Protein AF-0000000072266291 (afdb_homodimer)

Organism: Cereibacter sphaeroides (strain ATCC 17023 / DSM 158 / JCM 6121 / CCUG 31486 / LMG 2827 / NBRC 12203 / NCIMB 8253 / ATH 2.4.1.) (NCBI:txid272943)

Secondary structure (DSSP, 8-state):
----EEEEEES-GGG-HHHHHHHHHHHHHTT-EEEEEEEEEE-HHHHHHHHT--HHHHHHHHHHHHHHHHHHHHHHHHHHHTS-TT-EEEEEEEEEEHHHHHHHHHHHHTT-SEEEEE-S-STT--HHHHHHHHIIIIIS---EEEE-SSGGGGTS-SSEEEEE--S-HHHHHHHHHTHHHHHH-SEEEEEEES--TTSTTTTSTTHHHHHHHHHTT--EEEEEE---SSSHHHHHHHHHHHTT-SEEEEE---GGGSSS-SS-THHHHHHHH-SS-EEEE-/----EEEEEES-GGG-HHHHHHHHHHHHHTT-EEEEEEEEEE-HHHHHHHHT--HHHHHHHHHHHHHHHHHHHHHHHHHHHTS-TT-EEEEEEEEEEHHHHHHHHHHHHTT-SEEEEE-S-STT--HHHHHHHHIIIIIS---EEEE-SSGGGGTS-SSEEEEE--S-HHHHHHHHHTHHHHHH-SEEEEEEES--TTSTTTTSTTHHHHHHHHHTT--EEEEEE---SSSHHHHHHHHHHHTT-SEEEEEPPPGGGGSS-TT-THHHHHHHH-SS-EEEE-

Sequence (564 aa):
MAYKSLLTVATSPERVEPAITVASRLALSSDAHLDVLALGIDGTQVAYYNMGGTAVVLQMALERAEQEAQAVEKAAAAALSAQPAMLRASVESAVAQMGGLAGLVALRSRFADLVVLSRPYGKGRGAETEAVVEAALFEGQAPVLVVPDDPALSERFGHRIVIAWDQSREALTAVRKAMPFLLRADNVDIVIVDPAAHGAERSDPGGALCQMLVRHGVRAEVSVLAKTMPRISDVIARHVRDQDADLLVMGAYGHSRFREAILGGATRDMLELAEVPVLMAHMAYKSLLTVATSPERVEPAITVASRLALSSDAHLDVLALGIDGTQVAYYNMGGTAVVLQMALERAEQEAQAVEKAAAAALSAQPAMLRASVESAVAQMGGLAGLVALRSRFADLVVLSRPYGKGRGAETEAVVEAALFEGQAPVLVVPDDPALSERFGHRIVIAWDQSREALTAVRKAMPFLLRADNVDIVIVDPAAHGAERSDPGGALCQMLVRHGVRAEVSVLAKTMPRISDVIARHVRDQDADLLVMGAYGHSRFREAILGGATRDMLELAEVPVLMAH

InterPro domains:
  IPR006015 Universal stress protein A family [PR01438] (158-176)
  IPR006015 Universal stress protein A family [PR01438] (242-254)
  IPR006015 Universal stress protein A family [PR01438] (260-282)
  IPR006016 UspA [PF00582] (159-281)

pLDDT: mean 88.94, std 13.2, range [39.28, 98.81]

Structure (mmCIF, N/CA/C/O backbone):
data_AF-0000000072266291-model_v1
#
loop_
_entity.id
_entity.type
_entity.pdbx_description
1 polymer 'Universal stress protein (Usp)'
#
loop_
_atom_site.group_PDB
_atom_site.id
_atom_site.type_symbol
_atom_site.label_atom_id
_atom_site.label_alt_id
_atom_site.label_comp_id
_atom_site.label_asym_id
_atom_site.label_entity_id
_atom_site.label_seq_id
_atom_site.pdbx_PDB_ins_code
_atom_site.Cartn_x
_atom_site.Cartn_y
_atom_site.Cartn_z
_atom_site.occupancy
_atom_site.B_iso_or_equiv
_atom_site.auth_seq_id
_atom_site.auth_comp_id
_atom_site.auth_asym_id
_atom_site.auth_atom_id
_atom_site.pdbx_PDB_model_num
ATOM 1 N N . MET A 1 1 ? 2.107 -6.363 9.812 1 76.19 1 MET A N 1
ATOM 2 C CA . MET A 1 1 ? 0.922 -7.207 9.93 1 76.19 1 MET A CA 1
ATOM 3 C C . MET A 1 1 ? 1.146 -8.555 9.25 1 76.19 1 MET A C 1
ATOM 5 O O . MET A 1 1 ? 1.86 -8.641 8.25 1 76.19 1 MET A O 1
ATOM 9 N N . ALA A 1 2 ? 0.722 -9.586 9.844 1 91.31 2 ALA A N 1
ATOM 10 C CA . ALA A 1 2 ? 0.869 -10.945 9.344 1 91.31 2 ALA A CA 1
ATOM 11 C C . ALA A 1 2 ? 0.014 -11.172 8.102 1 91.31 2 ALA A C 1
ATOM 13 O O . ALA A 1 2 ? -0.96 -10.445 7.871 1 91.31 2 ALA A O 1
ATOM 14 N N . TYR A 1 3 ? 0.458 -12.023 7.254 1 97.12 3 TYR A N 1
ATOM 15 C CA . TYR A 1 3 ? -0.383 -12.461 6.148 1 97.12 3 TYR A CA 1
ATOM 16 C C . TYR A 1 3 ? -1.521 -13.344 6.645 1 97.12 3 TYR A C 1
ATOM 18 O O . TYR A 1 3 ? -1.282 -14.391 7.246 1 97.12 3 TYR A O 1
ATOM 26 N N . LYS A 1 4 ? -2.723 -12.898 6.359 1 98.19 4 LYS A N 1
ATOM 27 C CA . LYS A 1 4 ? -3.848 -13.672 6.871 1 98.19 4 LYS A CA 1
ATOM 28 C C . LYS A 1 4 ? -4.668 -14.266 5.73 1 98.19 4 LYS A C 1
ATOM 30 O O . LYS A 1 4 ? -5.465 -15.18 5.941 1 98.19 4 LYS A O 1
ATOM 35 N N . SER A 1 5 ? -4.492 -13.758 4.535 1 98.06 5 SER A N 1
ATOM 36 C CA . SER A 1 5 ? -5.117 -14.266 3.318 1 98.06 5 SER A CA 1
ATOM 37 C C . SER A 1 5 ? -4.082 -14.516 2.227 1 98.06 5 SER A C 1
ATOM 39 O O . SER A 1 5 ? -3.521 -13.578 1.67 1 98.06 5 SER A O 1
ATOM 41 N N . LEU A 1 6 ? -3.867 -15.766 1.92 1 98.69 6 LEU A N 1
ATOM 42 C CA . LEU A 1 6 ? -2.908 -16.141 0.887 1 98.69 6 LEU A CA 1
ATOM 43 C C . LEU A 1 6 ? -3.621 -16.719 -0.329 1 98.69 6 LEU A C 1
ATOM 45 O O . LEU A 1 6 ? -4.672 -17.344 -0.195 1 98.69 6 LEU A O 1
ATOM 49 N N . LEU A 1 7 ? -3.082 -16.438 -1.467 1 98.75 7 LEU A N 1
ATOM 50 C CA . LEU A 1 7 ? -3.615 -16.969 -2.717 1 98.75 7 LEU A CA 1
ATOM 51 C C . LEU A 1 7 ? -2.52 -17.656 -3.529 1 98.75 7 LEU A C 1
ATOM 53 O O . LEU A 1 7 ? -1.396 -17.141 -3.607 1 98.75 7 LEU A O 1
ATOM 57 N N . THR A 1 8 ? -2.811 -18.766 -4.094 1 98.56 8 THR A N 1
ATOM 58 C CA . THR A 1 8 ? -2.025 -19.375 -5.16 1 98.56 8 THR A CA 1
ATOM 59 C C . THR A 1 8 ? -2.893 -19.641 -6.391 1 98.56 8 THR A C 1
ATOM 61 O O . THR A 1 8 ? -4.059 -20.016 -6.262 1 98.56 8 THR A O 1
ATOM 64 N N . VAL A 1 9 ? -2.34 -19.422 -7.527 1 98 9 VAL A N 1
ATOM 65 C CA . VAL A 1 9 ? -3.012 -19.688 -8.797 1 98 9 VAL A CA 1
ATOM 66 C C . VAL A 1 9 ? -2.238 -20.75 -9.57 1 98 9 VAL A C 1
ATOM 68 O O . VAL A 1 9 ? -1.038 -20.609 -9.805 1 98 9 VAL A O 1
ATOM 71 N N . ALA A 1 10 ? -2.92 -21.781 -9.914 1 95.88 10 ALA A N 1
ATOM 72 C CA . ALA A 1 10 ? -2.311 -22.891 -10.656 1 95.88 10 ALA A CA 1
ATOM 73 C C . ALA A 1 10 ? -2.949 -23.031 -12.039 1 95.88 10 ALA A C 1
ATOM 75 O O . ALA A 1 10 ? -4.168 -22.922 -12.18 1 95.88 10 ALA A O 1
ATOM 76 N N . THR A 1 11 ? -2.076 -23.25 -13.023 1 93.56 11 THR A N 1
ATOM 77 C CA . THR A 1 11 ? -2.572 -23.391 -14.391 1 93.56 11 THR A CA 1
ATOM 78 C C . THR A 1 11 ? -2.193 -24.734 -14.984 1 93.56 11 THR A C 1
ATOM 80 O O . THR A 1 11 ? -2.523 -25.047 -16.125 1 93.56 11 THR A O 1
ATOM 83 N N . SER A 1 12 ? -1.459 -25.562 -14.266 1 91.88 12 SER A N 1
ATOM 84 C CA . SER A 1 12 ? -1.043 -26.891 -14.695 1 91.88 12 SER A CA 1
ATOM 85 C C . SER A 1 12 ? -0.983 -27.859 -13.523 1 91.88 12 SER A C 1
ATOM 87 O O . SER A 1 12 ? -0.505 -27.516 -12.445 1 91.88 12 SER A O 1
ATOM 89 N N . PRO A 1 13 ? -1.459 -29.062 -13.773 1 93.62 13 PRO A N 1
ATOM 90 C CA . PRO A 1 13 ? -1.445 -30.047 -12.68 1 93.62 13 PRO A CA 1
ATOM 91 C C . PRO A 1 13 ? -0.033 -30.469 -12.289 1 93.62 13 PRO A C 1
ATOM 93 O O . PRO A 1 13 ? 0.182 -30.969 -11.18 1 93.62 13 PRO A O 1
ATOM 96 N N . GLU A 1 14 ? 0.931 -30.266 -13.164 1 90.31 14 GLU A N 1
ATOM 97 C CA . GLU A 1 14 ? 2.277 -30.797 -12.961 1 90.31 14 GLU A CA 1
ATOM 98 C C . GLU A 1 14 ? 3.111 -29.844 -12.102 1 90.31 14 GLU A C 1
ATOM 100 O O . GLU A 1 14 ? 4.16 -30.234 -11.578 1 90.31 14 GLU A O 1
ATOM 105 N N . ARG A 1 15 ? 2.643 -28.688 -11.859 1 88.75 15 ARG A N 1
ATOM 106 C CA . ARG A 1 15 ? 3.492 -27.703 -11.211 1 88.75 15 ARG A CA 1
ATOM 107 C C . ARG A 1 15 ? 2.75 -27 -10.078 1 88.75 15 ARG A C 1
ATOM 109 O O . ARG A 1 15 ? 2.959 -25.812 -9.828 1 88.75 15 ARG A O 1
ATOM 116 N N . VAL A 1 16 ? 1.898 -27.688 -9.367 1 92.69 16 VAL A N 1
ATOM 117 C CA . VAL A 1 16 ? 1.085 -27.047 -8.336 1 92.69 16 VAL A CA 1
ATOM 118 C C . VAL A 1 16 ? 1.81 -27.125 -6.988 1 92.69 16 VAL A C 1
ATOM 120 O O . VAL A 1 16 ? 1.626 -26.25 -6.133 1 92.69 16 VAL A O 1
ATOM 123 N N . GLU A 1 17 ? 2.701 -28.094 -6.801 1 93.06 17 GLU A N 1
ATOM 124 C CA . GLU A 1 17 ? 3.164 -28.484 -5.473 1 93.06 17 GLU A CA 1
ATOM 125 C C . GLU A 1 17 ? 4.062 -27.406 -4.859 1 93.06 17 GLU A C 1
ATOM 127 O O . GLU A 1 17 ? 3.883 -27.031 -3.701 1 93.06 17 GLU A O 1
ATOM 132 N N . PRO A 1 18 ? 5.062 -26.875 -5.598 1 92.5 18 PRO A N 1
ATOM 133 C CA . PRO A 1 18 ? 5.996 -25.969 -4.941 1 92.5 18 PRO A CA 1
ATOM 134 C C . PRO A 1 18 ? 5.309 -24.734 -4.34 1 92.5 18 PRO A C 1
ATOM 136 O O . PRO A 1 18 ? 5.523 -24.422 -3.168 1 92.5 18 PRO A O 1
ATOM 139 N N . ALA A 1 19 ? 4.434 -24.109 -5.059 1 96.12 19 ALA A N 1
ATOM 140 C CA . ALA A 1 19 ? 3.754 -22.906 -4.57 1 96.12 19 ALA A CA 1
ATOM 141 C C . ALA A 1 19 ? 2.801 -23.25 -3.428 1 96.12 19 ALA A C 1
ATOM 143 O O . ALA A 1 19 ? 2.738 -22.531 -2.432 1 96.12 19 ALA A O 1
ATOM 144 N N . ILE A 1 20 ? 2.098 -24.344 -3.547 1 97.38 20 ILE A N 1
ATOM 145 C CA . ILE A 1 20 ? 1.137 -24.75 -2.523 1 97.38 20 ILE A CA 1
ATOM 146 C C . ILE A 1 20 ? 1.873 -25.094 -1.233 1 97.38 20 ILE A C 1
ATOM 148 O O . ILE A 1 20 ? 1.432 -24.734 -0.139 1 97.38 20 ILE A O 1
ATOM 152 N N . THR A 1 21 ? 2.99 -25.75 -1.35 1 96.62 21 THR A N 1
ATOM 153 C CA . THR A 1 21 ? 3.768 -26.125 -0.175 1 96.62 21 THR A CA 1
ATOM 154 C C . THR A 1 21 ? 4.258 -24.891 0.571 1 96.62 21 THR A C 1
ATOM 156 O O . THR A 1 21 ? 4.094 -24.797 1.789 1 96.62 21 THR A O 1
ATOM 159 N N . VAL A 1 22 ? 4.812 -23.969 -0.155 1 97.44 22 VAL A N 1
ATOM 160 C CA . VAL A 1 22 ? 5.324 -22.75 0.452 1 97.44 22 VAL A CA 1
ATOM 161 C C . VAL A 1 22 ? 4.168 -21.938 1.045 1 97.44 22 VAL A C 1
ATOM 163 O O . VAL A 1 22 ? 4.242 -21.484 2.189 1 97.44 22 VAL A O 1
ATOM 166 N N . ALA A 1 23 ? 3.074 -21.812 0.307 1 98.12 23 ALA A N 1
ATOM 167 C CA . ALA A 1 23 ? 1.911 -21.047 0.772 1 98.12 23 ALA A CA 1
ATOM 168 C C . ALA A 1 23 ? 1.314 -21.688 2.025 1 98.12 23 ALA A C 1
ATOM 170 O O . ALA A 1 23 ? 0.884 -20.984 2.941 1 98.12 23 ALA A O 1
ATOM 171 N N . SER A 1 24 ? 1.294 -22.984 2.039 1 98.06 24 SER A N 1
ATOM 172 C CA . SER A 1 24 ? 0.751 -23.688 3.193 1 98.06 24 SER A CA 1
ATOM 173 C C . SER A 1 24 ? 1.59 -23.438 4.441 1 98.06 24 SER A C 1
ATOM 175 O O . SER A 1 24 ? 1.048 -23.203 5.523 1 98.06 24 SER A O 1
ATOM 177 N N . ARG A 1 25 ? 2.857 -23.5 4.285 1 96.94 25 ARG A N 1
ATOM 178 C CA . ARG A 1 25 ? 3.748 -23.25 5.41 1 96.94 25 ARG A CA 1
ATOM 179 C C . ARG A 1 25 ? 3.555 -21.844 5.953 1 96.94 25 ARG A C 1
ATOM 181 O O . ARG A 1 25 ? 3.486 -21.641 7.168 1 96.94 25 ARG A O 1
ATOM 188 N N . LEU A 1 26 ? 3.451 -20.906 5.055 1 97.25 26 LEU A N 1
ATOM 189 C CA . LEU A 1 26 ? 3.225 -19.531 5.465 1 97.25 26 LEU A CA 1
ATOM 190 C C . LEU A 1 26 ? 1.873 -19.375 6.156 1 97.25 26 LEU A C 1
ATOM 192 O O . LEU A 1 26 ? 1.765 -18.688 7.172 1 97.25 26 LEU A O 1
ATOM 196 N N . ALA A 1 27 ? 0.866 -20 5.578 1 98.12 27 ALA A N 1
ATOM 197 C CA . ALA A 1 27 ? -0.473 -19.938 6.156 1 98.12 27 ALA A CA 1
ATOM 198 C C . ALA A 1 27 ? -0.494 -20.531 7.562 1 98.12 27 ALA A C 1
ATOM 200 O O . ALA A 1 27 ? -1.079 -19.938 8.477 1 98.12 27 ALA A O 1
ATOM 201 N N . LEU A 1 28 ? 0.164 -21.625 7.734 1 97.12 28 LEU A N 1
ATOM 202 C CA . LEU A 1 28 ? 0.204 -22.281 9.031 1 97.12 28 LEU A CA 1
ATOM 203 C C . LEU A 1 28 ? 0.941 -21.422 10.055 1 97.12 28 LEU A C 1
ATOM 205 O O . LEU A 1 28 ? 0.513 -21.328 11.211 1 97.12 28 LEU A O 1
ATOM 209 N N . SER A 1 29 ? 2.004 -20.812 9.641 1 94.94 29 SER A N 1
ATOM 210 C CA . SER A 1 29 ? 2.826 -20.031 10.555 1 94.94 29 SER A CA 1
ATOM 211 C C . SER A 1 29 ? 2.082 -18.781 11.023 1 94.94 29 SER A C 1
ATOM 213 O O . SER A 1 29 ? 2.359 -18.266 12.109 1 94.94 29 SER A O 1
ATOM 215 N N . SER A 1 30 ? 1.099 -18.328 10.266 1 95.31 30 SER A N 1
ATOM 216 C CA . SER A 1 30 ? 0.438 -17.062 10.602 1 95.31 30 SER A CA 1
ATOM 217 C C . SER A 1 30 ? -1.047 -17.281 10.875 1 95.31 30 SER A C 1
ATOM 219 O O . SER A 1 30 ? -1.818 -16.312 10.914 1 95.31 30 SER A O 1
ATOM 221 N N . ASP A 1 31 ? -1.443 -18.594 11 1 96.25 31 ASP A N 1
ATOM 222 C CA . ASP A 1 31 ? -2.857 -18.906 11.18 1 96.25 31 ASP A CA 1
ATOM 223 C C . ASP A 1 31 ? -3.715 -18.203 10.125 1 96.25 31 ASP A C 1
ATOM 225 O O . ASP A 1 31 ? -4.68 -17.516 10.469 1 96.25 31 ASP A O 1
ATOM 229 N N . ALA A 1 32 ? -3.291 -18.375 8.906 1 98.25 32 ALA A N 1
ATOM 230 C CA . ALA A 1 32 ? -3.906 -17.719 7.75 1 98.25 32 ALA A CA 1
ATOM 231 C C . ALA A 1 32 ? -4.766 -18.703 6.961 1 98.25 32 ALA A C 1
ATOM 233 O O . ALA A 1 32 ? -4.824 -19.891 7.289 1 98.25 32 ALA A O 1
ATOM 234 N N . HIS A 1 33 ? -5.535 -18.156 6.016 1 98.38 33 HIS A N 1
ATOM 235 C CA . HIS A 1 33 ? -6.297 -18.938 5.059 1 98.38 33 HIS A CA 1
ATOM 236 C C . HIS A 1 33 ? -5.621 -18.953 3.689 1 98.38 33 HIS A C 1
ATOM 238 O O . HIS A 1 33 ? -5.172 -17.922 3.205 1 98.38 33 HIS A O 1
ATOM 244 N N . LEU A 1 34 ? -5.52 -20.156 3.127 1 98.62 34 LEU A N 1
ATOM 245 C CA . LEU A 1 34 ? -4.949 -20.312 1.792 1 98.62 34 LEU A CA 1
ATOM 246 C C . LEU A 1 34 ? -6.035 -20.625 0.769 1 98.62 34 LEU A C 1
ATOM 248 O O . LEU A 1 34 ? -6.727 -21.641 0.879 1 98.62 34 LEU A O 1
ATOM 252 N N . ASP A 1 35 ? -6.242 -19.734 -0.19 1 98.38 35 ASP A N 1
ATOM 253 C CA . ASP A 1 35 ? -7.094 -20 -1.347 1 98.38 35 ASP A CA 1
ATOM 254 C C . ASP A 1 35 ? -6.262 -20.438 -2.547 1 98.38 35 ASP A C 1
ATOM 256 O O . ASP A 1 35 ? -5.246 -19.828 -2.873 1 98.38 35 ASP A O 1
ATOM 260 N N . VAL A 1 36 ? -6.695 -21.516 -3.178 1 98.56 36 VAL A N 1
ATOM 261 C CA . VAL A 1 36 ? -6.055 -21.984 -4.402 1 98.56 36 VAL A CA 1
ATOM 262 C C . VAL A 1 36 ? -7.027 -21.859 -5.574 1 98.56 36 VAL A C 1
ATOM 264 O O . VAL A 1 36 ? -8.133 -22.406 -5.535 1 98.56 36 VAL A O 1
ATOM 267 N N . LEU A 1 37 ? -6.652 -21.094 -6.559 1 97.75 37 LEU A N 1
ATOM 268 C CA . LEU A 1 37 ? -7.422 -20.984 -7.793 1 97.75 37 LEU A CA 1
ATOM 269 C C . LEU A 1 37 ? -6.848 -21.875 -8.883 1 97.75 37 LEU A C 1
ATOM 271 O O . LEU A 1 37 ? -5.711 -21.688 -9.32 1 97.75 37 LEU A O 1
ATOM 275 N N . ALA A 1 38 ? -7.578 -22.891 -9.273 1 97.5 38 ALA A N 1
ATOM 276 C CA . ALA A 1 38 ? -7.227 -23.781 -10.375 1 97.5 38 ALA A CA 1
ATOM 277 C C . ALA A 1 38 ? -7.816 -23.281 -11.695 1 97.5 38 ALA A C 1
ATOM 279 O O . ALA A 1 38 ? -9.031 -23.328 -11.891 1 97.5 38 ALA A O 1
ATOM 280 N N . LEU A 1 39 ? -6.945 -22.922 -12.594 1 95.31 39 LEU A N 1
ATOM 281 C CA . LEU A 1 39 ? -7.406 -22.266 -13.812 1 95.31 39 LEU A CA 1
ATOM 282 C C . LEU A 1 39 ? -7.219 -23.172 -15.023 1 95.31 39 LEU A C 1
ATOM 284 O O . LEU A 1 39 ? -6.145 -23.75 -15.211 1 95.31 39 LEU A O 1
ATOM 288 N N . GLY A 1 40 ? -8.258 -23.375 -15.797 1 93.31 40 GLY A N 1
ATOM 289 C CA . GLY A 1 40 ? -8.18 -23.891 -17.156 1 93.31 40 GLY A CA 1
ATOM 290 C C . GLY A 1 40 ? -8.234 -22.797 -18.203 1 93.31 40 GLY A C 1
ATOM 291 O O . GLY A 1 40 ? -9.07 -21.891 -18.125 1 93.31 40 GLY A O 1
ATOM 292 N N . ILE A 1 41 ? -7.293 -22.828 -19.141 1 87.75 41 ILE A N 1
ATOM 293 C CA . ILE A 1 41 ? -7.188 -21.75 -20.125 1 87.75 41 ILE A CA 1
ATOM 294 C C . ILE A 1 41 ? -7.816 -22.188 -21.438 1 87.75 41 ILE A C 1
ATOM 296 O O . ILE A 1 41 ? -7.414 -23.203 -22.016 1 87.75 41 ILE A O 1
ATOM 300 N N . ASP A 1 42 ? -8.82 -21.469 -21.781 1 81 42 ASP A N 1
ATOM 301 C CA . ASP A 1 42 ? -9.469 -21.656 -23.078 1 81 42 ASP A CA 1
ATOM 302 C C . ASP A 1 42 ? -8.727 -20.922 -24.188 1 81 42 ASP A C 1
ATOM 304 O O . ASP A 1 42 ? -8.797 -19.688 -24.266 1 81 42 ASP A O 1
ATOM 308 N N . GLY A 1 43 ? -7.953 -21.641 -24.969 1 69.25 43 GLY A N 1
ATOM 309 C CA . GLY A 1 43 ? -7.156 -21.062 -26.031 1 69.25 43 GLY A CA 1
ATOM 310 C C . GLY A 1 43 ? -7.914 -20.938 -27.344 1 69.25 43 GLY A C 1
ATOM 311 O O . GLY A 1 43 ? -7.309 -20.859 -28.406 1 69.25 43 GLY A O 1
ATOM 312 N N . THR A 1 44 ? -9.344 -21.094 -27.234 1 62.56 44 THR A N 1
ATOM 313 C CA . THR A 1 44 ? -10.172 -21.203 -28.438 1 62.56 44 THR A CA 1
ATOM 314 C C . THR A 1 44 ? -9.977 -20 -29.344 1 62.56 44 THR A C 1
ATOM 316 O O . THR A 1 44 ? -10.055 -20.109 -30.562 1 62.56 44 THR A O 1
ATOM 319 N N . GLN A 1 45 ? -9.945 -18.797 -28.781 1 58.34 45 GLN A N 1
ATOM 320 C CA . GLN A 1 45 ? -9.891 -17.719 -29.766 1 58.34 45 GLN A CA 1
ATOM 321 C C . GLN A 1 45 ? -8.852 -18.016 -30.844 1 58.34 45 GLN A C 1
ATOM 323 O O . GLN A 1 45 ? -9.07 -17.734 -32.031 1 58.34 45 GLN A O 1
ATOM 328 N N . VAL A 1 46 ? -7.848 -18.562 -30.438 1 52.28 46 VAL A N 1
ATOM 329 C CA . VAL A 1 46 ? -6.805 -18.844 -31.406 1 52.28 46 VAL A CA 1
ATOM 330 C C . VAL A 1 46 ? -7.262 -19.953 -32.344 1 52.28 46 VAL A C 1
ATOM 332 O O . VAL A 1 46 ? -7.09 -19.859 -33.562 1 52.28 46 VAL A O 1
ATOM 335 N N . ALA A 1 47 ? -8.008 -20.938 -31.766 1 52.44 47 ALA A N 1
ATOM 336 C CA . ALA A 1 47 ? -8.391 -22.094 -32.594 1 52.44 47 ALA A CA 1
ATOM 337 C C . ALA A 1 47 ? -9.531 -21.734 -33.531 1 52.44 47 ALA A C 1
ATOM 339 O O . A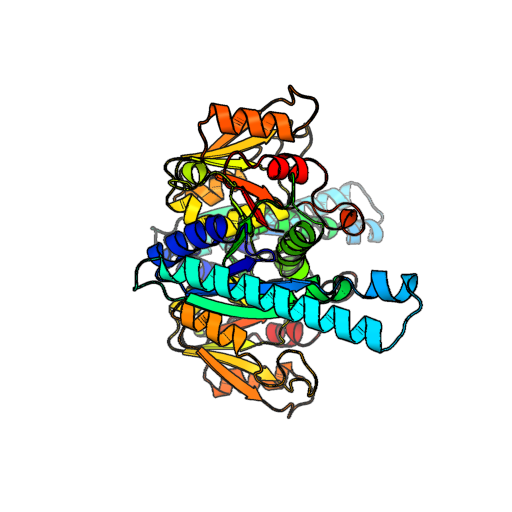LA A 1 47 ? -9.562 -22.188 -34.688 1 52.44 47 ALA A O 1
ATOM 340 N N . TYR A 1 48 ? -10.492 -20.953 -32.969 1 56.56 48 TYR A N 1
ATOM 341 C CA . TYR A 1 48 ? -11.641 -20.562 -33.781 1 56.56 48 TYR A CA 1
ATOM 342 C C . TYR A 1 48 ? -11.211 -19.828 -35.031 1 56.56 48 TYR A C 1
ATOM 344 O O . TYR A 1 48 ? -11.719 -20.094 -36.125 1 56.56 48 TYR A O 1
ATOM 352 N N . TYR A 1 49 ? -10.383 -18.953 -34.812 1 56.91 49 TYR A N 1
ATOM 353 C CA . TYR A 1 49 ? -9.992 -18.172 -36 1 56.91 49 TYR A CA 1
ATOM 354 C C . TYR A 1 49 ? -9.242 -19.047 -37 1 56.91 49 TYR A C 1
ATOM 356 O O . TYR A 1 49 ? -9.352 -18.844 -38.188 1 56.91 49 TYR A O 1
ATOM 364 N N . ASN A 1 50 ? -8.602 -20.062 -36.375 1 54.47 50 ASN A N 1
ATOM 365 C CA . ASN A 1 50 ? -7.777 -20.859 -37.312 1 54.47 50 ASN A CA 1
ATOM 366 C C . ASN A 1 50 ? -8.586 -21.953 -37.969 1 54.47 50 ASN A C 1
ATOM 368 O O . ASN A 1 50 ? -8.289 -22.328 -39.125 1 54.47 50 ASN A O 1
ATOM 372 N N . MET A 1 51 ? -9.523 -22.484 -37.281 1 54.66 51 MET A N 1
ATOM 373 C CA . MET A 1 51 ? -10.117 -23.703 -37.812 1 54.66 51 MET A CA 1
ATOM 374 C C . MET A 1 51 ? -11.523 -23.438 -38.375 1 54.66 51 MET A C 1
ATOM 376 O O . MET A 1 51 ? -12.25 -24.375 -38.719 1 54.66 51 MET A O 1
ATOM 380 N N . GLY A 1 52 ? -11.82 -22.25 -38.625 1 59.06 52 GLY A N 1
ATOM 381 C CA . GLY A 1 52 ? -13.031 -21.953 -39.375 1 59.06 52 GLY A CA 1
ATOM 382 C C . GLY A 1 52 ? -14.273 -21.922 -38.5 1 59.06 52 GLY A C 1
ATOM 383 O O . GLY A 1 52 ? -15.391 -22 -39 1 59.06 52 GLY A O 1
ATOM 384 N N . GLY A 1 53 ? -14.188 -21.453 -37.219 1 60.88 53 GLY A N 1
ATOM 385 C CA . GLY A 1 53 ? -15.109 -20.828 -36.281 1 60.88 53 GLY A CA 1
ATOM 386 C C . GLY A 1 53 ? -16.375 -21.625 -36.062 1 60.88 53 GLY A C 1
ATOM 387 O O . GLY A 1 53 ? -17.453 -21.062 -35.906 1 60.88 53 GLY A O 1
ATOM 388 N N . THR A 1 54 ? -16.328 -23.031 -36.219 1 71.62 54 THR A N 1
ATOM 389 C CA . THR A 1 54 ? -17.641 -23.609 -36 1 71.62 54 THR A CA 1
ATOM 390 C C . THR A 1 54 ? -17.922 -23.734 -34.5 1 71.62 54 THR A C 1
ATOM 392 O O . THR A 1 54 ? -17 -23.688 -33.688 1 71.62 54 THR A O 1
ATOM 395 N N . ALA A 1 55 ? -19.266 -23.594 -34.094 1 74.56 55 ALA A N 1
ATOM 396 C CA . ALA A 1 55 ? -19.781 -23.734 -32.75 1 74.56 55 ALA A CA 1
ATOM 397 C C . ALA A 1 55 ? -19.25 -25.016 -32.094 1 74.56 55 ALA A C 1
ATOM 399 O O . ALA A 1 55 ? -19.016 -25.031 -30.875 1 74.56 55 ALA A O 1
ATOM 400 N N . VAL A 1 56 ? -19.047 -26 -32.906 1 75.88 56 VAL A N 1
ATOM 401 C CA . VAL A 1 56 ? -18.562 -27.281 -32.375 1 75.88 56 VAL A CA 1
ATOM 402 C C . VAL A 1 56 ? -17.125 -27.141 -31.891 1 75.88 56 VAL A C 1
ATOM 404 O O . VAL A 1 56 ? -16.781 -27.641 -30.812 1 75.88 56 VAL A O 1
ATOM 407 N N . VAL A 1 57 ? -16.344 -26.391 -32.594 1 74.62 57 VAL A N 1
ATOM 408 C CA . VAL A 1 57 ? -14.938 -26.188 -32.25 1 74.62 57 VAL A CA 1
ATOM 409 C C . VAL A 1 57 ? -14.852 -25.359 -30.969 1 74.62 57 VAL A C 1
ATOM 411 O O . VAL A 1 57 ? -14.031 -25.656 -30.094 1 74.62 57 VAL A O 1
ATOM 414 N N . LEU A 1 58 ? -15.742 -24.484 -30.844 1 75.44 58 LEU A N 1
ATOM 415 C CA . LEU A 1 58 ? -15.781 -23.641 -29.656 1 75.44 58 LEU A CA 1
ATOM 416 C C . LEU A 1 58 ? -16.172 -24.453 -28.422 1 75.44 58 LEU A C 1
ATOM 418 O O . LEU A 1 58 ? -15.57 -24.312 -27.359 1 75.44 58 LEU A O 1
ATOM 422 N N . GLN A 1 59 ? -17.141 -25.297 -28.609 1 78.19 59 GLN A N 1
ATOM 423 C CA . GLN A 1 59 ? -17.594 -26.125 -27.5 1 78.19 59 GLN A CA 1
ATOM 424 C C . GLN A 1 59 ? -16.516 -27.109 -27.047 1 78.19 59 GLN A C 1
ATOM 426 O O . GLN A 1 59 ? -16.359 -27.359 -25.859 1 78.19 59 GLN A O 1
ATOM 431 N N . MET A 1 60 ? -15.875 -27.672 -27.969 1 79.31 60 MET A N 1
ATOM 432 C CA . MET A 1 60 ? -14.805 -28.609 -27.641 1 79.31 60 MET A CA 1
ATOM 433 C C . MET A 1 60 ? -13.68 -27.906 -26.891 1 79.31 60 MET A C 1
ATOM 435 O O . MET A 1 60 ? -13.102 -28.469 -25.969 1 79.31 60 MET A O 1
ATOM 439 N N . ALA A 1 61 ? -13.367 -26.734 -27.266 1 77.81 61 ALA A N 1
ATOM 440 C CA . ALA A 1 61 ? -12.328 -25.969 -26.594 1 77.81 61 ALA A CA 1
ATOM 441 C C . ALA A 1 61 ? -12.719 -25.656 -25.156 1 77.81 61 ALA A C 1
ATOM 443 O O . ALA A 1 61 ? -11.891 -25.734 -24.25 1 77.81 61 ALA A O 1
ATOM 444 N N . LEU A 1 62 ? -13.93 -25.328 -24.984 1 81.75 62 LEU A N 1
ATOM 445 C CA . LEU A 1 62 ? -14.43 -25.047 -23.656 1 81.75 62 LEU A CA 1
ATOM 446 C C . LEU A 1 62 ? -14.383 -26.281 -22.766 1 81.75 62 LEU A C 1
ATOM 448 O O . LEU A 1 62 ? -14.016 -26.203 -21.594 1 81.75 62 LEU A O 1
ATOM 452 N N . GLU A 1 63 ? -14.82 -27.359 -23.328 1 85.94 63 GLU A N 1
ATOM 453 C CA . GLU A 1 63 ? -14.805 -28.609 -22.578 1 85.94 63 GLU A CA 1
ATOM 454 C C . GLU A 1 63 ? -13.383 -29.016 -22.203 1 85.94 63 GLU A C 1
ATOM 456 O O . GLU A 1 63 ? -13.141 -29.5 -21.094 1 85.94 63 GLU A O 1
ATOM 461 N N . ARG A 1 64 ? -12.531 -28.828 -23.125 1 87.38 64 ARG A N 1
ATOM 462 C CA . ARG A 1 64 ? -11.133 -29.125 -22.844 1 87.38 64 ARG A CA 1
ATOM 463 C C . ARG A 1 64 ? -10.602 -28.25 -21.719 1 87.38 64 ARG A C 1
ATOM 465 O O . ARG A 1 64 ? -9.898 -28.734 -20.828 1 87.38 64 ARG A O 1
ATOM 472 N N . ALA A 1 65 ? -10.922 -27 -21.75 1 89.25 65 ALA A N 1
ATOM 473 C CA . ALA A 1 65 ? -10.492 -26.078 -20.703 1 89.25 65 ALA A CA 1
ATOM 474 C C . ALA A 1 65 ? -11.078 -26.469 -19.359 1 89.25 65 ALA A C 1
ATOM 476 O O . ALA A 1 65 ? -10.398 -26.359 -18.328 1 89.25 65 ALA A O 1
ATOM 477 N N . GLU A 1 66 ? -12.281 -26.891 -19.344 1 92.12 66 GLU A N 1
ATOM 478 C CA . GLU A 1 66 ? -12.922 -27.344 -18.109 1 92.12 66 GLU A CA 1
ATOM 479 C C . GLU A 1 66 ? -12.227 -28.594 -17.562 1 92.12 66 GLU A C 1
ATOM 481 O O . GLU A 1 66 ? -12.008 -28.703 -16.359 1 92.12 66 GLU A O 1
ATOM 486 N N . GLN A 1 67 ? -11.922 -29.469 -18.453 1 93.31 67 GLN A N 1
ATOM 487 C CA . GLN A 1 67 ? -11.211 -30.672 -18.031 1 93.31 67 GLN A CA 1
ATOM 488 C C . GLN A 1 67 ? -9.836 -30.328 -17.469 1 93.31 67 GLN A C 1
ATOM 490 O O . GLN A 1 67 ? -9.414 -30.906 -16.453 1 93.31 67 GLN A O 1
ATOM 495 N N . GLU A 1 68 ? -9.219 -29.438 -18.094 1 92.31 68 GLU A N 1
ATOM 496 C CA . GLU A 1 68 ? -7.922 -28.984 -17.594 1 92.31 68 GLU A CA 1
ATOM 497 C C . GLU A 1 68 ? -8.039 -28.359 -16.219 1 92.31 68 GLU A C 1
ATOM 499 O O . GLU A 1 68 ? -7.25 -28.656 -15.312 1 92.31 68 GLU A O 1
ATOM 504 N N . ALA A 1 69 ? -9.023 -27.516 -16.016 1 95.25 69 ALA A N 1
ATOM 505 C CA . ALA A 1 69 ? -9.258 -26.891 -14.719 1 95.25 69 ALA A CA 1
ATOM 506 C C . ALA A 1 69 ? -9.5 -27.938 -13.641 1 95.25 69 ALA A C 1
ATOM 508 O O . ALA A 1 69 ? -8.984 -27.812 -12.523 1 95.25 69 ALA A O 1
ATOM 509 N N . GLN A 1 70 ? -10.227 -28.922 -14.031 1 96.56 70 GLN A N 1
ATOM 510 C CA . GLN A 1 70 ? -10.523 -29.984 -13.078 1 96.56 70 GLN A CA 1
ATOM 511 C C . GLN A 1 70 ? -9.266 -30.766 -12.719 1 96.56 70 GLN A C 1
ATOM 513 O O . GLN A 1 70 ? -9.078 -31.141 -11.562 1 96.56 70 GLN A O 1
ATOM 518 N N . ALA A 1 71 ? -8.469 -31 -13.711 1 97.19 71 ALA A N 1
ATOM 519 C CA . ALA A 1 71 ? -7.211 -31.703 -13.461 1 97.19 71 ALA A CA 1
ATOM 520 C C . ALA A 1 71 ? -6.312 -30.906 -12.531 1 97.19 71 ALA A C 1
ATOM 522 O O . ALA A 1 71 ? -5.695 -31.469 -11.617 1 97.19 71 ALA A O 1
ATOM 523 N N . VAL A 1 72 ? -6.273 -29.641 -12.719 1 97.12 72 VAL A N 1
ATOM 524 C CA . VAL A 1 72 ? -5.48 -28.75 -11.867 1 97.12 72 VAL A CA 1
ATOM 525 C C . VAL A 1 72 ? -6.062 -28.734 -10.453 1 97.12 72 VAL A C 1
ATOM 527 O O . VAL A 1 72 ? -5.316 -28.797 -9.469 1 97.12 72 VAL A O 1
ATOM 530 N N . GLU A 1 73 ? -7.352 -28.656 -10.359 1 98.06 73 GLU A N 1
ATOM 531 C CA . GLU A 1 73 ? -8.031 -28.656 -9.062 1 98.06 73 GLU A CA 1
ATOM 532 C C . GLU A 1 73 ? -7.711 -29.938 -8.289 1 98.06 73 GLU A C 1
ATOM 534 O O . GLU A 1 73 ? -7.422 -29.875 -7.09 1 98.06 73 GLU A O 1
ATOM 539 N N . LYS A 1 74 ? -7.793 -31.047 -8.969 1 98.12 74 LYS A N 1
ATOM 540 C CA . LYS A 1 74 ? -7.504 -32.344 -8.328 1 98.12 74 LYS A CA 1
ATOM 541 C C . LYS A 1 74 ? -6.066 -32.375 -7.824 1 98.12 74 LYS A C 1
ATOM 543 O O . LYS A 1 74 ? -5.809 -32.844 -6.703 1 98.12 74 LYS A O 1
ATOM 548 N N . ALA A 1 75 ? -5.18 -31.922 -8.648 1 97.88 75 ALA A N 1
ATOM 549 C CA . ALA A 1 75 ? -3.771 -31.891 -8.258 1 97.88 75 ALA A CA 1
ATOM 550 C C . ALA A 1 75 ? -3.551 -30.969 -7.059 1 97.88 75 ALA A C 1
ATOM 552 O O . ALA A 1 75 ? -2.812 -31.312 -6.133 1 97.88 75 ALA A O 1
ATOM 553 N N . ALA A 1 76 ? -4.172 -29.812 -7.066 1 98.06 76 ALA A N 1
ATOM 554 C CA . ALA A 1 76 ? -4.062 -28.844 -5.969 1 98.06 76 ALA A CA 1
ATOM 555 C C . ALA A 1 76 ? -4.648 -29.422 -4.68 1 98.06 76 ALA A C 1
ATOM 557 O O . ALA A 1 76 ? -4.059 -29.281 -3.607 1 98.06 76 ALA A O 1
ATOM 558 N N . ALA A 1 77 ? -5.801 -30.078 -4.832 1 98 77 ALA A N 1
ATOM 559 C CA . ALA A 1 77 ? -6.441 -30.703 -3.678 1 98 77 ALA A CA 1
ATOM 560 C C . ALA A 1 77 ? -5.547 -31.781 -3.072 1 98 77 ALA A C 1
ATOM 562 O O . ALA A 1 77 ? -5.453 -31.906 -1.849 1 98 77 ALA A O 1
ATOM 563 N N . ALA A 1 78 ? -4.926 -32.5 -3.924 1 97.75 78 ALA A N 1
ATOM 564 C CA . ALA A 1 78 ? -4.008 -33.531 -3.463 1 97.75 78 ALA A CA 1
ATOM 565 C C . ALA A 1 78 ? -2.822 -32.938 -2.719 1 97.75 78 ALA A C 1
ATOM 567 O O . ALA A 1 78 ? -2.426 -33.406 -1.66 1 97.75 78 ALA A O 1
ATOM 568 N N . ALA A 1 79 ? -2.283 -31.906 -3.264 1 97.06 79 ALA A N 1
ATOM 569 C CA . ALA A 1 79 ? -1.165 -31.203 -2.625 1 97.06 79 ALA A CA 1
ATOM 570 C C . ALA A 1 79 ? -1.57 -30.656 -1.263 1 97.06 79 ALA A C 1
ATOM 572 O O . ALA A 1 79 ? -0.792 -30.703 -0.308 1 97.06 79 ALA A O 1
ATOM 573 N N . LEU A 1 80 ? -2.783 -30.109 -1.149 1 97.62 80 LEU A N 1
ATOM 574 C CA . LEU A 1 80 ? -3.287 -29.562 0.102 1 97.62 80 LEU A CA 1
ATOM 575 C C . LEU A 1 80 ? -3.521 -30.656 1.13 1 97.62 80 LEU A C 1
ATOM 577 O O . LEU A 1 80 ? -3.27 -30.469 2.322 1 97.62 80 LEU A O 1
ATOM 581 N N . SER A 1 81 ? -3.977 -31.812 0.662 1 96.81 81 SER A N 1
ATOM 582 C CA . SER A 1 81 ? -4.258 -32.938 1.561 1 96.81 81 SER A CA 1
ATOM 583 C C . SER A 1 81 ? -2.977 -33.469 2.193 1 96.81 81 SER A C 1
ATOM 585 O O . SER A 1 81 ? -3.018 -34.094 3.254 1 96.81 81 SER A O 1
ATOM 587 N N . ALA A 1 82 ? -1.873 -33.188 1.545 1 95.88 82 ALA A N 1
ATOM 588 C CA . ALA A 1 82 ? -0.575 -33.625 2.043 1 95.88 82 ALA A CA 1
ATOM 589 C C . ALA A 1 82 ? -0.055 -32.719 3.135 1 95.88 82 ALA A C 1
ATOM 591 O O . ALA A 1 82 ? 0.944 -33 3.793 1 95.88 82 ALA A O 1
ATOM 592 N N . GLN A 1 83 ? -0.73 -31.594 3.389 1 96.31 83 GLN A N 1
ATOM 593 C CA . GLN A 1 83 ? -0.334 -30.609 4.398 1 96.31 83 GLN A CA 1
ATOM 594 C C . GLN A 1 83 ? -0.972 -30.922 5.75 1 96.31 83 GLN A C 1
ATOM 596 O O . GLN A 1 83 ? -1.906 -31.719 5.828 1 96.31 83 GLN A O 1
ATOM 601 N N . PRO A 1 84 ? -0.455 -30.375 6.832 1 96.38 84 PRO A N 1
ATOM 602 C CA . PRO A 1 84 ? -1.048 -30.594 8.156 1 96.38 84 PRO A CA 1
ATOM 603 C C . PRO A 1 84 ? -2.537 -30.266 8.195 1 96.38 84 PRO A C 1
ATOM 605 O O . PRO A 1 84 ? -2.977 -29.312 7.539 1 96.38 84 PRO A O 1
ATOM 608 N N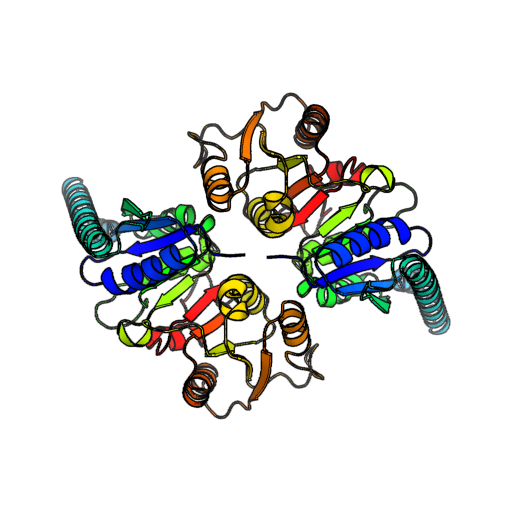 . ALA A 1 85 ? -3.293 -30.891 9.016 1 94.44 85 ALA A N 1
ATOM 609 C CA . ALA A 1 85 ? -4.75 -30.812 9.062 1 94.44 85 ALA A CA 1
ATOM 610 C C . ALA A 1 85 ? -5.219 -29.453 9.539 1 94.44 85 ALA A C 1
ATOM 612 O O . ALA A 1 85 ? -6.355 -29.047 9.289 1 94.44 85 ALA A O 1
ATOM 613 N N . MET A 1 86 ? -4.422 -28.766 10.195 1 96.94 86 MET A N 1
ATOM 614 C CA . MET A 1 86 ? -4.809 -27.484 10.766 1 96.94 86 MET A CA 1
ATOM 615 C C . MET A 1 86 ? -4.844 -26.391 9.695 1 96.94 86 MET A C 1
ATOM 617 O O . MET A 1 86 ? -5.375 -25.312 9.93 1 96.94 86 MET A O 1
ATOM 621 N N . LEU A 1 87 ? -4.309 -26.75 8.492 1 97.81 87 LEU A N 1
ATOM 622 C CA . LEU A 1 87 ? -4.293 -25.766 7.418 1 97.81 87 LEU A CA 1
ATOM 623 C C . LEU A 1 87 ? -5.715 -25.406 6.98 1 97.81 87 LEU A C 1
ATOM 625 O O . LEU A 1 87 ? -6.508 -26.312 6.676 1 97.81 87 LEU A O 1
ATOM 629 N N . ARG A 1 88 ? -6.062 -24.172 7.059 1 97.75 88 ARG A N 1
ATOM 630 C CA . ARG A 1 88 ? -7.301 -23.672 6.465 1 97.75 88 ARG A CA 1
ATOM 631 C C . ARG A 1 88 ? -7.094 -23.312 4.996 1 97.75 88 ARG A C 1
ATOM 633 O O . ARG A 1 88 ? -6.379 -22.359 4.676 1 97.75 88 ARG A O 1
ATOM 640 N N . ALA A 1 89 ? -7.699 -24.125 4.133 1 98.31 89 ALA A N 1
ATOM 641 C CA . ALA A 1 89 ? -7.477 -23.922 2.707 1 98.31 89 ALA A CA 1
ATOM 642 C C . ALA A 1 89 ? -8.727 -24.25 1.899 1 98.31 89 ALA A C 1
ATOM 644 O O . ALA A 1 89 ? -9.594 -25 2.357 1 98.31 89 ALA A O 1
ATOM 645 N N . SER A 1 90 ? -8.875 -23.594 0.823 1 97.31 90 SER A N 1
ATOM 646 C CA . SER A 1 90 ? -9.938 -23.859 -0.14 1 97.31 90 SER A CA 1
ATOM 647 C C . SER A 1 90 ? -9.398 -23.906 -1.565 1 97.31 90 SER A C 1
ATOM 649 O O . SER A 1 90 ? -8.391 -23.25 -1.866 1 97.31 90 SER A O 1
ATOM 651 N N . VAL A 1 91 ? -10.008 -24.703 -2.379 1 97.62 91 VAL A N 1
ATOM 652 C CA . VAL A 1 91 ? -9.68 -24.781 -3.799 1 97.62 91 VAL A CA 1
ATOM 653 C C . VAL A 1 91 ? -10.914 -24.438 -4.633 1 97.62 91 VAL A C 1
ATOM 655 O O . VAL A 1 91 ? -12 -24.953 -4.367 1 97.62 91 VAL A O 1
ATOM 658 N N . GLU A 1 92 ? -10.727 -23.547 -5.512 1 95.5 92 GLU A N 1
ATOM 659 C CA . GLU A 1 92 ? -11.75 -23.234 -6.496 1 95.5 92 GLU A CA 1
ATOM 660 C C . GLU A 1 92 ? -11.211 -23.359 -7.918 1 95.5 92 GLU A C 1
ATOM 662 O O . GLU A 1 92 ? -10.039 -23.094 -8.164 1 95.5 92 GLU A O 1
ATOM 667 N N . SER A 1 93 ? -12.023 -23.812 -8.812 1 95.81 93 SER A N 1
ATOM 668 C CA . SER A 1 93 ? -11.641 -23.906 -10.219 1 95.81 93 SER A CA 1
ATOM 669 C C . SER A 1 93 ? -12.414 -22.906 -11.07 1 95.81 93 SER A C 1
ATOM 671 O O . SER A 1 93 ? -13.516 -22.5 -10.703 1 95.81 93 SER A O 1
ATOM 673 N N . ALA A 1 94 ? -11.805 -22.469 -12.094 1 95 94 ALA A N 1
ATOM 674 C CA . ALA A 1 94 ? -12.43 -21.578 -13.062 1 95 94 ALA A CA 1
ATOM 675 C C . ALA A 1 94 ? -11.797 -21.75 -14.445 1 95 94 ALA A C 1
ATOM 677 O O . ALA A 1 94 ? -10.695 -22.281 -14.57 1 95 94 ALA A O 1
ATOM 678 N N . VAL A 1 95 ? -12.555 -21.469 -15.453 1 93.12 95 VAL A N 1
ATOM 679 C CA . VAL A 1 95 ? -12.055 -21.422 -16.828 1 93.12 95 VAL A CA 1
ATOM 680 C C . VAL A 1 95 ? -11.984 -19.969 -17.297 1 93.12 95 VAL A C 1
ATOM 682 O O . VAL A 1 95 ? -12.891 -19.188 -17.047 1 93.12 95 VAL A O 1
ATOM 685 N N . ALA A 1 96 ? -10.883 -19.656 -17.875 1 90.19 96 ALA A N 1
ATOM 686 C CA . ALA A 1 96 ? -10.727 -18.312 -18.438 1 90.19 96 ALA A CA 1
ATOM 687 C C . ALA A 1 96 ? -10.164 -18.375 -19.859 1 90.19 96 ALA A C 1
ATOM 689 O O . ALA A 1 96 ? -9.359 -19.25 -20.172 1 90.19 96 ALA A O 1
ATOM 690 N N . GLN A 1 97 ? -10.734 -17.453 -20.703 1 85.31 97 GLN A N 1
ATOM 691 C CA . GLN A 1 97 ? -10 -17.141 -21.922 1 85.31 97 GLN A CA 1
ATOM 692 C C . GLN A 1 97 ? -8.766 -16.297 -21.625 1 85.31 97 GLN A C 1
ATOM 694 O O . GLN A 1 97 ? -8.688 -15.641 -20.578 1 85.31 97 GLN A O 1
ATOM 699 N N . MET A 1 98 ? -7.742 -16.344 -22.516 1 81 98 MET A N 1
ATOM 700 C CA . MET A 1 98 ? -6.52 -15.57 -22.281 1 81 98 MET A CA 1
ATOM 701 C C . MET A 1 98 ? -6.832 -14.102 -22.062 1 81 98 MET A C 1
ATOM 703 O O . MET A 1 98 ? -6.262 -13.469 -21.172 1 81 98 MET A O 1
ATOM 707 N N . GLY A 1 99 ? -7.766 -13.562 -22.797 1 82 99 GLY A N 1
ATOM 708 C CA . GLY A 1 99 ? -8.156 -12.172 -22.672 1 82 99 GLY A CA 1
ATOM 709 C C . GLY A 1 99 ? -8.867 -11.875 -21.359 1 82 99 GLY A C 1
ATOM 710 O O . GLY A 1 99 ? -8.914 -10.719 -20.922 1 82 99 GLY A O 1
ATOM 711 N N . GLY A 1 100 ? -9.43 -12.875 -20.719 1 88.19 100 GLY A N 1
ATOM 712 C CA . GLY A 1 100 ? -10.172 -12.703 -19.469 1 88.19 100 GLY A CA 1
ATOM 713 C C . GLY A 1 100 ? -9.391 -13.117 -18.25 1 88.19 100 GLY A C 1
ATOM 714 O O . GLY A 1 100 ? -9.844 -12.914 -17.109 1 88.19 100 GLY A O 1
ATOM 715 N N . LEU A 1 101 ? -8.242 -13.656 -18.438 1 90.56 101 LEU A N 1
ATOM 716 C CA . LEU A 1 101 ? -7.426 -14.219 -17.359 1 90.56 101 LEU A CA 1
ATOM 717 C C . LEU A 1 101 ? -7.047 -13.141 -16.359 1 90.56 101 LEU A C 1
ATOM 719 O O . LEU A 1 101 ? -7.152 -13.352 -15.141 1 90.56 101 LEU A O 1
ATOM 723 N N . ALA A 1 102 ? -6.668 -12.023 -16.844 1 92.5 102 ALA A N 1
ATOM 724 C CA . ALA A 1 102 ? -6.18 -10.953 -15.977 1 92.5 102 ALA A CA 1
ATOM 725 C C . ALA A 1 102 ? -7.262 -10.5 -15.008 1 92.5 102 ALA A C 1
ATOM 727 O O . ALA A 1 102 ? -6.996 -10.312 -13.812 1 92.5 102 ALA A O 1
ATOM 728 N N . GLY A 1 103 ? -8.461 -10.367 -15.523 1 93.25 103 GLY A N 1
ATOM 729 C CA . GLY A 1 103 ? -9.562 -9.945 -14.672 1 93.25 103 GLY A CA 1
ATOM 730 C C . GLY A 1 103 ? -9.898 -10.961 -13.594 1 93.25 103 GLY A C 1
ATOM 731 O O . GLY A 1 103 ? -10.133 -10.594 -12.445 1 93.25 103 GLY A O 1
ATOM 732 N N . LEU A 1 104 ? -9.891 -12.156 -13.898 1 93.38 104 LEU A N 1
ATOM 733 C CA . LEU A 1 104 ? -10.219 -13.227 -12.969 1 93.38 104 LEU A CA 1
ATOM 734 C C . LEU A 1 104 ? -9.18 -13.32 -11.852 1 93.38 104 LEU A C 1
ATOM 736 O O . LEU A 1 104 ? -9.531 -13.383 -10.672 1 93.38 104 LEU A O 1
ATOM 740 N N . VAL A 1 105 ? -7.957 -13.266 -12.227 1 96 105 VAL A N 1
ATOM 741 C CA . VAL A 1 105 ? -6.871 -13.352 -11.25 1 96 105 VAL A CA 1
ATOM 742 C C . VAL A 1 105 ? -6.863 -12.102 -10.375 1 96 105 VAL A C 1
ATOM 744 O O . VAL A 1 105 ? -6.66 -12.195 -9.156 1 96 105 VAL A O 1
ATOM 747 N N . ALA A 1 106 ? -7.145 -11 -10.953 1 95.31 106 ALA A N 1
ATOM 748 C CA . ALA A 1 106 ? -7.141 -9.727 -10.227 1 95.31 106 ALA A CA 1
ATOM 749 C C . ALA A 1 106 ? -8.219 -9.711 -9.148 1 95.31 106 ALA A C 1
ATOM 751 O O . ALA A 1 106 ? -7.973 -9.25 -8.023 1 95.31 106 ALA A O 1
ATOM 752 N N . LEU A 1 107 ? -9.344 -10.219 -9.484 1 92.31 107 LEU A N 1
ATOM 753 C CA . LEU A 1 107 ? -10.469 -10.227 -8.555 1 92.31 107 LEU A CA 1
ATOM 754 C C . LEU A 1 107 ? -10.133 -11.023 -7.301 1 92.31 107 LEU A C 1
ATOM 756 O O . LEU A 1 107 ? -10.531 -10.641 -6.199 1 92.31 107 LEU A O 1
ATOM 760 N N . ARG A 1 108 ? -9.328 -11.961 -7.426 1 93.56 108 ARG A N 1
ATOM 761 C CA . ARG A 1 108 ? -8.953 -12.797 -6.289 1 93.56 108 ARG A CA 1
ATOM 762 C C . ARG A 1 108 ? -7.73 -12.242 -5.57 1 93.56 108 ARG A C 1
ATOM 764 O O . ARG A 1 108 ? -7.684 -12.211 -4.34 1 93.56 108 ARG A O 1
ATOM 771 N N . SER A 1 109 ? -6.867 -11.75 -6.328 1 97.56 109 SER A N 1
ATOM 772 C CA . SER A 1 109 ? -5.578 -11.367 -5.766 1 97.56 109 SER A CA 1
ATOM 773 C C . SER A 1 109 ? -5.68 -10.055 -4.996 1 97.56 109 SER A C 1
ATOM 775 O O . SER A 1 109 ? -4.949 -9.836 -4.031 1 97.56 109 SER A O 1
ATOM 777 N N . ARG A 1 110 ? -6.555 -9.188 -5.352 1 96.81 110 ARG A N 1
ATOM 778 C CA . ARG A 1 110 ? -6.574 -7.852 -4.758 1 96.81 110 ARG A CA 1
ATOM 779 C C . ARG A 1 110 ? -6.852 -7.926 -3.258 1 96.81 110 ARG A C 1
ATOM 781 O O . ARG A 1 110 ? -6.422 -7.051 -2.5 1 96.81 110 ARG A O 1
ATOM 788 N N . PHE A 1 111 ? -7.512 -8.977 -2.748 1 97 111 PHE A N 1
ATOM 789 C CA . PHE A 1 111 ? -7.832 -9.086 -1.329 1 97 111 PHE A CA 1
ATOM 790 C C . PHE A 1 111 ? -6.848 -10 -0.617 1 97 111 PHE A C 1
ATOM 792 O O . PHE A 1 111 ? -6.926 -10.188 0.6 1 97 111 PHE A O 1
ATOM 799 N N . ALA A 1 112 ? -5.922 -10.594 -1.367 1 98.19 112 ALA A N 1
ATOM 800 C CA . ALA A 1 112 ? -4.879 -11.406 -0.747 1 98.19 112 ALA A CA 1
ATOM 801 C C . ALA A 1 112 ? -3.779 -10.531 -0.153 1 98.19 112 ALA A C 1
ATOM 803 O O . ALA A 1 112 ? -3.434 -9.484 -0.718 1 98.19 112 ALA A O 1
ATOM 804 N N . ASP A 1 113 ? -3.305 -10.984 0.995 1 98 113 ASP A N 1
ATOM 805 C CA . ASP A 1 113 ? -2.139 -10.32 1.572 1 98 113 ASP A CA 1
ATOM 806 C C . ASP A 1 113 ? -0.866 -10.68 0.812 1 98 113 ASP A C 1
ATOM 808 O O . ASP A 1 113 ? 0.106 -9.922 0.82 1 98 113 ASP A O 1
ATOM 812 N N . LEU A 1 114 ? -0.903 -11.82 0.213 1 98.62 114 LEU A N 1
ATOM 813 C CA . LEU A 1 114 ? 0.233 -12.344 -0.534 1 98.62 114 LEU A CA 1
ATOM 814 C C . LEU A 1 114 ? -0.218 -13.406 -1.535 1 98.62 114 LEU A C 1
ATOM 816 O O . LEU A 1 114 ? -1.045 -14.258 -1.21 1 98.62 114 LEU A O 1
ATOM 820 N N . VAL A 1 115 ? 0.262 -13.258 -2.732 1 98.75 115 VAL A N 1
ATOM 821 C CA . VAL A 1 115 ? 0.049 -14.266 -3.762 1 98.75 115 VAL A CA 1
ATOM 822 C C . VAL A 1 115 ? 1.334 -15.07 -3.977 1 98.75 115 VAL A C 1
ATOM 824 O O . VAL A 1 115 ? 2.387 -14.492 -4.266 1 98.75 115 VAL A O 1
ATOM 827 N N . VAL A 1 116 ? 1.254 -16.375 -3.801 1 98.5 116 VAL A N 1
ATOM 828 C CA . VAL A 1 116 ? 2.414 -17.234 -3.965 1 98.5 116 VAL A CA 1
ATOM 829 C C . VAL A 1 116 ? 2.311 -18 -5.289 1 98.5 116 VAL A C 1
ATOM 831 O O . VAL A 1 116 ? 1.354 -18.734 -5.512 1 98.5 116 VAL A O 1
ATOM 834 N N . LEU A 1 117 ? 3.311 -17.797 -6.121 1 96.81 117 LEU A N 1
ATOM 835 C CA . LEU A 1 117 ? 3.262 -18.359 -7.465 1 96.81 117 LEU A CA 1
ATOM 836 C C . LEU A 1 117 ? 4.586 -19.031 -7.82 1 96.81 117 LEU A C 1
ATOM 838 O O . LEU A 1 117 ? 5.625 -18.703 -7.254 1 96.81 117 LEU A O 1
ATOM 842 N N . SER A 1 118 ? 4.496 -19.953 -8.75 1 92.88 118 SER A N 1
ATOM 843 C CA . SER A 1 118 ? 5.703 -20.531 -9.336 1 92.88 118 SER A CA 1
ATOM 844 C C . SER A 1 118 ? 6.348 -19.562 -10.328 1 92.88 118 SER A C 1
ATOM 846 O O . SER A 1 118 ? 5.73 -18.578 -10.742 1 92.88 118 SER A O 1
ATOM 848 N N . ARG A 1 119 ? 7.582 -19.844 -10.656 1 90.44 119 ARG A N 1
ATOM 849 C CA . ARG A 1 119 ? 8.273 -19 -11.617 1 90.44 119 ARG A CA 1
ATOM 850 C C . ARG A 1 119 ? 7.559 -18.984 -12.961 1 90.44 119 ARG A C 1
ATOM 852 O O . ARG A 1 119 ? 7.113 -20.031 -13.445 1 90.44 119 ARG A O 1
ATOM 859 N N . PRO A 1 120 ? 7.508 -17.844 -13.602 1 89 120 PRO A N 1
ATOM 860 C CA . PRO A 1 120 ? 6.711 -17.688 -14.82 1 89 120 PRO A CA 1
ATOM 861 C C . PRO A 1 120 ? 7.473 -18.109 -16.078 1 89 120 PRO A C 1
ATOM 863 O O . PRO A 1 120 ? 6.867 -18.297 -17.141 1 89 120 PRO A O 1
ATOM 866 N N . TYR A 1 121 ? 8.773 -18.234 -15.93 1 84.56 121 TYR A N 1
ATOM 867 C CA . TYR A 1 121 ? 9.586 -18.5 -17.109 1 84.56 121 TYR A CA 1
ATOM 868 C C . TYR A 1 121 ? 10.32 -19.828 -16.984 1 84.56 121 TYR A C 1
ATOM 870 O O . TYR A 1 121 ? 10.523 -20.328 -15.875 1 84.56 121 TYR A O 1
ATOM 878 N N . GLY A 1 122 ? 10.672 -20.328 -18.188 1 79.5 122 GLY A N 1
ATOM 879 C CA . GLY A 1 122 ? 11.422 -21.578 -18.219 1 79.5 122 GLY A CA 1
ATOM 880 C C . GLY A 1 122 ? 10.773 -22.641 -19.094 1 79.5 122 GLY A C 1
ATOM 881 O O . GLY A 1 122 ? 9.719 -22.406 -19.672 1 79.5 122 GLY A O 1
ATOM 882 N N . LYS A 1 123 ? 11.422 -23.734 -19.125 1 78.62 123 LYS A N 1
ATOM 883 C CA . LYS A 1 123 ? 10.977 -24.828 -19.969 1 78.62 123 LYS A CA 1
ATOM 884 C C . LYS A 1 123 ? 9.609 -25.359 -19.516 1 78.62 123 LYS A C 1
ATOM 886 O O . LYS A 1 123 ? 9.383 -25.562 -18.328 1 78.62 123 LYS A O 1
ATOM 891 N N . GLY A 1 124 ? 8.711 -25.484 -20.438 1 77.38 124 GLY A N 1
ATOM 892 C CA . GLY A 1 124 ? 7.41 -26.078 -20.156 1 77.38 124 GLY A CA 1
ATOM 893 C C . GLY A 1 124 ? 6.402 -25.078 -19.609 1 77.38 124 GLY A C 1
ATOM 894 O O . GLY A 1 124 ? 5.273 -25.438 -19.281 1 77.38 124 GLY A O 1
ATOM 895 N N . ARG A 1 125 ? 6.891 -23.938 -19.594 1 83.25 125 ARG A N 1
ATOM 896 C CA . ARG A 1 125 ? 5.965 -22.922 -19.094 1 83.25 125 ARG A CA 1
ATOM 897 C C . ARG A 1 125 ? 5.395 -22.094 -20.234 1 83.25 125 ARG A C 1
ATOM 899 O O . ARG A 1 125 ? 6.137 -21.641 -21.109 1 83.25 125 ARG A O 1
ATOM 906 N N . GLY A 1 126 ? 4.102 -22.016 -20.172 1 78.12 126 GLY A N 1
ATOM 907 C CA . GLY A 1 126 ? 3.416 -21.281 -21.219 1 78.12 126 GLY A CA 1
ATOM 908 C C . GLY A 1 126 ? 3.154 -19.828 -20.859 1 78.12 126 GLY A C 1
ATOM 909 O O . GLY A 1 126 ? 3.521 -19.375 -19.781 1 78.12 126 GLY A O 1
ATOM 910 N N . ALA A 1 127 ? 2.559 -19.141 -21.75 1 84.38 127 ALA A N 1
ATOM 911 C CA . ALA A 1 127 ? 2.254 -17.719 -21.656 1 84.38 127 ALA A CA 1
ATOM 912 C C . ALA A 1 127 ? 1.306 -17.438 -20.484 1 84.38 127 ALA A C 1
ATOM 914 O O . ALA A 1 127 ? 1.31 -16.344 -19.922 1 84.38 127 ALA A O 1
ATOM 915 N N . GLU A 1 128 ? 0.591 -18.469 -20.047 1 87.69 128 GLU A N 1
ATOM 916 C CA . GLU A 1 128 ? -0.415 -18.297 -19.016 1 87.69 128 GLU A CA 1
ATOM 917 C C . GLU A 1 128 ? 0.236 -18.047 -17.656 1 87.69 128 GLU A C 1
ATOM 919 O O . GLU A 1 128 ? -0.302 -17.312 -16.828 1 87.69 128 GLU A O 1
ATOM 924 N N . THR A 1 129 ? 1.374 -18.688 -17.453 1 88.94 129 THR A N 1
ATOM 925 C CA . THR A 1 129 ? 2.041 -18.5 -16.172 1 88.94 129 THR A CA 1
ATOM 926 C C . THR A 1 129 ? 2.527 -17.062 -16.016 1 88.94 129 THR A C 1
ATOM 928 O O . THR A 1 129 ? 2.406 -16.484 -14.93 1 88.94 129 THR A O 1
ATOM 931 N N . GLU A 1 130 ? 3.041 -16.594 -17.078 1 88.69 130 GLU A N 1
ATOM 932 C CA . GLU A 1 130 ? 3.453 -15.188 -17.078 1 88.69 130 GLU A CA 1
ATOM 933 C C . GLU A 1 130 ? 2.258 -14.266 -16.875 1 88.69 130 GLU A C 1
ATOM 935 O O . GLU A 1 130 ? 2.336 -13.312 -16.094 1 88.69 130 GLU A O 1
ATOM 940 N N . ALA A 1 131 ? 1.211 -14.562 -17.578 1 90.19 131 ALA A N 1
ATOM 941 C CA . ALA A 1 131 ? -0.001 -13.75 -17.5 1 90.19 131 ALA A CA 1
ATOM 942 C C . ALA A 1 131 ? -0.56 -13.719 -16.078 1 90.19 131 ALA A C 1
ATOM 944 O O . ALA A 1 131 ? -1.074 -12.688 -15.633 1 90.19 131 ALA A O 1
ATOM 945 N N . VAL A 1 132 ? -0.439 -14.805 -15.367 1 93.94 132 VAL A N 1
ATOM 946 C CA . VAL A 1 132 ? -0.939 -14.891 -14 1 93.94 132 VAL A CA 1
ATOM 947 C C . VAL A 1 132 ? -0.121 -13.984 -13.094 1 93.94 132 VAL A C 1
ATOM 949 O O . VAL A 1 132 ? -0.682 -13.219 -12.305 1 93.94 132 VAL A O 1
ATOM 952 N N . VAL A 1 133 ? 1.186 -14.062 -13.219 1 93.56 133 VAL A N 1
ATOM 953 C CA . VAL A 1 133 ? 2.064 -13.234 -12.398 1 93.56 133 VAL A CA 1
ATOM 954 C C . VAL A 1 133 ? 1.785 -11.758 -12.672 1 93.56 133 VAL A C 1
ATOM 956 O O . VAL A 1 133 ? 1.632 -10.961 -11.734 1 93.56 133 VAL A O 1
ATOM 959 N N . GLU A 1 134 ? 1.636 -11.461 -13.898 1 91.38 134 GLU A N 1
ATOM 960 C CA . GLU A 1 134 ? 1.369 -10.078 -14.289 1 91.38 134 GLU A CA 1
ATOM 961 C C . GLU A 1 134 ? 0.017 -9.609 -13.766 1 91.38 134 GLU A C 1
ATOM 963 O O . GLU A 1 134 ? -0.094 -8.5 -13.227 1 91.38 134 GLU A O 1
ATOM 968 N N . ALA A 1 135 ? -0.954 -10.43 -13.922 1 92.94 135 ALA A N 1
ATOM 969 C CA . ALA A 1 135 ? -2.305 -10.07 -13.492 1 92.94 135 ALA A CA 1
ATOM 970 C C . ALA A 1 135 ? -2.354 -9.82 -11.992 1 92.94 135 ALA A C 1
ATOM 972 O O . ALA A 1 135 ? -2.984 -8.867 -11.531 1 92.94 135 ALA A O 1
ATOM 973 N N . ALA A 1 136 ? -1.696 -10.617 -11.242 1 95.81 136 ALA A N 1
ATOM 974 C CA . ALA A 1 136 ? -1.666 -10.453 -9.789 1 95.81 136 ALA A CA 1
ATOM 975 C C . ALA A 1 136 ? -0.959 -9.164 -9.398 1 95.81 136 ALA A C 1
ATOM 977 O O . ALA A 1 136 ? -1.442 -8.422 -8.539 1 95.81 136 ALA A O 1
ATOM 978 N N . LEU A 1 137 ? 0.118 -8.844 -10.086 1 93.81 137 LEU A N 1
ATOM 979 C CA . LEU A 1 137 ? 0.954 -7.695 -9.734 1 93.81 137 LEU A CA 1
ATOM 980 C C . LEU A 1 137 ? 0.296 -6.391 -10.164 1 93.81 137 LEU A C 1
ATOM 982 O O . LEU A 1 137 ? 0.313 -5.406 -9.422 1 93.81 137 LEU A O 1
ATOM 986 N N . PHE A 1 138 ? -0.303 -6.418 -11.305 1 90.56 138 PHE A N 1
ATOM 987 C CA . PHE A 1 138 ? -0.669 -5.145 -11.906 1 90.56 138 PHE A CA 1
ATOM 988 C C . PHE A 1 138 ? -2.172 -4.906 -11.805 1 90.56 138 PHE A C 1
ATOM 990 O O . PHE A 1 138 ? -2.607 -3.838 -11.367 1 90.56 138 PHE A O 1
ATOM 997 N N . GLU A 1 139 ? -2.926 -5.875 -12.211 1 91.75 139 GLU A N 1
ATOM 998 C CA . GLU A 1 139 ? -4.371 -5.711 -12.094 1 91.75 139 GLU A CA 1
ATOM 999 C C . GLU A 1 139 ? -4.844 -5.93 -10.664 1 91.75 139 GLU A C 1
ATOM 1001 O O . GLU A 1 139 ? -5.691 -5.188 -10.164 1 91.75 139 GLU A O 1
ATOM 1006 N N . GLY A 1 140 ? -4.273 -6.867 -10.047 1 94.44 140 GLY A N 1
ATOM 1007 C CA . GLY A 1 140 ? -4.637 -7.16 -8.672 1 94.44 140 GLY A CA 1
ATOM 1008 C C . GLY A 1 140 ? -3.936 -6.27 -7.664 1 94.44 140 GLY A C 1
ATOM 1009 O O . GLY A 1 140 ? -4.414 -6.094 -6.543 1 94.44 140 GLY A O 1
ATOM 1010 N N . GLN A 1 141 ? -2.756 -5.797 -8.062 1 94.12 141 GLN A N 1
ATOM 1011 C CA . GLN A 1 141 ? -1.895 -4.973 -7.227 1 94.12 141 GLN A CA 1
ATOM 1012 C C . GLN A 1 141 ? -1.57 -5.676 -5.91 1 94.12 141 GLN A C 1
ATOM 1014 O O . GLN A 1 141 ? -1.526 -5.043 -4.855 1 94.12 141 GLN A O 1
ATOM 1019 N N . ALA A 1 142 ? -1.447 -6.945 -5.957 1 96.81 142 ALA A N 1
ATOM 1020 C CA . ALA A 1 142 ? -1.054 -7.746 -4.797 1 96.81 142 ALA A CA 1
ATOM 1021 C C . ALA A 1 142 ? 0.444 -8.039 -4.816 1 96.81 142 ALA A C 1
ATOM 1023 O O . ALA A 1 142 ? 1.054 -8.117 -5.887 1 96.81 142 ALA A O 1
ATOM 1024 N N . PRO A 1 143 ? 1.021 -8.102 -3.604 1 97.62 143 PRO A N 1
ATOM 1025 C CA . PRO A 1 143 ? 2.385 -8.641 -3.602 1 97.62 143 PRO A CA 1
ATOM 1026 C C . PRO A 1 143 ? 2.445 -10.102 -4.051 1 97.62 143 PRO A C 1
ATOM 1028 O O . PRO A 1 143 ? 1.549 -10.883 -3.73 1 97.62 143 PRO A O 1
ATOM 1031 N N . VAL A 1 144 ? 3.482 -10.391 -4.812 1 97.5 144 VAL A N 1
ATOM 1032 C CA . VAL A 1 144 ? 3.648 -11.742 -5.348 1 97.5 144 VAL A CA 1
ATOM 1033 C C . VAL A 1 144 ? 4.984 -12.32 -4.891 1 97.5 144 VAL A C 1
ATOM 1035 O O . VAL A 1 144 ? 6.027 -11.672 -5.023 1 97.5 144 VAL A O 1
ATOM 1038 N N . LEU A 1 145 ? 4.93 -13.422 -4.297 1 97.69 145 LEU A N 1
ATOM 1039 C CA . LEU A 1 145 ? 6.105 -14.227 -3.988 1 97.69 145 LEU A CA 1
ATOM 1040 C C . LEU A 1 145 ? 6.297 -15.328 -5.027 1 97.69 145 LEU A C 1
ATOM 1042 O O . LEU A 1 145 ? 5.508 -16.281 -5.086 1 97.69 145 LEU A O 1
ATOM 1046 N N . VAL A 1 146 ? 7.293 -15.18 -5.773 1 96 146 VAL A N 1
ATOM 1047 C CA . VAL A 1 146 ? 7.629 -16.203 -6.762 1 96 146 VAL A CA 1
ATOM 1048 C C . VAL A 1 146 ? 8.625 -17.188 -6.16 1 96 146 VAL A C 1
ATOM 1050 O O . VAL A 1 146 ? 9.695 -16.797 -5.695 1 96 146 VAL A O 1
ATOM 1053 N N . VAL A 1 147 ? 8.273 -18.469 -6.23 1 95.44 147 VAL A N 1
ATOM 1054 C CA . VAL A 1 147 ? 9.094 -19.484 -5.582 1 95.44 147 VAL A CA 1
ATOM 1055 C C . VAL A 1 147 ? 9.828 -20.297 -6.637 1 95.44 147 VAL A C 1
ATOM 1057 O O . VAL A 1 147 ? 9.273 -20.594 -7.699 1 95.44 147 VAL A O 1
ATOM 1060 N N . PRO A 1 148 ? 11.039 -20.703 -6.305 1 92.12 148 PRO A N 1
ATOM 1061 C CA . PRO A 1 148 ? 11.789 -21.578 -7.203 1 92.12 148 PRO A CA 1
ATOM 1062 C C . PRO A 1 148 ? 11.164 -22.969 -7.324 1 92.12 148 PRO A C 1
ATOM 1064 O O . PRO A 1 148 ? 10.391 -23.375 -6.453 1 92.12 148 PRO A O 1
ATOM 1067 N N . ASP A 1 149 ? 11.547 -23.672 -8.375 1 87.38 149 ASP A N 1
ATOM 1068 C CA . ASP A 1 149 ? 11.062 -25.031 -8.586 1 87.38 149 ASP A CA 1
ATOM 1069 C C . ASP A 1 149 ? 11.648 -26 -7.559 1 87.38 149 ASP A C 1
ATOM 1071 O O . ASP A 1 149 ? 10.969 -26.922 -7.117 1 87.38 149 ASP A O 1
ATOM 1075 N N . ASP A 1 150 ? 12.852 -25.719 -7.203 1 88 150 ASP A N 1
ATOM 1076 C CA . ASP A 1 150 ? 13.531 -26.578 -6.238 1 88 150 ASP A CA 1
ATOM 1077 C C . ASP A 1 150 ? 13.016 -26.328 -4.824 1 88 150 ASP A C 1
ATOM 1079 O O . ASP A 1 150 ? 13.25 -25.266 -4.25 1 88 150 ASP A O 1
ATOM 1083 N N . PRO A 1 151 ? 12.359 -27.328 -4.289 1 88.38 151 PRO A N 1
ATOM 1084 C CA . PRO A 1 151 ? 11.781 -27.141 -2.953 1 88.38 151 PRO A CA 1
ATOM 1085 C C . PRO A 1 151 ? 12.836 -26.828 -1.896 1 88.38 151 PRO A C 1
ATOM 1087 O O . PRO A 1 151 ? 12.531 -26.188 -0.886 1 88.38 151 PRO A O 1
ATOM 1090 N N . ALA A 1 152 ? 14.055 -27.234 -2.143 1 89.31 152 ALA A N 1
ATOM 1091 C CA . ALA A 1 152 ? 15.117 -27 -1.167 1 89.31 152 ALA A CA 1
ATOM 1092 C C . ALA A 1 152 ? 15.391 -25.516 -0.998 1 89.31 152 ALA A C 1
ATOM 1094 O O . ALA A 1 152 ? 15.773 -25.062 0.087 1 89.31 152 ALA A O 1
ATOM 1095 N N . LEU A 1 153 ? 15.117 -24.844 -2.008 1 87.38 153 LEU A N 1
ATOM 1096 C CA . LEU A 1 153 ? 15.43 -23.406 -2.016 1 87.38 153 LEU A CA 1
ATOM 1097 C C . LEU A 1 153 ? 14.352 -22.625 -1.276 1 87.38 153 LEU A C 1
ATOM 1099 O O . LEU A 1 153 ? 14.555 -21.453 -0.939 1 87.38 153 LEU A O 1
ATOM 1103 N N . SER A 1 154 ? 13.227 -23.344 -0.931 1 89.38 154 SER A N 1
ATOM 1104 C CA . SER A 1 154 ? 12.133 -22.656 -0.262 1 89.38 154 SER A CA 1
ATOM 1105 C C . SER A 1 154 ? 11.805 -23.312 1.079 1 89.38 154 SER A C 1
ATOM 1107 O O . SER A 1 154 ? 10.773 -23.016 1.683 1 89.38 154 SER A O 1
ATOM 1109 N N . GLU A 1 155 ? 12.602 -24.203 1.466 1 88.38 155 GLU A N 1
ATOM 1110 C CA . GLU A 1 155 ? 12.367 -24.875 2.74 1 88.38 155 GLU A CA 1
ATOM 1111 C C . GLU A 1 155 ? 12.492 -23.906 3.91 1 88.38 155 GLU A C 1
ATOM 1113 O O . GLU A 1 155 ? 11.648 -23.891 4.809 1 88.38 155 GLU A O 1
ATOM 1118 N N . ARG A 1 156 ? 13.609 -23.219 3.787 1 89.12 156 ARG A N 1
ATOM 1119 C CA . ARG A 1 156 ? 13.852 -22.156 4.762 1 89.12 156 ARG A CA 1
ATOM 1120 C C . ARG A 1 156 ? 14.266 -20.859 4.07 1 89.12 156 ARG A C 1
ATOM 1122 O O . ARG A 1 156 ? 15.289 -20.812 3.393 1 89.12 156 ARG A O 1
ATOM 1129 N N . PHE A 1 157 ? 13.305 -19.953 4.215 1 94.31 157 PHE A N 1
ATOM 1130 C CA . PHE A 1 157 ? 13.664 -18.688 3.594 1 94.31 157 PHE A CA 1
ATOM 1131 C C . PHE A 1 157 ? 13.148 -17.516 4.422 1 94.31 157 PHE A C 1
ATOM 1133 O O . PHE A 1 157 ? 12.359 -17.703 5.352 1 94.31 157 PHE A O 1
ATOM 1140 N N . GLY A 1 158 ? 13.703 -16.359 4.156 1 96.31 158 GLY A N 1
ATOM 1141 C CA . GLY A 1 158 ? 13.258 -15.141 4.812 1 96.31 158 GLY A CA 1
ATOM 1142 C C . GLY A 1 158 ? 14.109 -14.758 6.008 1 96.31 158 GLY A C 1
ATOM 1143 O O . GLY A 1 158 ? 13.703 -13.938 6.832 1 96.31 158 GLY A O 1
ATOM 1144 N N . HIS A 1 159 ? 15.289 -15.375 6.18 1 97.38 159 HIS A N 1
ATOM 1145 C CA . HIS A 1 159 ? 16.188 -15.078 7.293 1 97.38 159 HIS A CA 1
ATOM 1146 C C . HIS A 1 159 ? 17.25 -14.062 6.891 1 97.38 159 HIS A C 1
ATOM 1148 O O . HIS A 1 159 ? 17.656 -13.234 7.703 1 97.38 159 HIS A O 1
ATOM 1154 N N . ARG A 1 160 ? 17.781 -14.219 5.758 1 98.25 160 ARG A N 1
ATOM 1155 C CA . ARG A 1 160 ? 18.703 -13.266 5.145 1 98.25 160 ARG A CA 1
ATOM 1156 C C . ARG A 1 160 ? 18.109 -12.656 3.887 1 98.25 160 ARG A C 1
ATOM 1158 O O . ARG A 1 160 ? 18.078 -13.289 2.832 1 98.25 160 ARG A O 1
ATOM 1165 N N . ILE A 1 161 ? 17.734 -11.43 3.992 1 98.75 161 ILE A N 1
ATOM 1166 C CA . ILE A 1 161 ? 16.922 -10.828 2.939 1 98.75 161 ILE A CA 1
ATOM 1167 C C . ILE A 1 161 ? 17.703 -9.719 2.25 1 98.75 161 ILE A C 1
ATOM 1169 O O . ILE A 1 161 ? 18.375 -8.922 2.912 1 98.75 161 ILE A O 1
ATOM 1173 N N . VAL A 1 162 ? 17.703 -9.703 0.967 1 98.5 162 VAL A N 1
ATOM 1174 C CA . VAL A 1 162 ? 18.219 -8.594 0.177 1 98.5 162 VAL A CA 1
ATOM 1175 C C . VAL A 1 162 ? 17.062 -7.797 -0.422 1 98.5 162 VAL A C 1
ATOM 1177 O O . VAL A 1 162 ? 16.125 -8.375 -0.986 1 98.5 162 VAL A O 1
ATOM 1180 N N . ILE A 1 163 ? 17.094 -6.477 -0.223 1 98.5 163 ILE A N 1
ATOM 1181 C CA . ILE A 1 163 ? 16.172 -5.539 -0.871 1 98.5 163 ILE A CA 1
ATOM 1182 C C . ILE A 1 163 ? 16.891 -4.84 -2.025 1 98.5 163 ILE A C 1
ATOM 1184 O O . ILE A 1 163 ? 17.891 -4.141 -1.815 1 98.5 163 ILE A O 1
ATOM 1188 N N . ALA A 1 164 ? 16.391 -5.07 -3.203 1 96.5 164 ALA A N 1
ATOM 1189 C CA . ALA A 1 164 ? 16.859 -4.258 -4.328 1 96.5 164 ALA A CA 1
ATOM 1190 C C . ALA A 1 164 ? 16.156 -2.898 -4.34 1 96.5 164 ALA A C 1
ATOM 1192 O O . ALA A 1 164 ? 14.961 -2.811 -4.629 1 96.5 164 ALA A O 1
ATOM 1193 N N . TRP A 1 165 ? 16.953 -1.852 -4.062 1 96.38 165 TRP A N 1
ATOM 1194 C CA . TRP A 1 165 ? 16.375 -0.528 -3.84 1 96.38 165 TRP A CA 1
ATOM 1195 C C . TRP A 1 165 ? 16.828 0.451 -4.914 1 96.38 165 TRP A C 1
ATOM 1197 O O . TRP A 1 165 ? 18.031 0.613 -5.148 1 96.38 165 TRP A O 1
ATOM 1207 N N . ASP A 1 166 ? 15.867 1.052 -5.598 1 91.56 166 ASP A N 1
ATOM 1208 C CA . ASP A 1 166 ? 16.188 2.068 -6.59 1 91.56 166 ASP A CA 1
ATOM 1209 C C . ASP A 1 166 ? 15.414 3.357 -6.336 1 91.56 166 ASP A C 1
ATOM 1211 O O . ASP A 1 166 ? 15.266 4.188 -7.234 1 91.56 166 ASP A O 1
ATOM 1215 N N . GLN A 1 167 ? 14.789 3.484 -5.156 1 91.81 167 GLN A N 1
ATOM 1216 C CA . GLN A 1 167 ? 14.07 4.66 -4.68 1 91.81 167 GLN A CA 1
ATOM 1217 C C . GLN A 1 167 ? 12.703 4.777 -5.355 1 91.81 167 GLN A C 1
ATOM 1219 O O . GLN A 1 167 ? 11.969 5.734 -5.105 1 91.81 167 GLN A O 1
ATOM 1224 N N . SER A 1 168 ? 12.352 3.748 -6.121 1 91.38 168 SER A N 1
ATOM 1225 C CA . SER A 1 168 ? 11.078 3.822 -6.832 1 91.38 168 SER A CA 1
ATOM 1226 C C . SER A 1 168 ? 9.898 3.586 -5.887 1 91.38 168 SER A C 1
ATOM 1228 O O . SER A 1 168 ? 10.078 3.045 -4.793 1 91.38 168 SER A O 1
ATOM 1230 N N . ARG A 1 169 ? 8.727 3.992 -6.289 1 92.69 169 ARG A N 1
ATOM 1231 C CA . ARG A 1 169 ? 7.492 3.73 -5.559 1 92.69 169 ARG A CA 1
ATOM 1232 C C . ARG A 1 169 ? 7.211 2.234 -5.477 1 92.69 169 ARG A C 1
ATOM 1234 O O . ARG A 1 169 ? 6.734 1.742 -4.453 1 92.69 169 ARG A O 1
ATOM 1241 N N . GLU A 1 170 ? 7.52 1.521 -6.527 1 93.25 170 GLU A N 1
ATOM 1242 C CA . GLU A 1 170 ? 7.293 0.08 -6.582 1 93.25 170 GLU A CA 1
ATOM 1243 C C . GLU A 1 170 ? 8.172 -0.654 -5.574 1 93.25 170 GLU A C 1
ATOM 1245 O O . GLU A 1 170 ? 7.715 -1.573 -4.891 1 93.25 170 GLU A O 1
ATOM 1250 N N . ALA A 1 171 ? 9.406 -0.23 -5.484 1 95.25 171 ALA A N 1
ATOM 1251 C CA . ALA A 1 171 ? 10.312 -0.847 -4.516 1 95.25 171 ALA A CA 1
ATOM 1252 C C . ALA A 1 171 ? 9.836 -0.602 -3.088 1 95.25 171 ALA A C 1
ATOM 1254 O O . ALA A 1 171 ? 9.852 -1.512 -2.256 1 95.25 171 ALA A O 1
ATOM 1255 N N . LEU A 1 172 ? 9.398 0.604 -2.836 1 96.69 172 LEU A N 1
ATOM 1256 C CA . LEU A 1 172 ? 8.914 0.919 -1.498 1 96.69 172 LEU A CA 1
ATOM 1257 C C . LEU A 1 172 ? 7.66 0.115 -1.173 1 96.69 172 LEU A C 1
ATOM 1259 O O . LEU A 1 172 ? 7.508 -0.383 -0.055 1 96.69 172 LEU A O 1
ATOM 1263 N N . THR A 1 173 ? 6.789 -0 -2.131 1 95.94 173 THR A N 1
ATOM 1264 C CA . THR A 1 173 ? 5.594 -0.817 -1.947 1 95.94 173 THR A CA 1
ATOM 1265 C C . THR A 1 173 ? 5.973 -2.262 -1.634 1 95.94 173 THR A C 1
ATOM 1267 O O . THR A 1 173 ? 5.414 -2.871 -0.719 1 95.94 173 THR A O 1
ATOM 1270 N N . ALA A 1 174 ? 6.941 -2.785 -2.357 1 97.12 174 ALA A N 1
ATOM 1271 C CA . ALA A 1 174 ? 7.402 -4.152 -2.119 1 97.12 174 ALA A CA 1
ATOM 1272 C C . ALA A 1 174 ? 7.969 -4.301 -0.71 1 97.12 174 ALA A C 1
ATOM 1274 O O . ALA A 1 174 ? 7.699 -5.293 -0.028 1 97.12 174 ALA A O 1
ATOM 1275 N N . VAL A 1 175 ? 8.719 -3.34 -0.31 1 98.25 175 VAL A N 1
ATOM 1276 C CA . VAL A 1 175 ? 9.32 -3.365 1.021 1 98.25 175 VAL A CA 1
ATOM 1277 C C . VAL A 1 175 ? 8.219 -3.385 2.082 1 98.25 175 VAL A C 1
ATOM 1279 O O . VAL A 1 175 ? 8.258 -4.207 3.002 1 98.25 175 VAL A O 1
ATOM 1282 N N . ARG A 1 176 ? 7.215 -2.527 1.945 1 97.31 176 ARG A N 1
ATOM 1283 C CA . ARG A 1 176 ? 6.129 -2.475 2.92 1 97.31 176 ARG A CA 1
ATOM 1284 C C . ARG A 1 176 ? 5.352 -3.785 2.943 1 97.31 176 ARG A C 1
ATOM 1286 O O . ARG A 1 176 ? 5 -4.289 4.012 1 97.31 176 ARG A O 1
ATOM 1293 N N . LYS A 1 177 ? 5.141 -4.348 1.778 1 97.44 177 LYS A N 1
ATOM 1294 C CA . LYS A 1 177 ? 4.406 -5.609 1.688 1 97.44 177 LYS A CA 1
ATOM 1295 C C . LYS A 1 177 ? 5.23 -6.766 2.238 1 97.44 177 LYS A C 1
ATOM 1297 O O . LYS A 1 177 ? 4.68 -7.805 2.613 1 97.44 177 LYS A O 1
ATOM 1302 N N . ALA A 1 178 ? 6.559 -6.617 2.342 1 98.25 178 ALA A N 1
ATOM 1303 C CA . ALA A 1 178 ? 7.457 -7.68 2.793 1 98.25 178 ALA A CA 1
ATOM 1304 C C . ALA A 1 178 ? 7.727 -7.57 4.289 1 98.25 178 ALA A C 1
ATOM 1306 O O . ALA A 1 178 ? 8.477 -8.375 4.852 1 98.25 178 ALA A O 1
ATOM 1307 N N . MET A 1 179 ? 7.102 -6.637 4.977 1 97.75 179 MET A N 1
ATOM 1308 C CA . MET A 1 179 ? 7.434 -6.301 6.359 1 97.75 179 MET A CA 1
ATOM 1309 C C . MET A 1 179 ? 7.324 -7.527 7.258 1 97.75 179 MET A C 1
ATOM 1311 O O . MET A 1 179 ? 8.172 -7.742 8.125 1 97.75 179 MET A O 1
ATOM 1315 N N . PRO A 1 180 ? 6.309 -8.438 7.105 1 97 180 PRO A N 1
ATOM 1316 C CA . PRO A 1 180 ? 6.258 -9.617 7.973 1 97 180 PRO A CA 1
ATOM 1317 C C . PRO A 1 180 ? 7.516 -10.477 7.875 1 97 180 PRO A C 1
ATOM 1319 O O . PRO A 1 180 ? 7.926 -11.086 8.867 1 97 180 PRO A O 1
ATOM 1322 N N . PHE A 1 181 ? 8.117 -10.539 6.688 1 97.88 181 PHE A N 1
ATOM 1323 C CA . PHE A 1 181 ? 9.383 -11.25 6.531 1 97.88 181 PHE A CA 1
ATOM 1324 C C . PHE A 1 181 ? 10.523 -10.445 7.141 1 97.88 181 PHE A C 1
ATOM 1326 O O . PHE A 1 181 ? 11.367 -11 7.852 1 97.88 181 PHE A O 1
ATOM 1333 N N . LEU A 1 182 ? 10.547 -9.172 6.875 1 98.38 182 LEU A N 1
ATOM 1334 C CA . LEU A 1 182 ? 11.664 -8.32 7.27 1 98.38 182 LEU A CA 1
ATOM 1335 C C . LEU A 1 182 ? 11.805 -8.273 8.789 1 98.38 182 LEU A C 1
ATOM 1337 O O . LEU A 1 182 ? 12.922 -8.266 9.312 1 98.38 182 LEU A O 1
ATOM 1341 N N . LEU A 1 183 ? 10.719 -8.266 9.469 1 97 183 LEU A N 1
ATOM 1342 C CA . LEU A 1 183 ? 10.703 -8.148 10.922 1 97 183 LEU A CA 1
ATOM 1343 C C . LEU A 1 183 ? 11.297 -9.391 11.578 1 97 183 LEU A C 1
ATOM 1345 O O . LEU A 1 183 ? 11.859 -9.312 12.672 1 97 183 LEU A O 1
ATOM 1349 N N . ARG A 1 184 ? 11.242 -10.484 10.922 1 96.38 184 ARG A N 1
ATOM 1350 C CA . ARG A 1 184 ? 11.703 -11.742 11.5 1 96.38 184 ARG A CA 1
ATOM 1351 C C . ARG A 1 184 ? 13.078 -12.125 10.969 1 96.38 184 ARG A C 1
ATOM 1353 O O . ARG A 1 184 ? 13.68 -13.094 11.43 1 96.38 184 ARG A O 1
ATOM 1360 N N . ALA A 1 185 ? 13.547 -11.383 10.031 1 98.12 185 ALA A N 1
ATOM 1361 C CA . ALA A 1 185 ? 14.82 -11.703 9.391 1 98.12 185 ALA A CA 1
ATOM 1362 C C . ALA A 1 185 ? 15.984 -11.484 10.352 1 98.12 185 ALA A C 1
ATOM 1364 O O . ALA A 1 185 ? 15.938 -10.586 11.195 1 98.12 185 ALA A O 1
ATOM 1365 N N . ASP A 1 186 ? 17 -12.289 10.219 1 98.12 186 ASP A N 1
ATOM 1366 C CA . ASP A 1 186 ? 18.25 -12.078 10.953 1 98.12 186 ASP A CA 1
ATOM 1367 C C . ASP A 1 186 ? 18.969 -10.836 10.453 1 98.12 186 ASP A C 1
ATOM 1369 O O . ASP A 1 186 ? 19.609 -10.125 11.234 1 98.12 186 ASP A O 1
ATOM 1373 N N . ASN A 1 187 ? 18.875 -10.68 9.18 1 97.25 187 ASN A N 1
ATOM 1374 C CA . ASN A 1 187 ? 19.516 -9.531 8.555 1 97.25 187 ASN A CA 1
ATOM 1375 C C . ASN A 1 187 ? 18.797 -9.133 7.258 1 97.25 187 ASN A C 1
ATOM 1377 O O . ASN A 1 187 ? 18.359 -10 6.5 1 97.25 187 ASN A O 1
ATOM 1381 N N . VAL A 1 188 ? 18.75 -7.82 7.082 1 98.81 188 VAL A N 1
ATOM 1382 C CA . VAL A 1 188 ? 18.203 -7.246 5.855 1 98.81 188 VAL A CA 1
ATOM 1383 C C . VAL A 1 188 ? 19.25 -6.34 5.203 1 98.81 188 VAL A C 1
ATOM 1385 O O . VAL A 1 188 ? 19.75 -5.402 5.836 1 98.81 188 VAL A O 1
ATOM 1388 N N . ASP A 1 189 ? 19.578 -6.645 4.004 1 98.75 189 ASP A N 1
ATOM 1389 C CA . ASP A 1 189 ? 20.562 -5.863 3.25 1 98.75 189 ASP A CA 1
ATOM 1390 C C . ASP A 1 189 ? 19.891 -5.062 2.141 1 98.75 189 ASP A C 1
ATOM 1392 O O . ASP A 1 189 ? 19.312 -5.637 1.212 1 98.75 189 ASP A O 1
ATOM 1396 N N . ILE A 1 190 ? 19.938 -3.713 2.297 1 98.69 190 ILE A N 1
ATOM 1397 C CA . ILE A 1 190 ? 19.453 -2.812 1.26 1 98.69 190 ILE A CA 1
ATOM 1398 C C . ILE A 1 190 ? 20.547 -2.559 0.232 1 98.69 190 ILE A C 1
ATOM 1400 O O . ILE A 1 190 ? 21.531 -1.88 0.526 1 98.69 190 ILE A O 1
ATOM 1404 N N . VAL A 1 191 ? 20.312 -3.049 -0.994 1 97.62 191 VAL A N 1
ATOM 1405 C CA . VAL A 1 191 ? 21.375 -2.916 -1.986 1 97.62 191 VAL A CA 1
ATOM 1406 C C . VAL A 1 191 ? 20.969 -1.881 -3.035 1 97.62 191 VAL A C 1
ATOM 1408 O O . VAL A 1 191 ? 19.844 -1.902 -3.541 1 97.62 191 VAL A O 1
ATOM 1411 N N . ILE A 1 192 ? 21.828 -1.001 -3.307 1 96.5 192 ILE A N 1
ATOM 1412 C CA . ILE A 1 192 ? 21.703 0.014 -4.348 1 96.5 192 ILE A CA 1
ATOM 1413 C C . ILE A 1 192 ? 22.844 -0.125 -5.34 1 96.5 192 ILE A C 1
ATOM 1415 O O . ILE A 1 192 ? 24.016 -0.177 -4.945 1 96.5 192 ILE A O 1
ATOM 1419 N N . VAL A 1 193 ? 22.422 -0.228 -6.633 1 94.31 193 VAL A N 1
ATOM 1420 C CA . VAL A 1 193 ? 23.438 -0.407 -7.664 1 94.31 193 VAL A CA 1
ATOM 1421 C C . VAL A 1 193 ? 23.594 0.88 -8.469 1 94.31 193 VAL A C 1
ATOM 1423 O O . VAL A 1 193 ? 22.625 1.359 -9.078 1 94.31 193 VAL A O 1
ATOM 1426 N N . ASP A 1 194 ? 24.719 1.459 -8.453 1 89.81 194 ASP A N 1
ATOM 1427 C CA . ASP A 1 194 ? 25.141 2.6 -9.258 1 89.81 194 ASP A CA 1
ATOM 1428 C C . ASP A 1 194 ? 24.188 3.777 -9.094 1 89.81 194 ASP A C 1
ATOM 1430 O O . ASP A 1 194 ? 23.625 4.262 -10.078 1 89.81 194 ASP A O 1
ATOM 1434 N N . PRO A 1 195 ? 24.031 4.23 -7.887 1 84 195 PRO A N 1
ATOM 1435 C CA . PRO A 1 195 ? 23.141 5.371 -7.695 1 84 195 PRO A CA 1
ATOM 1436 C C . PRO A 1 195 ? 23.609 6.625 -8.422 1 84 195 PRO A C 1
ATOM 1438 O O . PRO A 1 195 ? 24.812 6.848 -8.562 1 84 195 PRO A O 1
ATOM 1441 N N . ALA A 1 196 ? 22.641 7.34 -8.93 1 75.62 196 ALA A N 1
ATOM 1442 C CA . ALA A 1 196 ? 22.984 8.562 -9.648 1 75.62 196 ALA A CA 1
ATOM 1443 C C . ALA A 1 196 ? 23.75 9.539 -8.75 1 75.62 196 ALA A C 1
ATOM 1445 O O . ALA A 1 196 ? 23.484 9.617 -7.551 1 75.62 196 ALA A O 1
ATOM 1446 N N . ALA A 1 197 ? 24.641 10.242 -9.406 1 68 197 ALA A N 1
ATOM 1447 C CA . ALA A 1 197 ? 25.469 11.234 -8.719 1 68 197 ALA A CA 1
ATOM 1448 C C . ALA A 1 197 ? 24.625 12.422 -8.25 1 68 197 ALA A C 1
ATOM 1450 O O . ALA A 1 197 ? 24.984 13.102 -7.285 1 68 197 ALA A O 1
ATOM 1451 N N . HIS A 1 198 ? 23.5 12.734 -8.883 1 67.56 198 HIS A N 1
ATOM 1452 C CA . HIS A 1 198 ? 22.75 13.953 -8.578 1 67.56 198 HIS A CA 1
ATOM 1453 C C . HIS A 1 198 ? 21.344 13.617 -8.102 1 67.56 198 HIS A C 1
ATOM 1455 O O . HIS A 1 198 ? 20.469 14.5 -8.039 1 67.56 198 HIS A O 1
ATOM 1461 N N . GLY A 1 199 ? 21.125 12.531 -7.395 1 62.66 199 GLY A N 1
ATOM 1462 C CA . GLY A 1 199 ? 19.766 12.195 -6.992 1 62.66 199 GLY A CA 1
ATOM 1463 C C . GLY A 1 199 ? 19.422 12.688 -5.598 1 62.66 199 GLY A C 1
ATOM 1464 O O . GLY A 1 199 ? 20.281 13.188 -4.879 1 62.66 199 GLY A O 1
ATOM 1465 N N . ALA A 1 200 ? 18.125 12.891 -5.219 1 59.62 200 ALA A N 1
ATOM 1466 C CA . ALA A 1 200 ? 17.578 13.391 -3.959 1 59.62 200 ALA A CA 1
ATOM 1467 C C . ALA A 1 200 ? 18.297 12.758 -2.766 1 59.62 200 ALA A C 1
ATOM 1469 O O . ALA A 1 200 ? 18.469 13.406 -1.728 1 59.62 200 ALA A O 1
ATOM 1470 N N . GLU A 1 201 ? 18.688 11.562 -2.967 1 64 201 GLU A N 1
ATOM 1471 C CA . GLU A 1 201 ? 19.344 10.836 -1.877 1 64 201 GLU A CA 1
ATOM 1472 C C . GLU A 1 201 ? 20.844 10.719 -2.111 1 64 201 GLU A C 1
ATOM 1474 O O . GLU A 1 201 ? 21.484 9.797 -1.613 1 64 201 GLU A O 1
ATOM 1479 N N . ARG A 1 202 ? 21.375 11.586 -2.846 1 65.31 202 ARG A N 1
ATOM 1480 C CA . ARG A 1 202 ? 22.781 11.453 -3.232 1 65.31 202 ARG A CA 1
ATOM 1481 C C . ARG A 1 202 ? 23.672 11.305 -2.008 1 65.31 202 ARG A C 1
ATOM 1483 O O . ARG A 1 202 ? 24.562 10.453 -1.985 1 65.31 202 ARG A O 1
ATOM 1490 N N . SER A 1 203 ? 23.297 12.055 -1.023 1 72 203 SER A N 1
ATOM 1491 C CA . SER A 1 203 ? 24.234 12.062 0.096 1 72 203 SER A CA 1
ATOM 1492 C C . SER A 1 203 ? 24 10.867 1.019 1 72 203 SER A C 1
ATOM 1494 O O . SER A 1 203 ? 24.891 10.492 1.79 1 72 203 SER A O 1
ATOM 1496 N N . ASP A 1 204 ? 22.906 10.164 0.8 1 85.25 204 ASP A N 1
ATOM 1497 C CA . ASP A 1 204 ? 22.594 9.047 1.685 1 85.25 204 ASP A CA 1
ATOM 1498 C C . ASP A 1 204 ? 21.625 8.07 1.02 1 85.25 204 ASP A C 1
ATOM 1500 O O . ASP A 1 204 ? 20.5 7.895 1.486 1 85.25 204 ASP A O 1
ATOM 1504 N N . PRO A 1 205 ? 22.234 7.426 -0.038 1 88.62 205 PRO A N 1
ATOM 1505 C CA . PRO A 1 205 ? 21.344 6.484 -0.727 1 88.62 205 PRO A CA 1
ATOM 1506 C C . PRO A 1 205 ? 20.797 5.398 0.199 1 88.62 205 PRO A C 1
ATOM 1508 O O . PRO A 1 205 ? 21.578 4.719 0.881 1 88.62 205 PRO A O 1
ATOM 1511 N N . GLY A 1 206 ? 19.547 5.219 0.267 1 93.81 206 GLY A N 1
ATOM 1512 C CA . GLY A 1 206 ? 18.891 4.188 1.062 1 93.81 206 GLY A CA 1
ATOM 1513 C C . GLY A 1 206 ? 18.734 4.578 2.518 1 93.81 206 GLY A C 1
ATOM 1514 O O . GLY A 1 206 ? 18.141 3.828 3.301 1 93.81 206 GLY A O 1
ATOM 1515 N N . GLY A 1 207 ? 19.266 5.699 2.941 1 94.88 207 GLY A N 1
ATOM 1516 C CA . GLY A 1 207 ? 19.234 6.117 4.336 1 94.88 207 GLY A CA 1
ATOM 1517 C C . GLY A 1 207 ? 17.828 6.246 4.883 1 94.88 207 GLY A C 1
ATOM 1518 O O . GLY A 1 207 ? 17.531 5.754 5.977 1 94.88 207 GLY A O 1
ATOM 1519 N N . ALA A 1 208 ? 16.969 6.863 4.152 1 95.06 208 ALA A N 1
ATOM 1520 C CA . ALA A 1 208 ? 15.602 7.07 4.598 1 95.06 208 ALA A CA 1
ATOM 1521 C C . ALA A 1 208 ? 14.867 5.742 4.738 1 95.06 208 ALA A C 1
ATOM 1523 O O . ALA A 1 208 ? 14.125 5.535 5.703 1 95.06 208 ALA A O 1
ATOM 1524 N N . LEU A 1 209 ? 15.117 4.855 3.785 1 97.12 209 LEU A N 1
ATOM 1525 C CA . LEU A 1 209 ? 14.516 3.529 3.887 1 97.12 209 LEU A CA 1
ATOM 1526 C C . LEU A 1 209 ? 15.055 2.779 5.102 1 97.12 209 LEU A C 1
ATOM 1528 O O . LEU A 1 209 ? 14.289 2.156 5.84 1 97.12 209 LEU A O 1
ATOM 1532 N N . CYS A 1 210 ? 16.344 2.852 5.266 1 98 210 CYS A N 1
ATOM 1533 C CA . CYS A 1 210 ? 16.969 2.188 6.406 1 98 210 CYS A CA 1
ATOM 1534 C C . CYS A 1 210 ? 16.375 2.697 7.719 1 98 210 CYS A C 1
ATOM 1536 O O . CYS A 1 210 ? 16.047 1.906 8.602 1 98 210 CYS A O 1
ATOM 1538 N N . GLN A 1 211 ? 16.219 3.98 7.82 1 96.94 211 GLN A N 1
ATOM 1539 C CA . GLN A 1 211 ? 15.641 4.57 9.023 1 96.94 211 GLN A CA 1
ATOM 1540 C C . GLN A 1 211 ? 14.219 4.066 9.258 1 96.94 211 GLN A C 1
ATOM 1542 O O . GLN A 1 211 ? 13.859 3.701 10.383 1 96.94 211 GLN A O 1
ATOM 1547 N N . MET A 1 212 ? 13.422 4.059 8.25 1 97 212 MET A N 1
ATOM 1548 C CA . MET A 1 212 ? 12.055 3.545 8.352 1 97 212 MET A CA 1
ATOM 1549 C C . MET A 1 212 ? 12.047 2.111 8.867 1 97 212 MET A C 1
ATOM 1551 O O . MET A 1 212 ? 11.305 1.783 9.797 1 97 212 MET A O 1
ATOM 1555 N N . LEU A 1 213 ? 12.938 1.282 8.297 1 98.25 213 LEU A N 1
ATOM 1556 C CA . LEU A 1 213 ? 12.977 -0.132 8.648 1 98.25 213 LEU A CA 1
ATOM 1557 C C . LEU A 1 213 ? 13.461 -0.317 10.086 1 98.25 213 LEU A C 1
ATOM 1559 O O . LEU A 1 213 ? 12.898 -1.112 10.836 1 98.25 213 LEU A O 1
ATOM 1563 N N . VAL A 1 214 ? 14.453 0.468 10.469 1 97.88 214 VAL A N 1
ATOM 1564 C CA . VAL A 1 214 ? 15.008 0.366 11.812 1 97.88 214 VAL A CA 1
ATOM 1565 C C . VAL A 1 214 ? 13.961 0.799 12.836 1 97.88 214 VAL A C 1
ATOM 1567 O O . VAL A 1 214 ? 13.836 0.188 13.898 1 97.88 214 VAL A O 1
ATOM 1570 N N . ARG A 1 215 ? 13.219 1.8 12.5 1 97.5 215 ARG A N 1
ATOM 1571 C CA . ARG A 1 215 ? 12.156 2.254 13.391 1 97.5 215 ARG A CA 1
ATOM 1572 C C . ARG A 1 215 ? 11.102 1.169 13.578 1 97.5 215 ARG A C 1
ATOM 1574 O O . ARG A 1 215 ? 10.453 1.104 14.625 1 97.5 215 ARG A O 1
ATOM 1581 N N . HIS A 1 216 ? 10.953 0.29 12.656 1 97.62 216 HIS A N 1
ATOM 1582 C CA . HIS A 1 216 ? 10.016 -0.82 12.758 1 97.62 216 HIS A CA 1
ATOM 1583 C C . HIS A 1 216 ? 10.641 -2.004 13.492 1 97.62 216 HIS A C 1
ATOM 1585 O O . HIS A 1 216 ? 9.969 -3.004 13.75 1 97.62 216 HIS A O 1
ATOM 1591 N N . GLY A 1 217 ? 11.984 -1.901 13.711 1 97 217 GLY A N 1
ATOM 1592 C CA . GLY A 1 217 ? 12.664 -2.969 14.422 1 97 217 GLY A CA 1
ATOM 1593 C C . GLY A 1 217 ? 13.398 -3.928 13.508 1 97 217 GLY A C 1
ATOM 1594 O O . GLY A 1 217 ? 13.797 -5.02 13.93 1 97 217 GLY A O 1
ATOM 1595 N N . VAL A 1 218 ? 13.562 -3.549 12.273 1 98.25 218 VAL A N 1
ATOM 1596 C CA . VAL A 1 218 ? 14.266 -4.383 11.305 1 98.25 218 VAL A CA 1
ATOM 1597 C C . VAL A 1 218 ? 15.773 -4.148 11.414 1 98.25 218 VAL A C 1
ATOM 1599 O O . VAL A 1 218 ? 16.219 -3.01 11.547 1 98.25 218 VAL A O 1
ATOM 1602 N N . ARG A 1 219 ? 16.516 -5.219 11.422 1 98.25 219 ARG A N 1
ATOM 1603 C CA . ARG A 1 219 ? 17.969 -5.121 11.336 1 98.25 219 ARG A CA 1
ATOM 1604 C C . ARG A 1 219 ? 18.422 -4.922 9.891 1 98.25 219 ARG A C 1
ATOM 1606 O O . ARG A 1 219 ? 18.594 -5.895 9.148 1 98.25 219 ARG A O 1
ATOM 1613 N N . ALA A 1 220 ? 18.641 -3.65 9.562 1 98.62 220 ALA A N 1
ATOM 1614 C CA . ALA A 1 220 ? 18.891 -3.318 8.156 1 98.62 220 ALA A CA 1
ATOM 1615 C C . ALA A 1 220 ? 20.234 -2.646 7.977 1 98.62 220 ALA A C 1
ATOM 1617 O O . ALA A 1 220 ? 20.688 -1.877 8.836 1 98.62 220 ALA A O 1
ATOM 1618 N N . GLU A 1 221 ? 20.859 -2.9 6.938 1 97.88 221 GLU A N 1
ATOM 1619 C CA . GLU A 1 221 ? 22.094 -2.248 6.508 1 97.88 221 GLU A CA 1
ATOM 1620 C C . GLU A 1 221 ? 22.031 -1.876 5.027 1 97.88 221 GLU A C 1
ATOM 1622 O O . GLU A 1 221 ? 21.25 -2.447 4.27 1 97.88 221 GLU A O 1
ATOM 1627 N N . VAL A 1 222 ? 22.875 -0.899 4.645 1 97.81 222 VAL A N 1
ATOM 1628 C CA . VAL A 1 222 ? 22.875 -0.406 3.271 1 97.81 222 VAL A CA 1
ATOM 1629 C C . VAL A 1 222 ? 24.172 -0.819 2.57 1 97.81 222 VAL A C 1
ATOM 1631 O O . VAL A 1 222 ? 25.25 -0.674 3.127 1 97.81 222 VAL A O 1
ATOM 1634 N N . SER A 1 223 ? 23.984 -1.355 1.381 1 97.44 223 SER A N 1
ATOM 1635 C CA . SER A 1 223 ? 25.094 -1.679 0.492 1 97.44 223 SER A CA 1
ATOM 1636 C C . SER A 1 223 ? 24.969 -0.928 -0.83 1 97.44 223 SER A C 1
ATOM 1638 O O . SER A 1 223 ? 24.016 -1.128 -1.584 1 97.44 223 SER A O 1
ATOM 1640 N N . VAL A 1 224 ? 25.953 -0.066 -1.066 1 96.19 224 VAL A N 1
ATOM 1641 C CA . VAL A 1 224 ? 26.016 0.633 -2.346 1 96.19 224 VAL A CA 1
ATOM 1642 C C . VAL A 1 224 ? 27.062 -0.019 -3.236 1 96.19 224 VAL A C 1
ATOM 1644 O O . VAL A 1 224 ? 28.25 -0.074 -2.877 1 96.19 224 VAL A O 1
ATOM 1647 N N . LEU A 1 225 ? 26.578 -0.504 -4.336 1 96.12 225 LEU A N 1
ATOM 1648 C CA . LEU A 1 225 ? 27.469 -1.262 -5.215 1 96.12 225 LEU A CA 1
ATOM 1649 C C . LEU A 1 225 ? 27.688 -0.528 -6.535 1 96.12 225 LEU A C 1
ATOM 1651 O O . LEU A 1 225 ? 26.766 0.132 -7.039 1 96.12 225 LEU A O 1
ATOM 1655 N N . ALA A 1 226 ? 28.859 -0.677 -7.129 1 94.56 226 ALA A N 1
ATOM 1656 C CA . ALA A 1 226 ? 29.125 -0.23 -8.492 1 94.56 226 ALA A CA 1
ATOM 1657 C C . ALA A 1 226 ? 28.516 -1.194 -9.508 1 94.56 226 ALA A C 1
ATOM 1659 O O . ALA A 1 226 ? 28.312 -2.373 -9.211 1 94.56 226 ALA A O 1
ATOM 1660 N N . LYS A 1 227 ? 28.156 -0.633 -10.625 1 93.75 227 LYS A N 1
ATOM 1661 C CA . LYS A 1 227 ? 27.719 -1.497 -11.711 1 93.75 227 LYS A CA 1
ATOM 1662 C C . LYS A 1 227 ? 28.906 -2.203 -12.367 1 93.75 227 LYS A C 1
ATOM 1664 O O . LYS A 1 227 ? 29.422 -1.738 -13.391 1 93.75 227 LYS A O 1
ATOM 1669 N N . THR A 1 228 ? 29.234 -3.258 -11.945 1 93.31 228 THR A N 1
ATOM 1670 C CA . THR A 1 228 ? 30.422 -3.986 -12.391 1 93.31 228 THR A CA 1
ATOM 1671 C C . THR A 1 228 ? 30.062 -4.973 -13.5 1 93.31 228 THR A C 1
ATOM 1673 O O . THR A 1 228 ? 30.938 -5.645 -14.047 1 93.31 228 THR A O 1
ATOM 1676 N N . MET A 1 229 ? 28.844 -5.156 -13.789 1 91.31 229 MET A N 1
ATOM 1677 C CA . MET A 1 229 ? 28.328 -6.043 -14.836 1 91.31 229 MET A CA 1
ATOM 1678 C C . MET A 1 229 ? 27.375 -5.305 -15.758 1 91.31 229 MET A C 1
ATOM 1680 O O . MET A 1 229 ? 26.844 -4.25 -15.398 1 91.31 229 MET A O 1
ATOM 1684 N N . PRO A 1 230 ? 27.156 -5.84 -16.922 1 88.06 230 PRO A N 1
ATOM 1685 C CA . PRO A 1 230 ? 26.312 -5.145 -17.906 1 88.06 230 PRO A CA 1
ATOM 1686 C C . PRO A 1 230 ? 24.875 -4.961 -17.422 1 88.06 230 PRO A C 1
ATOM 1688 O O . PRO A 1 230 ? 24.266 -3.912 -17.656 1 88.06 230 PRO A O 1
ATOM 1691 N N . ARG A 1 231 ? 24.391 -5.973 -16.734 1 89 231 ARG A N 1
ATOM 1692 C CA . ARG A 1 231 ? 23 -5.891 -16.266 1 89 231 ARG A CA 1
ATOM 1693 C C . ARG A 1 231 ? 22.953 -5.695 -14.75 1 89 231 ARG A C 1
ATOM 1695 O O . ARG A 1 231 ? 23.656 -6.371 -14.008 1 89 231 ARG A O 1
ATOM 1702 N N . ILE A 1 232 ? 22.141 -4.781 -14.32 1 89.56 232 ILE A N 1
ATOM 1703 C CA . ILE A 1 232 ? 21.938 -4.539 -12.891 1 89.56 232 ILE A CA 1
ATOM 1704 C C . ILE A 1 232 ? 21.469 -5.82 -12.211 1 89.56 232 ILE A C 1
ATOM 1706 O O . ILE A 1 232 ? 21.859 -6.102 -11.07 1 89.56 232 ILE A O 1
ATOM 1710 N N . SER A 1 233 ? 20.672 -6.648 -12.945 1 89.88 233 SER A N 1
ATOM 1711 C CA . SER A 1 233 ? 20.172 -7.902 -12.406 1 89.88 233 SER A CA 1
ATOM 1712 C C . SER A 1 233 ? 21.297 -8.859 -12.062 1 89.88 233 SER A C 1
ATOM 1714 O O . SER A 1 233 ? 21.219 -9.602 -11.078 1 89.88 233 SER A O 1
ATOM 1716 N N . ASP A 1 234 ? 22.344 -8.828 -12.867 1 92.44 234 ASP A N 1
ATOM 1717 C CA . ASP A 1 234 ? 23.484 -9.703 -12.609 1 92.44 234 ASP A CA 1
ATOM 1718 C C . ASP A 1 234 ? 24.234 -9.273 -11.352 1 92.44 234 ASP A C 1
ATOM 1720 O O . ASP A 1 234 ? 24.703 -10.117 -10.586 1 92.44 234 ASP A O 1
ATOM 1724 N N . VAL A 1 235 ? 24.312 -7.973 -11.141 1 94.75 235 VAL A N 1
ATOM 1725 C CA . VAL A 1 235 ? 24.969 -7.441 -9.945 1 94.75 235 VAL A CA 1
ATOM 1726 C C . VAL A 1 235 ? 24.156 -7.824 -8.711 1 94.75 235 VAL A C 1
ATOM 1728 O O . VAL A 1 235 ? 24.719 -8.273 -7.711 1 94.75 235 VAL A O 1
ATOM 1731 N N . ILE A 1 236 ? 22.875 -7.723 -8.797 1 94.69 236 ILE A N 1
ATOM 1732 C CA . ILE A 1 236 ? 22 -8.055 -7.676 1 94.69 236 ILE A CA 1
ATOM 1733 C C . ILE A 1 236 ? 22.062 -9.547 -7.391 1 94.69 236 ILE A C 1
ATOM 1735 O O . ILE A 1 236 ? 22.188 -9.961 -6.234 1 94.69 236 ILE A O 1
ATOM 1739 N N . ALA A 1 237 ? 22.031 -10.359 -8.43 1 94.44 237 ALA A N 1
ATOM 1740 C CA . ALA A 1 237 ? 22.094 -11.812 -8.266 1 94.44 237 ALA A CA 1
ATOM 1741 C C . ALA A 1 237 ? 23.391 -12.234 -7.586 1 94.44 237 ALA A C 1
ATOM 1743 O O . ALA A 1 237 ? 23.391 -13.086 -6.699 1 94.44 237 ALA A O 1
ATOM 1744 N N . ARG A 1 238 ? 24.438 -11.672 -8.039 1 95.62 238 ARG A N 1
ATOM 1745 C CA . ARG A 1 238 ? 25.734 -11.961 -7.422 1 95.62 238 ARG A CA 1
ATOM 1746 C C . ARG A 1 238 ? 25.734 -11.555 -5.949 1 95.62 238 ARG A C 1
ATOM 1748 O O . ARG A 1 238 ? 26.234 -12.297 -5.098 1 95.62 238 ARG A O 1
ATOM 1755 N N . HIS A 1 239 ? 25.188 -10.375 -5.68 1 96.44 239 HIS A N 1
ATOM 1756 C CA . HIS A 1 239 ? 25.109 -9.906 -4.301 1 96.44 239 HIS A CA 1
ATOM 1757 C C . HIS A 1 239 ? 24.266 -10.844 -3.443 1 96.44 239 HIS A C 1
ATOM 1759 O O . HIS A 1 239 ? 24.641 -11.156 -2.309 1 96.44 239 HIS A O 1
ATOM 1765 N N . VAL A 1 240 ? 23.188 -11.328 -3.936 1 96.31 240 VAL A N 1
ATOM 1766 C CA . VAL A 1 240 ? 22.312 -12.281 -3.248 1 96.31 240 VAL A CA 1
ATOM 1767 C C . VAL A 1 240 ? 23.109 -13.539 -2.887 1 96.31 240 VAL A C 1
ATOM 1769 O O . VAL A 1 240 ? 23.031 -14.023 -1.755 1 96.31 240 VAL A O 1
ATOM 1772 N N . ARG A 1 241 ? 23.875 -14.039 -3.824 1 95.75 241 ARG A N 1
ATOM 1773 C CA . ARG A 1 241 ? 24.703 -15.219 -3.586 1 95.75 241 ARG A CA 1
ATOM 1774 C C . ARG A 1 241 ? 25.781 -14.93 -2.545 1 95.75 241 ARG A C 1
ATOM 1776 O O . ARG A 1 241 ? 25.969 -15.719 -1.611 1 95.75 241 ARG A O 1
ATOM 1783 N N . ASP A 1 242 ? 26.391 -13.797 -2.725 1 96.62 242 ASP A N 1
ATOM 1784 C CA . ASP A 1 242 ? 27.5 -13.414 -1.84 1 96.62 242 ASP A CA 1
ATOM 1785 C C . ASP A 1 242 ? 27.016 -13.281 -0.396 1 96.62 242 ASP A C 1
ATOM 1787 O O . ASP A 1 242 ? 27.766 -13.57 0.542 1 96.62 242 ASP A O 1
ATOM 1791 N N . GLN A 1 243 ? 25.828 -12.852 -0.225 1 96.06 243 GLN A N 1
ATOM 1792 C CA . GLN A 1 243 ? 25.266 -12.633 1.104 1 96.06 243 GLN A CA 1
ATOM 1793 C C . GLN A 1 243 ? 24.562 -13.883 1.616 1 96.06 243 GLN A C 1
ATOM 1795 O O . GLN A 1 243 ? 23.984 -13.875 2.705 1 96.06 243 GLN A O 1
ATOM 1800 N N . ASP A 1 244 ? 24.531 -14.953 0.759 1 96.44 244 ASP A N 1
ATOM 1801 C CA . ASP A 1 244 ? 23.781 -16.156 1.075 1 96.44 244 ASP A CA 1
ATOM 1802 C C . ASP A 1 244 ? 22.328 -15.82 1.418 1 96.44 244 ASP A C 1
ATOM 1804 O O . ASP A 1 244 ? 21.781 -16.312 2.41 1 96.44 244 ASP A O 1
ATOM 1808 N N . ALA A 1 245 ? 21.812 -14.867 0.698 1 97.19 245 ALA A N 1
ATOM 1809 C CA . ALA A 1 245 ? 20.422 -14.453 0.925 1 97.19 245 ALA A CA 1
ATOM 1810 C C . ALA A 1 245 ? 19.453 -15.562 0.536 1 97.19 245 ALA A C 1
ATOM 1812 O O . ALA A 1 245 ? 19.719 -16.344 -0.375 1 97.19 245 ALA A O 1
ATOM 1813 N N . ASP A 1 246 ? 18.328 -15.594 1.199 1 97.81 246 ASP A N 1
ATOM 1814 C CA . ASP A 1 246 ? 17.328 -16.625 0.93 1 97.81 246 ASP A CA 1
ATOM 1815 C C . ASP A 1 246 ? 15.984 -16.016 0.567 1 97.81 246 ASP A C 1
ATOM 1817 O O . ASP A 1 246 ? 14.984 -16.719 0.448 1 97.81 246 ASP A O 1
ATOM 1821 N N . LEU A 1 247 ? 15.945 -14.742 0.374 1 98.06 247 LEU A N 1
ATOM 1822 C CA . LEU A 1 247 ? 14.789 -14.008 -0.131 1 98.06 247 LEU A CA 1
ATOM 1823 C C . LEU A 1 247 ? 15.211 -12.688 -0.76 1 98.06 247 LEU A C 1
ATOM 1825 O O . LEU A 1 247 ? 16.016 -11.953 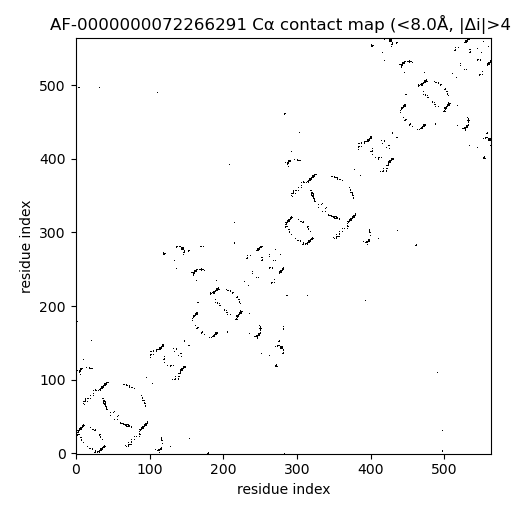-0.187 1 98.06 247 LEU A O 1
ATOM 1829 N N . LEU A 1 248 ? 14.75 -12.414 -1.939 1 97.31 248 LEU A N 1
ATOM 1830 C CA . LEU A 1 248 ? 14.93 -11.141 -2.615 1 97.31 248 LEU A CA 1
ATOM 1831 C C . LEU A 1 248 ? 13.625 -10.352 -2.654 1 97.31 248 LEU A C 1
ATOM 1833 O O . LEU A 1 248 ? 12.578 -10.898 -3.025 1 97.31 248 LEU A O 1
ATOM 1837 N N . VAL A 1 249 ? 13.664 -9.078 -2.236 1 97.94 249 VAL A N 1
ATOM 1838 C CA . VAL A 1 249 ? 12.531 -8.156 -2.32 1 97.94 249 VAL A CA 1
ATOM 1839 C C . VAL A 1 249 ? 12.836 -7.055 -3.338 1 97.94 249 VAL A C 1
ATOM 1841 O O . VAL A 1 249 ? 13.875 -6.391 -3.252 1 97.94 249 VAL A O 1
ATOM 1844 N N . MET A 1 250 ? 11.945 -6.855 -4.262 1 95.25 250 MET A N 1
ATOM 1845 C CA . MET A 1 250 ? 12.188 -5.836 -5.273 1 95.25 250 MET A CA 1
ATOM 1846 C C . MET A 1 250 ? 10.875 -5.312 -5.848 1 95.25 250 MET A C 1
ATOM 1848 O O . MET A 1 250 ? 9.844 -5.977 -5.75 1 95.25 250 MET A O 1
ATOM 1852 N N . GLY A 1 251 ? 10.883 -4.07 -6.34 1 93.75 251 GLY A N 1
ATOM 1853 C CA . GLY A 1 251 ? 9.727 -3.547 -7.051 1 93.75 251 GLY A CA 1
ATOM 1854 C C . GLY A 1 251 ? 9.484 -4.234 -8.383 1 93.75 251 GLY A C 1
ATOM 1855 O O . GLY A 1 251 ? 10.43 -4.617 -9.07 1 93.75 251 GLY A O 1
ATOM 1856 N N . ALA A 1 252 ? 8.125 -4.309 -8.586 1 87.75 252 ALA A N 1
ATOM 1857 C CA . ALA A 1 252 ? 7.777 -4.781 -9.922 1 87.75 252 ALA A CA 1
ATOM 1858 C C . ALA A 1 252 ? 7.848 -3.648 -10.938 1 87.75 252 ALA A C 1
ATOM 1860 O O . ALA A 1 252 ? 7.637 -2.482 -10.594 1 87.75 252 ALA A O 1
ATOM 1861 N N . TYR A 1 253 ? 8.375 -3.562 -12 1 68.19 253 TYR A N 1
ATOM 1862 C CA . TYR A 1 253 ? 8.609 -2.492 -12.961 1 68.19 253 TYR A CA 1
ATOM 1863 C C . TYR A 1 253 ? 7.348 -1.655 -13.164 1 68.19 253 TYR A C 1
ATOM 1865 O O . TYR A 1 253 ? 6.234 -2.145 -12.969 1 68.19 253 TYR A O 1
ATOM 1873 N N . GLY A 1 254 ? 7.34 -0.146 -13.258 1 55.91 254 GLY A N 1
ATOM 1874 C CA . GLY A 1 254 ? 6.305 0.858 -13.445 1 55.91 254 GLY A CA 1
ATOM 1875 C C . GLY A 1 254 ? 5.559 0.709 -14.75 1 55.91 254 GLY A C 1
ATOM 1876 O O . GLY A 1 254 ? 5.867 -0.177 -15.555 1 55.91 254 GLY A O 1
ATOM 1877 N N . HIS A 1 255 ? 4.387 1.62 -14.984 1 49.47 255 HIS A N 1
ATOM 1878 C CA . HIS A 1 255 ? 3.322 1.701 -15.977 1 49.47 255 HIS A CA 1
ATOM 1879 C C . HIS A 1 255 ? 3.865 1.483 -17.391 1 49.47 255 HIS A C 1
ATOM 1881 O O . HIS A 1 255 ? 3.18 0.919 -18.234 1 49.47 255 HIS A O 1
ATOM 1887 N N . SER A 1 256 ? 4.59 2.625 -17.812 1 42.88 256 SER A N 1
ATOM 1888 C CA . SER A 1 256 ? 4.609 2.732 -19.266 1 42.88 256 SER A CA 1
ATOM 1889 C C . SER A 1 256 ? 4.816 1.369 -19.922 1 42.88 256 SER A C 1
ATOM 1891 O O . SER A 1 256 ? 4.57 1.204 -21.109 1 42.88 256 SER A O 1
ATOM 1893 N N . ARG A 1 257 ? 5.484 0.679 -19.344 1 43.56 257 ARG A N 1
ATOM 1894 C CA . ARG A 1 257 ? 5.758 -0.537 -20.109 1 43.56 257 ARG A CA 1
ATOM 1895 C C . ARG A 1 257 ? 4.602 -1.523 -20 1 43.56 257 ARG A C 1
ATOM 1897 O O . ARG A 1 257 ? 4.777 -2.723 -20.219 1 43.56 257 ARG A O 1
ATOM 1904 N N . PHE A 1 258 ? 3.467 -1.276 -19.438 1 42.81 258 PHE A N 1
ATOM 1905 C CA . PHE A 1 258 ? 2.316 -2.158 -19.578 1 42.81 258 PHE A CA 1
ATOM 1906 C C . PHE A 1 258 ? 2.244 -2.727 -21 1 42.81 258 PHE A C 1
ATOM 1908 O O . PHE A 1 258 ? 1.897 -3.895 -21.188 1 42.81 258 PHE A O 1
ATOM 1915 N N . ARG A 1 259 ? 1.472 -1.72 -21.875 1 41.72 259 ARG A N 1
ATOM 1916 C CA . ARG A 1 259 ? 1.052 -2.479 -23.047 1 41.72 259 ARG A CA 1
ATOM 1917 C C . ARG A 1 259 ? 2.148 -3.436 -23.5 1 41.72 259 ARG A C 1
ATOM 1919 O O . ARG A 1 259 ? 1.896 -4.348 -24.297 1 41.72 259 ARG A O 1
ATOM 1926 N N . GLU A 1 260 ? 3.207 -2.916 -23.812 1 39.28 260 GLU A N 1
ATOM 1927 C CA . GLU A 1 260 ? 4.145 -3.918 -24.312 1 39.28 260 GLU A CA 1
ATOM 1928 C C . GLU A 1 260 ? 4.727 -4.75 -23.172 1 39.28 260 GLU A C 1
ATOM 1930 O O . GLU A 1 260 ? 4.629 -4.363 -22.016 1 39.28 260 GLU A O 1
ATOM 1935 N N . ALA A 1 261 ? 5.949 -5.242 -23.375 1 42.59 261 ALA A N 1
ATOM 1936 C CA . ALA A 1 261 ? 6.562 -6.414 -22.75 1 42.59 261 ALA A CA 1
ATOM 1937 C C . ALA A 1 261 ? 6.562 -6.285 -21.234 1 42.59 261 ALA A C 1
ATOM 1939 O O . ALA A 1 261 ? 6.48 -5.18 -20.703 1 42.59 261 ALA A O 1
ATOM 1940 N N . ILE A 1 262 ? 6.516 -7.477 -20.547 1 45.44 262 ILE A N 1
ATOM 1941 C CA . ILE A 1 262 ? 6.746 -8.453 -19.484 1 45.44 262 ILE A CA 1
ATOM 1942 C C . ILE A 1 262 ? 7.695 -7.863 -18.453 1 45.44 262 ILE A C 1
ATOM 1944 O O . ILE A 1 262 ? 8.453 -6.938 -18.75 1 45.44 262 ILE A O 1
ATOM 1948 N N . LEU A 1 263 ? 7.719 -8.633 -17.266 1 57.19 263 LEU A N 1
ATOM 1949 C CA . LEU A 1 263 ? 8.875 -8.781 -16.406 1 57.19 263 LEU A CA 1
ATOM 1950 C C . LEU A 1 263 ? 10.172 -8.492 -17.156 1 57.19 263 LEU A C 1
ATOM 1952 O O . LEU A 1 263 ? 10.891 -9.422 -17.531 1 57.19 263 LEU A O 1
ATOM 1956 N N . GLY A 1 264 ? 9.984 -7.441 -18.156 1 61.62 264 GLY A N 1
ATOM 1957 C CA . GLY A 1 264 ? 11.258 -7.219 -18.812 1 61.62 264 GLY A CA 1
ATOM 1958 C C . GLY A 1 264 ? 12.297 -6.57 -17.906 1 61.62 264 GLY A C 1
ATOM 1959 O O . GLY A 1 264 ? 12.023 -6.301 -16.75 1 61.62 264 GLY A O 1
ATOM 1960 N N . GLY A 1 265 ? 13.438 -6.609 -18.328 1 69.94 265 GLY A N 1
ATOM 1961 C CA . GLY A 1 265 ? 14.594 -6.012 -17.688 1 69.94 265 GLY A CA 1
ATOM 1962 C C . GLY A 1 265 ? 15.133 -6.84 -16.531 1 69.94 265 GLY A C 1
ATOM 1963 O O . GLY A 1 265 ? 15.258 -8.062 -16.641 1 69.94 265 GLY A O 1
ATOM 1964 N N . ALA A 1 266 ? 15.367 -6.184 -15.531 1 70.81 266 ALA A N 1
ATOM 1965 C CA . ALA A 1 266 ? 15.969 -6.789 -14.344 1 70.81 266 ALA A CA 1
ATOM 1966 C C . ALA A 1 266 ? 15.008 -7.766 -13.68 1 70.81 266 ALA A C 1
ATOM 1968 O O . ALA A 1 266 ? 15.43 -8.812 -13.18 1 70.81 266 ALA A O 1
ATOM 1969 N N . THR A 1 267 ? 13.688 -7.492 -13.859 1 78.06 267 THR A N 1
ATOM 1970 C CA . THR A 1 267 ? 12.688 -8.344 -13.227 1 78.06 267 THR A CA 1
ATOM 1971 C C . THR A 1 267 ? 12.617 -9.703 -13.914 1 78.06 267 THR A C 1
ATOM 1973 O O . THR A 1 267 ? 12.641 -10.742 -13.25 1 78.06 267 THR A O 1
ATOM 1976 N N . ARG A 1 268 ? 12.578 -9.703 -15.203 1 79.06 268 ARG A N 1
ATOM 1977 C CA . ARG A 1 268 ? 12.516 -10.961 -15.945 1 79.06 268 ARG A CA 1
ATOM 1978 C C . ARG A 1 268 ? 13.758 -11.812 -15.672 1 79.06 268 ARG A C 1
ATOM 1980 O O . ARG A 1 268 ? 13.648 -13.016 -15.453 1 79.06 268 ARG A O 1
ATOM 1987 N N . ASP A 1 269 ? 14.836 -11.203 -15.641 1 78.25 269 ASP A N 1
ATOM 1988 C CA . ASP A 1 269 ? 16.094 -11.914 -15.422 1 78.25 269 ASP A CA 1
ATOM 1989 C C . ASP A 1 269 ? 16.125 -12.562 -14.039 1 78.25 269 ASP A C 1
ATOM 1991 O O . ASP A 1 269 ? 16.578 -13.695 -13.883 1 78.25 269 ASP A O 1
ATOM 1995 N N . MET A 1 270 ? 15.578 -11.836 -13.117 1 81.25 270 MET A N 1
ATOM 1996 C CA . MET A 1 270 ? 15.578 -12.336 -11.75 1 81.25 270 MET A CA 1
ATOM 1997 C C . MET A 1 270 ? 14.617 -13.508 -11.594 1 81.25 270 MET A C 1
ATOM 1999 O O . MET A 1 270 ? 14.883 -14.438 -10.828 1 81.25 270 MET A O 1
ATOM 2003 N N . LEU A 1 271 ? 13.562 -13.438 -12.445 1 84.19 271 LEU A N 1
ATOM 2004 C CA . LEU A 1 271 ? 12.516 -14.438 -12.289 1 84.19 271 LEU A CA 1
ATOM 2005 C C . LEU A 1 271 ? 12.82 -15.672 -13.125 1 84.19 271 LEU A C 1
ATOM 2007 O O . LEU A 1 271 ? 12.273 -16.75 -12.875 1 84.19 271 LEU A O 1
ATOM 2011 N N . GLU A 1 272 ? 13.688 -15.461 -14.102 1 78.62 272 GLU A N 1
ATOM 2012 C CA . GLU A 1 272 ? 13.992 -16.594 -14.977 1 78.62 272 GLU A CA 1
ATOM 2013 C C . GLU A 1 272 ? 14.648 -17.734 -14.211 1 78.62 272 GLU A C 1
ATOM 2015 O O . GLU A 1 272 ? 14.289 -18.891 -14.391 1 78.62 272 GLU A O 1
ATOM 2020 N N . LEU A 1 273 ? 15.539 -17.375 -13.32 1 69.81 273 LEU A N 1
ATOM 2021 C CA . LEU A 1 273 ? 16.203 -18.438 -12.57 1 69.81 273 LEU A CA 1
ATOM 2022 C C . LEU A 1 273 ? 15.68 -18.5 -11.141 1 69.81 273 LEU A C 1
ATOM 2024 O O . LEU A 1 273 ? 15.633 -19.578 -10.539 1 69.81 273 LEU A O 1
ATOM 2028 N N . ALA A 1 274 ? 15.164 -17.516 -10.641 1 73.06 274 ALA A N 1
ATOM 2029 C CA . ALA A 1 274 ? 14.711 -17.359 -9.258 1 73.06 274 ALA A CA 1
ATOM 2030 C C . ALA A 1 274 ? 15.492 -18.266 -8.312 1 73.06 274 ALA A C 1
ATOM 2032 O O . ALA A 1 274 ? 14.93 -19.172 -7.707 1 73.06 274 ALA A O 1
ATOM 2033 N N . GLU A 1 275 ? 16.75 -18.016 -8.094 1 87.12 275 GLU A N 1
ATOM 2034 C CA . GLU A 1 275 ? 17.609 -18.859 -7.262 1 87.12 275 GLU A CA 1
ATOM 2035 C C . GLU A 1 275 ? 17.203 -18.797 -5.797 1 87.12 275 GLU A C 1
ATOM 2037 O O . GLU A 1 275 ? 17.641 -19.609 -4.988 1 87.12 275 GLU A O 1
ATOM 2042 N N . VAL A 1 276 ? 16.438 -17.891 -5.516 1 94.19 276 VAL A N 1
ATOM 2043 C CA . VAL A 1 276 ? 15.766 -17.734 -4.223 1 94.19 276 VAL A CA 1
ATOM 2044 C C . VAL A 1 276 ? 14.352 -17.219 -4.434 1 94.19 276 VAL A C 1
ATOM 2046 O O . VAL A 1 276 ? 14.031 -16.672 -5.492 1 94.19 276 VAL A O 1
ATOM 2049 N N . PRO A 1 277 ? 13.461 -17.406 -3.488 1 97 277 PRO A N 1
ATOM 2050 C CA . PRO A 1 277 ? 12.164 -16.734 -3.596 1 97 277 PRO A CA 1
ATOM 2051 C C . PRO A 1 277 ? 12.289 -15.227 -3.801 1 97 277 PRO A C 1
ATOM 2053 O O . PRO A 1 277 ? 13.18 -14.594 -3.225 1 97 277 PRO A O 1
ATOM 2056 N N . VAL A 1 278 ? 11.43 -14.672 -4.633 1 96.44 278 VAL A N 1
ATOM 2057 C CA . VAL A 1 278 ? 11.43 -13.25 -4.949 1 96.44 278 VAL A CA 1
ATOM 2058 C C . VAL A 1 278 ? 10.062 -12.648 -4.637 1 96.44 278 VAL A C 1
ATOM 2060 O O . VAL A 1 278 ? 9.047 -13.07 -5.195 1 96.44 278 VAL A O 1
ATOM 2063 N N . LEU A 1 279 ? 10.031 -11.719 -3.727 1 97.38 279 LEU A N 1
ATOM 2064 C CA . LEU A 1 279 ? 8.805 -10.984 -3.441 1 97.38 279 LEU A CA 1
ATOM 2065 C C . LEU A 1 279 ? 8.781 -9.656 -4.199 1 97.38 279 LEU A C 1
ATOM 2067 O O . LEU A 1 279 ? 9.719 -8.867 -4.098 1 97.38 279 LEU A O 1
ATOM 2071 N N . MET A 1 280 ? 7.695 -9.477 -4.941 1 95.62 280 MET A N 1
ATOM 2072 C CA . MET A 1 280 ? 7.531 -8.273 -5.754 1 95.62 280 MET A CA 1
ATOM 2073 C C . MET A 1 280 ? 6.18 -7.617 -5.492 1 95.62 280 MET A C 1
ATOM 2075 O O . MET A 1 280 ? 5.223 -8.289 -5.109 1 95.62 280 MET A O 1
ATOM 2079 N N . ALA A 1 281 ? 6.191 -6.363 -5.727 1 95.75 281 ALA A N 1
ATOM 2080 C CA . ALA A 1 281 ? 4.945 -5.602 -5.691 1 95.75 281 ALA A CA 1
ATOM 2081 C C . ALA A 1 281 ? 5.02 -4.391 -6.613 1 95.75 281 ALA A C 1
ATOM 2083 O O . ALA A 1 281 ? 6.105 -3.984 -7.035 1 95.75 281 ALA A O 1
ATOM 2084 N N . HIS A 1 282 ? 3.867 -3.994 -6.906 1 90 282 HIS A N 1
ATOM 2085 C CA . HIS A 1 282 ? 3.76 -2.826 -7.773 1 90 282 HIS A CA 1
ATOM 2086 C C . HIS A 1 282 ? 3 -1.697 -7.082 1 90 282 HIS A C 1
ATOM 2088 O O . HIS A 1 282 ? 1.983 -1.936 -6.43 1 90 282 HIS A O 1
ATOM 2094 N N . MET B 1 1 ? 0.394 -3.977 11.008 1 76.69 1 MET B N 1
ATOM 2095 C CA . MET B 1 1 ? 1.642 -3.439 11.547 1 76.69 1 MET B CA 1
ATOM 2096 C C . MET B 1 1 ? 1.42 -2.068 12.172 1 76.69 1 MET B C 1
ATOM 2098 O O . MET B 1 1 ? 0.569 -1.302 11.711 1 76.69 1 MET B O 1
ATOM 2102 N N . ALA B 1 2 ? 2.016 -1.812 13.266 1 91.44 2 ALA B N 1
ATOM 2103 C CA . ALA B 1 2 ? 1.896 -0.557 14 1 91.44 2 ALA B CA 1
ATOM 2104 C C . ALA B 1 2 ? 2.533 0.596 13.234 1 91.44 2 ALA B C 1
ATOM 2106 O O . ALA B 1 2 ? 3.389 0.377 12.375 1 91.44 2 ALA B O 1
ATOM 2107 N N . TYR B 1 3 ? 2.016 1.761 13.422 1 97.19 3 TYR B N 1
ATOM 2108 C CA . TYR B 1 3 ? 2.682 2.951 12.906 1 97.19 3 TYR B CA 1
ATOM 2109 C C . TYR B 1 3 ? 3.955 3.248 13.688 1 97.19 3 TYR B C 1
ATOM 2111 O O . TYR B 1 3 ? 3.908 3.467 14.898 1 97.19 3 TYR B O 1
ATOM 2119 N N . LYS B 1 4 ? 5.047 3.258 12.969 1 98.19 4 LYS B N 1
ATOM 2120 C CA . LYS B 1 4 ? 6.301 3.467 13.68 1 98.19 4 LYS B CA 1
ATOM 2121 C C . LYS B 1 4 ? 6.961 4.781 13.266 1 98.19 4 LYS B C 1
ATOM 2123 O O . LYS B 1 4 ? 7.855 5.277 13.953 1 98.19 4 LYS B O 1
ATOM 2128 N N . SER B 1 5 ? 6.543 5.332 12.148 1 98.06 5 SER B N 1
ATOM 2129 C CA . SER B 1 5 ? 6.984 6.633 11.648 1 98.06 5 SER B CA 1
ATOM 2130 C C . SER B 1 5 ? 5.801 7.535 11.328 1 98.06 5 SER B C 1
ATOM 2132 O O . SER B 1 5 ? 5.074 7.293 10.359 1 98.06 5 SER B O 1
ATOM 2134 N N . LEU B 1 6 ? 5.637 8.562 12.109 1 98.69 6 LEU B N 1
ATOM 2135 C CA . LEU B 1 6 ? 4.547 9.516 11.906 1 98.69 6 LEU B CA 1
ATOM 2136 C C . LEU B 1 6 ? 5.082 10.867 11.445 1 98.69 6 LEU B C 1
ATOM 2138 O O . LEU B 1 6 ? 6.188 11.258 11.82 1 98.69 6 LEU B O 1
ATOM 2142 N N . LEU B 1 7 ? 4.34 11.492 10.602 1 98.69 7 LEU B N 1
ATOM 2143 C CA . LEU B 1 7 ? 4.691 12.828 10.117 1 98.69 7 LEU B CA 1
ATOM 2144 C C . LEU B 1 7 ? 3.525 13.797 10.305 1 98.69 7 LEU B C 1
ATOM 2146 O O . LEU B 1 7 ? 2.371 13.438 10.062 1 98.69 7 LEU B O 1
ATOM 2150 N N . THR B 1 8 ? 3.803 14.969 10.734 1 98.56 8 THR B N 1
ATOM 2151 C CA . THR B 1 8 ? 2.895 16.109 10.648 1 98.56 8 THR B CA 1
ATOM 2152 C C . THR B 1 8 ? 3.555 17.281 9.922 1 98.56 8 THR B C 1
ATOM 2154 O O . THR B 1 8 ? 4.75 17.516 10.094 1 98.56 8 THR B O 1
ATOM 2157 N N . VAL B 1 9 ? 2.795 17.938 9.125 1 97.94 9 VAL B N 1
ATOM 2158 C CA . VAL B 1 9 ? 3.258 19.125 8.414 1 97.94 9 VAL B CA 1
ATOM 2159 C C . VAL B 1 9 ? 2.449 20.344 8.859 1 97.94 9 VAL B C 1
ATOM 2161 O O . VAL B 1 9 ? 1.218 20.328 8.812 1 97.94 9 VAL B O 1
ATOM 2164 N N . ALA B 1 10 ? 3.146 21.328 9.297 1 95.88 10 ALA B N 1
ATOM 2165 C CA . ALA B 1 10 ? 2.504 22.562 9.758 1 95.88 10 ALA B CA 1
ATOM 2166 C C . ALA B 1 10 ? 2.908 23.75 8.891 1 95.88 10 ALA B C 1
ATOM 2168 O O . ALA B 1 10 ? 4.07 23.875 8.5 1 95.88 10 ALA B O 1
ATOM 2169 N N . THR B 1 11 ? 1.895 24.578 8.578 1 93.56 11 THR B N 1
ATOM 2170 C CA . THR B 1 11 ? 2.156 25.734 7.719 1 93.56 11 THR B CA 1
ATOM 2171 C C . THR B 1 11 ? 1.785 27.031 8.438 1 93.56 11 THR B C 1
ATOM 2173 O O . THR B 1 11 ? 1.919 28.109 7.867 1 93.56 11 THR B O 1
ATOM 2176 N N . SER B 1 12 ? 1.262 26.953 9.625 1 91.88 12 SER B N 1
ATOM 2177 C CA . SER B 1 12 ? 0.879 28.125 10.422 1 91.88 12 SER B CA 1
ATOM 2178 C C . SER B 1 12 ? 1.104 27.875 11.914 1 91.88 12 SER B C 1
ATOM 2180 O O . SER B 1 12 ? 0.791 26.797 12.422 1 91.88 12 SER B O 1
ATOM 2182 N N . PRO B 1 13 ? 1.629 28.891 12.578 1 93.62 13 PRO B N 1
ATOM 2183 C CA . PRO B 1 13 ? 1.886 28.703 14.008 1 93.62 13 PRO B CA 1
ATOM 2184 C C . PRO B 1 13 ? 0.603 28.578 14.828 1 93.62 13 PRO B C 1
ATOM 2186 O O . PRO B 1 13 ? 0.624 28.031 15.938 1 93.62 13 PRO B O 1
ATOM 2189 N N . GLU B 1 14 ? -0.513 29.016 14.289 1 90.25 14 GLU B N 1
ATOM 2190 C CA . GLU B 1 14 ? -1.756 29.094 15.055 1 90.25 14 GLU B CA 1
ATOM 2191 C C . GLU B 1 14 ? -2.502 27.766 15.031 1 90.25 14 GLU B C 1
ATOM 2193 O O . GLU B 1 14 ? -3.41 27.547 15.828 1 90.25 14 GLU B O 1
ATOM 2198 N N . ARG B 1 15 ? -2.1 26.875 14.227 1 88.75 15 ARG B N 1
ATOM 2199 C CA . ARG B 1 15 ? -2.9 25.672 14.039 1 88.75 15 ARG B CA 1
ATOM 2200 C C . ARG B 1 15 ? -2.031 24.422 14.102 1 88.75 15 ARG B C 1
ATOM 2202 O O . ARG B 1 15 ? -2.283 23.453 13.383 1 88.75 15 ARG B O 1
ATOM 2209 N N . VAL B 1 16 ? -1.013 24.391 14.922 1 92.69 16 VAL B N 1
ATOM 2210 C CA . VAL B 1 16 ? -0.087 23.266 14.961 1 92.69 16 VAL B CA 1
ATOM 2211 C C . VAL B 1 16 ? -0.562 22.25 15.992 1 92.69 16 VAL B C 1
ATOM 2213 O O . VAL B 1 16 ? -0.307 21.047 15.852 1 92.69 16 VAL B O 1
ATOM 2216 N N . GLU B 1 17 ? -1.333 22.656 17 1 93.06 17 GLU B N 1
ATOM 2217 C CA . GLU B 1 17 ? -1.528 21.875 18.219 1 93.06 17 GLU B CA 1
ATOM 2218 C C . GLU B 1 17 ? -2.393 20.656 17.953 1 93.06 17 GLU B C 1
ATOM 2220 O O . GLU B 1 17 ? -2.049 19.547 18.359 1 93.06 17 GLU B O 1
ATOM 2225 N N . PRO B 1 18 ? -3.539 20.781 17.25 1 92.44 18 PRO B N 1
ATOM 2226 C CA . PRO B 1 18 ? -4.422 19.609 17.141 1 92.44 18 PRO B CA 1
ATOM 2227 C C . PRO B 1 18 ? -3.738 18.422 16.484 1 92.44 18 PRO B C 1
ATOM 2229 O O . PRO B 1 18 ? -3.783 17.312 17.016 1 92.44 18 PRO B O 1
ATOM 2232 N N . ALA B 1 19 ? -3.057 18.625 15.406 1 96.12 19 ALA B N 1
ATOM 2233 C CA . ALA B 1 19 ? -2.4 17.531 14.695 1 96.12 19 ALA B CA 1
ATOM 2234 C C . ALA B 1 19 ? -1.244 16.953 15.508 1 96.12 19 ALA B C 1
ATOM 2236 O O . ALA B 1 19 ? -1.072 15.742 15.594 1 96.12 19 ALA B O 1
ATOM 2237 N N . ILE B 1 20 ? -0.476 17.828 16.141 1 97.38 20 ILE B N 1
ATOM 2238 C CA . ILE B 1 20 ? 0.675 17.391 16.922 1 97.38 20 ILE B CA 1
ATOM 2239 C C . ILE B 1 20 ? 0.201 16.594 18.141 1 97.38 20 ILE B C 1
ATOM 2241 O O . ILE B 1 20 ? 0.795 15.562 18.484 1 97.38 20 ILE B O 1
ATOM 2245 N N . THR B 1 21 ? -0.864 17 18.734 1 96.62 21 THR B N 1
ATOM 2246 C CA . THR B 1 21 ? -1.396 16.312 19.906 1 96.62 21 THR B CA 1
ATOM 2247 C C . THR B 1 21 ? -1.848 14.898 19.531 1 96.62 21 THR B C 1
ATOM 2249 O O . THR B 1 21 ? -1.484 13.93 20.188 1 96.62 21 THR B O 1
ATOM 2252 N N . VAL B 1 22 ? -2.594 14.805 18.469 1 97.38 22 VAL B N 1
ATOM 2253 C CA . VAL B 1 22 ? -3.088 13.508 18.016 1 97.38 22 VAL B CA 1
ATOM 2254 C C . VAL B 1 22 ? -1.917 12.625 17.594 1 97.38 22 VAL B C 1
ATOM 2256 O O . VAL B 1 22 ? -1.83 11.461 17.984 1 97.38 22 VAL B O 1
ATOM 2259 N N . ALA B 1 23 ? -0.979 13.18 16.828 1 98.12 23 ALA B N 1
ATOM 2260 C CA . ALA B 1 23 ? 0.182 12.43 16.359 1 98.12 23 ALA B CA 1
ATOM 2261 C C . ALA B 1 23 ? 1.034 11.945 17.531 1 98.12 23 ALA B C 1
ATOM 2263 O O . ALA B 1 23 ? 1.56 10.836 17.516 1 98.12 23 ALA B O 1
ATOM 2264 N N . SER B 1 24 ? 1.162 12.781 18.516 1 98.06 24 SER B N 1
ATOM 2265 C CA . SER B 1 24 ? 1.95 12.422 19.688 1 98.06 24 SER B CA 1
ATOM 2266 C C . SER B 1 24 ? 1.321 11.25 20.438 1 98.06 24 SER B C 1
ATOM 2268 O O . SER B 1 24 ? 2.021 10.328 20.859 1 98.06 24 SER B O 1
ATOM 2270 N N . ARG B 1 25 ? 0.057 11.312 20.609 1 96.94 25 ARG B N 1
ATOM 2271 C CA . ARG B 1 25 ? -0.642 10.219 21.281 1 96.94 25 ARG B CA 1
ATOM 2272 C C . ARG B 1 25 ? -0.471 8.906 20.531 1 96.94 25 ARG B C 1
ATOM 2274 O O . ARG B 1 25 ? -0.212 7.867 21.141 1 96.94 25 ARG B O 1
ATOM 2281 N N . LEU B 1 26 ? -0.606 8.984 19.234 1 97.25 26 LEU B N 1
ATOM 2282 C CA . LEU B 1 26 ? -0.423 7.793 18.422 1 97.25 26 LEU B CA 1
ATOM 2283 C C . LEU B 1 26 ? 1.011 7.281 18.516 1 97.25 26 LEU B C 1
ATOM 2285 O O . LEU B 1 26 ? 1.238 6.074 18.609 1 97.25 26 LEU B O 1
ATOM 2289 N N . ALA B 1 27 ? 1.958 8.211 18.438 1 98.12 27 ALA B N 1
ATOM 2290 C CA . ALA B 1 27 ? 3.367 7.84 18.531 1 98.12 27 ALA B CA 1
ATOM 2291 C C . ALA B 1 27 ? 3.678 7.164 19.859 1 98.12 27 ALA B C 1
ATOM 2293 O O . ALA B 1 27 ? 4.359 6.137 19.891 1 98.12 27 ALA B O 1
ATOM 2294 N N . LEU B 1 28 ? 3.145 7.703 20.906 1 97.12 28 LEU B N 1
ATOM 2295 C CA . LEU B 1 28 ? 3.383 7.152 22.234 1 97.12 28 LEU B CA 1
ATOM 2296 C C . LEU B 1 28 ? 2.768 5.766 22.375 1 97.12 28 LEU B C 1
ATOM 2298 O O . LEU B 1 28 ? 3.379 4.863 22.953 1 97.12 28 LEU B O 1
ATOM 2302 N N . SER B 1 29 ? 1.607 5.586 21.844 1 94.94 29 SER B N 1
ATOM 2303 C CA . SER B 1 29 ? 0.894 4.316 21.953 1 94.94 29 SER B CA 1
ATOM 2304 C C . SER B 1 29 ? 1.602 3.207 21.188 1 94.94 29 SER B C 1
ATOM 2306 O O . SER B 1 29 ? 1.474 2.029 21.531 1 94.94 29 SER B O 1
ATOM 2308 N N . SER B 1 30 ? 2.404 3.566 20.188 1 95.31 30 SER B N 1
ATOM 2309 C CA . SER B 1 30 ? 3.01 2.545 19.344 1 95.31 30 SER B CA 1
ATOM 2310 C C . SER B 1 30 ? 4.531 2.592 19.422 1 95.31 30 SER B C 1
ATOM 2312 O O . SER B 1 30 ? 5.219 1.989 18.594 1 95.31 30 SER B O 1
ATOM 2314 N N . ASP B 1 31 ? 5.051 3.391 20.438 1 96.31 31 ASP B N 1
ATOM 2315 C CA . ASP B 1 31 ? 6.496 3.574 20.547 1 96.31 31 ASP B CA 1
ATOM 2316 C C . ASP B 1 31 ? 7.102 3.971 19.203 1 96.31 31 ASP B C 1
ATOM 2318 O O . ASP B 1 31 ? 8.047 3.34 18.734 1 96.31 31 ASP B O 1
ATOM 2322 N N . ALA B 1 32 ? 6.492 4.969 18.609 1 98.31 32 ALA B N 1
ATOM 2323 C CA . ALA B 1 32 ? 6.844 5.461 17.281 1 98.31 32 ALA B CA 1
ATOM 2324 C C . ALA B 1 32 ? 7.625 6.766 17.375 1 98.31 32 ALA B C 1
ATOM 2326 O O . ALA B 1 32 ? 7.832 7.301 18.469 1 98.31 32 ALA B O 1
ATOM 2327 N N . HIS B 1 33 ? 8.172 7.176 16.219 1 98.38 33 HIS B N 1
ATOM 2328 C CA . HIS B 1 33 ? 8.82 8.477 16.078 1 98.38 33 HIS B CA 1
ATOM 2329 C C . HIS B 1 33 ? 7.918 9.461 15.336 1 98.38 33 HIS B C 1
ATOM 2331 O O . HIS B 1 33 ? 7.316 9.109 14.32 1 98.38 33 HIS B O 1
ATOM 2337 N N . LEU B 1 34 ? 7.82 10.664 15.898 1 98.62 34 LEU B N 1
ATOM 2338 C CA . LEU B 1 34 ? 7.039 11.719 15.266 1 98.62 34 LEU B CA 1
ATOM 2339 C C . LEU B 1 34 ? 7.953 12.781 14.664 1 98.62 34 LEU B C 1
ATOM 2341 O O . LEU B 1 34 ? 8.727 13.422 15.383 1 98.62 34 LEU B O 1
ATOM 2345 N N . ASP B 1 35 ? 7.914 12.938 13.352 1 98.38 35 ASP B N 1
ATOM 2346 C CA . ASP B 1 35 ? 8.57 14.047 12.664 1 98.38 35 ASP B CA 1
ATOM 2347 C C . ASP B 1 35 ? 7.582 15.18 12.391 1 98.38 35 ASP B C 1
ATOM 2349 O O . ASP B 1 35 ? 6.48 14.945 11.891 1 98.38 35 ASP B O 1
ATOM 2353 N N . VAL B 1 36 ? 7.988 16.391 12.727 1 98.56 36 VAL B N 1
ATOM 2354 C CA . VAL B 1 36 ? 7.188 17.578 12.414 1 98.56 36 VAL B CA 1
ATOM 2355 C C . VAL B 1 36 ? 7.926 18.453 11.406 1 98.56 36 VAL B C 1
ATOM 2357 O O . VAL B 1 36 ? 9.062 18.859 11.641 1 98.56 36 VAL B O 1
ATOM 2360 N N . LEU B 1 37 ? 7.324 18.656 10.273 1 97.75 37 LEU B N 1
ATOM 2361 C CA . LEU B 1 37 ? 7.859 19.578 9.273 1 97.75 37 LEU B CA 1
ATOM 2362 C C . LEU B 1 37 ? 7.176 20.938 9.359 1 97.75 37 LEU B C 1
ATOM 2364 O O . LEU B 1 37 ? 5.973 21.047 9.125 1 97.75 37 LEU B O 1
ATOM 2368 N N . ALA B 1 38 ? 7.918 21.953 9.742 1 97.44 38 ALA B N 1
ATOM 2369 C CA . ALA B 1 38 ? 7.453 23.328 9.773 1 97.44 38 ALA B CA 1
ATOM 2370 C C . ALA B 1 38 ? 7.766 24.047 8.461 1 97.44 38 ALA B C 1
ATOM 2372 O O . ALA B 1 38 ? 8.93 24.328 8.156 1 97.44 38 ALA B O 1
ATOM 2373 N N . LEU B 1 39 ? 6.719 24.422 7.77 1 95.31 39 LEU B N 1
ATOM 2374 C CA . LEU B 1 39 ? 6.906 24.953 6.422 1 95.31 39 LEU B CA 1
ATOM 2375 C C . LEU B 1 39 ? 6.586 26.438 6.367 1 95.31 39 LEU B C 1
ATOM 2377 O O . LEU B 1 39 ? 5.551 26.875 6.871 1 95.31 39 LEU B O 1
ATOM 2381 N N . GLY B 1 40 ? 7.492 27.234 5.848 1 93.31 40 GLY B N 1
ATOM 2382 C CA . GLY B 1 40 ? 7.219 28.578 5.379 1 93.31 40 GLY B CA 1
ATOM 2383 C C . GLY B 1 40 ? 7.012 28.672 3.879 1 93.31 40 GLY B C 1
ATOM 2384 O O . GLY B 1 40 ? 7.77 28.078 3.107 1 93.31 40 GLY B O 1
ATOM 2385 N N . ILE B 1 41 ? 5.93 29.312 3.463 1 87.69 41 ILE B N 1
ATOM 2386 C CA . ILE B 1 41 ? 5.574 29.328 2.047 1 87.69 41 ILE B CA 1
ATOM 2387 C C . ILE B 1 41 ? 5.992 30.672 1.435 1 87.69 41 ILE B C 1
ATOM 2389 O O . ILE B 1 41 ? 5.574 31.734 1.897 1 87.69 41 ILE B O 1
ATOM 2393 N N . ASP B 1 42 ? 6.867 30.531 0.489 1 80.88 42 ASP B N 1
ATOM 2394 C CA . ASP B 1 42 ? 7.289 31.688 -0.298 1 80.88 42 ASP B CA 1
ATOM 2395 C C . ASP B 1 42 ? 6.312 31.969 -1.438 1 80.88 42 ASP B C 1
ATOM 2397 O O . ASP B 1 42 ? 6.281 31.234 -2.428 1 80.88 42 ASP B O 1
ATOM 2401 N N . GLY B 1 43 ? 5.457 32.969 -1.246 1 69.12 43 GLY B N 1
ATOM 2402 C CA . GLY B 1 43 ? 4.441 33.312 -2.221 1 69.12 43 GLY B CA 1
ATOM 2403 C C . GLY B 1 43 ? 4.941 34.281 -3.281 1 69.12 43 GLY B C 1
ATOM 2404 O O . GLY B 1 43 ? 4.148 34.969 -3.924 1 69.12 43 GLY B O 1
ATOM 2405 N N . THR B 1 44 ? 6.363 34.438 -3.34 1 62.47 44 THR B N 1
ATOM 2406 C CA . THR B 1 44 ? 6.965 35.5 -4.164 1 62.47 44 THR B CA 1
ATOM 2407 C C . THR B 1 44 ? 6.539 35.344 -5.621 1 62.47 44 THR B C 1
ATOM 2409 O O . THR B 1 44 ? 6.418 36.312 -6.348 1 62.47 44 THR B O 1
ATOM 2412 N N . GLN B 1 45 ? 6.531 34.125 -6.141 1 57.91 45 GLN B N 1
ATOM 2413 C CA . GLN B 1 45 ? 6.25 34.125 -7.574 1 57.91 45 GLN B CA 1
ATOM 2414 C C . GLN B 1 45 ? 5.07 35.062 -7.891 1 57.91 45 GLN B C 1
ATOM 2416 O O . GLN B 1 45 ? 5.074 35.75 -8.906 1 57.91 45 GLN B O 1
ATOM 2421 N N . VAL B 1 46 ? 4.188 35.062 -7.066 1 51.94 46 VAL B N 1
ATOM 2422 C CA . VAL B 1 46 ? 3.023 35.875 -7.336 1 51.94 46 VAL B CA 1
ATOM 2423 C C . VAL B 1 46 ? 3.4 37.375 -7.188 1 51.94 46 VAL B C 1
ATOM 2425 O O . VAL B 1 46 ? 3.031 38.188 -8.023 1 51.94 46 VAL B O 1
ATOM 2428 N N . ALA B 1 47 ? 4.285 37.656 -6.18 1 51.94 47 ALA B N 1
ATOM 2429 C CA . ALA B 1 47 ? 4.59 39.062 -5.926 1 51.94 47 ALA B CA 1
ATOM 2430 C C . ALA B 1 47 ? 5.551 39.594 -6.977 1 51.94 47 ALA B C 1
ATOM 2432 O O . ALA B 1 47 ? 5.426 40.75 -7.395 1 51.94 47 ALA B O 1
ATOM 2433 N N . TYR B 1 48 ? 6.531 38.75 -7.348 1 56.09 48 TYR B N 1
ATOM 2434 C CA . TYR B 1 48 ? 7.52 39.188 -8.328 1 56.09 48 TYR B CA 1
ATOM 2435 C C . TYR B 1 48 ? 6.848 39.594 -9.633 1 56.09 48 TYR B C 1
ATOM 2437 O O . TYR B 1 48 ? 7.191 40.625 -10.227 1 56.09 48 TYR B O 1
ATOM 2445 N N . TYR B 1 49 ? 6.008 38.781 -10.023 1 56.44 49 TYR B N 1
ATOM 2446 C CA . TYR B 1 49 ? 5.391 39.125 -11.297 1 56.44 49 TYR B CA 1
ATOM 2447 C C . TYR B 1 49 ? 4.547 40.375 -11.188 1 56.44 49 TYR B C 1
ATOM 2449 O O . TYR B 1 49 ? 4.445 41.156 -12.141 1 56.44 49 TYR B O 1
ATOM 2457 N N . ASN B 1 50 ? 4.055 40.562 -9.961 1 54.09 50 ASN B N 1
ATOM 2458 C CA . ASN B 1 50 ? 3.143 41.688 -9.852 1 54.09 50 ASN B CA 1
ATOM 2459 C C . ASN B 1 50 ? 3.893 42.969 -9.586 1 54.09 50 ASN B C 1
ATOM 2461 O O . ASN B 1 50 ? 3.449 44.062 -10 1 54.09 50 ASN B O 1
ATOM 2465 N N . MET B 1 51 ? 4.926 42.906 -8.844 1 54.19 51 MET B N 1
ATOM 2466 C CA . MET B 1 51 ? 5.48 44.156 -8.367 1 54.19 51 MET B CA 1
ATOM 2467 C C . MET B 1 51 ? 6.758 44.5 -9.125 1 54.19 51 MET B C 1
ATOM 2469 O O . MET B 1 51 ? 7.457 45.469 -8.766 1 54.19 51 MET B O 1
ATOM 2473 N N . GLY B 1 52 ? 6.938 43.906 -10.211 1 59 52 GLY B N 1
ATOM 2474 C CA . GLY B 1 52 ? 8.016 44.375 -11.07 1 59 52 GLY B CA 1
ATOM 2475 C C . GLY B 1 52 ? 9.375 43.812 -10.68 1 59 52 GLY B C 1
ATOM 2476 O O . GLY B 1 52 ? 10.406 44.438 -10.984 1 59 52 GLY B O 1
ATOM 2477 N N . GLY B 1 53 ? 9.555 42.531 -10.32 1 60.69 53 GLY B N 1
ATOM 2478 C CA . GLY B 1 53 ? 10.57 41.469 -10.289 1 60.69 53 GLY B CA 1
ATOM 2479 C C . GLY B 1 53 ? 11.906 41.938 -9.75 1 60.69 53 GLY B C 1
ATOM 2480 O O . GLY B 1 53 ? 12.961 41.562 -10.242 1 60.69 53 GLY B O 1
ATOM 2481 N N . THR B 1 54 ? 11.914 43 -8.797 1 70.81 54 THR B N 1
ATOM 2482 C CA . THR B 1 54 ? 13.305 43.281 -8.438 1 70.81 54 THR B CA 1
ATOM 2483 C C . THR B 1 54 ? 13.836 42.281 -7.441 1 70.81 54 THR B C 1
ATOM 2485 O O . THR B 1 54 ? 13.055 41.562 -6.805 1 70.81 54 THR B O 1
ATOM 2488 N N . ALA B 1 55 ? 15.203 42 -7.512 1 74.25 55 ALA B N 1
ATOM 2489 C CA . ALA B 1 55 ? 15.953 41.125 -6.621 1 74.25 55 ALA B CA 1
ATOM 2490 C C . ALA B 1 55 ? 15.625 41.406 -5.16 1 74.25 55 ALA B C 1
ATOM 2492 O O . ALA B 1 55 ? 15.602 40.5 -4.328 1 74.25 55 ALA B O 1
ATOM 2493 N N . VAL B 1 56 ? 15.359 42.656 -4.891 1 75.56 56 VAL B N 1
ATOM 2494 C CA . VAL B 1 56 ? 15.078 43.062 -3.52 1 75.56 56 VAL B CA 1
ATOM 2495 C C . VAL B 1 56 ? 13.734 42.5 -3.074 1 75.56 56 VAL B C 1
ATOM 2497 O O . VAL B 1 56 ? 13.609 42 -1.957 1 75.56 56 VAL B O 1
ATOM 2500 N N . VAL B 1 57 ? 12.773 42.469 -3.959 1 74.5 57 VAL B N 1
ATOM 2501 C CA . VAL B 1 57 ? 11.445 41.969 -3.65 1 74.5 57 VAL B CA 1
ATOM 2502 C C . VAL B 1 57 ? 11.516 40.469 -3.432 1 74.5 57 VAL B C 1
ATOM 2504 O O . VAL B 1 57 ? 10.875 39.938 -2.518 1 74.5 57 VAL B O 1
ATOM 2507 N N . LEU B 1 58 ? 12.352 39.844 -4.172 1 75.31 58 LEU B N 1
ATOM 2508 C CA . LEU B 1 58 ? 12.531 38.406 -4.051 1 75.31 58 LEU B CA 1
ATOM 2509 C C . LEU B 1 58 ? 13.188 38.062 -2.723 1 75.31 58 LEU B C 1
ATOM 2511 O O . LEU B 1 58 ? 12.766 37.125 -2.051 1 75.31 58 LEU B O 1
ATOM 2515 N N . GLN B 1 59 ? 14.164 38.812 -2.377 1 78.12 59 GLN B N 1
ATOM 2516 C CA . GLN B 1 59 ? 14.875 38.562 -1.125 1 78.12 59 GLN B CA 1
ATOM 2517 C C . GLN B 1 59 ? 13.961 38.812 0.078 1 78.12 59 GLN B C 1
ATOM 2519 O O . GLN B 1 59 ? 14.023 38.062 1.059 1 78.12 59 GLN B O 1
ATOM 2524 N N . MET B 1 60 ? 13.219 39.812 0.038 1 79.06 60 MET B N 1
ATOM 2525 C CA . MET B 1 60 ? 12.289 40.094 1.125 1 79.06 60 MET B CA 1
ATOM 2526 C C . MET B 1 60 ? 11.266 38.969 1.271 1 79.06 60 MET B C 1
ATOM 2528 O O . MET B 1 60 ? 10.898 38.594 2.387 1 79.06 60 MET B O 1
ATOM 2532 N N . ALA B 1 61 ? 10.805 38.469 0.201 1 77.69 61 ALA B N 1
ATOM 2533 C CA . ALA B 1 61 ? 9.844 37.344 0.222 1 77.69 61 ALA B CA 1
ATOM 2534 C C . ALA B 1 61 ? 10.453 36.094 0.835 1 77.69 61 ALA B C 1
ATOM 2536 O O . ALA B 1 61 ? 9.805 35.406 1.613 1 77.69 61 ALA B O 1
ATOM 2537 N N . LEU B 1 62 ? 11.641 35.875 0.503 1 81.5 62 LEU B N 1
ATOM 2538 C CA . LEU B 1 62 ? 12.352 34.719 1.051 1 81.5 62 LEU B CA 1
ATOM 2539 C C . LEU B 1 62 ? 12.547 34.875 2.555 1 81.5 62 LEU B C 1
ATOM 2541 O O . LEU B 1 62 ? 12.375 33.906 3.307 1 81.5 62 LEU B O 1
ATOM 2545 N N . GLU B 1 63 ? 12.953 36.031 2.936 1 85.81 63 GLU B N 1
ATOM 2546 C CA . GLU B 1 63 ? 13.156 36.281 4.359 1 85.81 63 GLU B CA 1
ATOM 2547 C C . GLU B 1 63 ? 11.852 36.125 5.141 1 85.81 63 GLU B C 1
ATOM 2549 O O . GLU B 1 63 ? 11.852 35.594 6.25 1 85.81 63 GLU B O 1
ATOM 2554 N N . ARG B 1 64 ? 10.844 36.656 4.551 1 87.31 64 ARG B N 1
ATOM 2555 C CA . ARG B 1 64 ? 9.539 36.5 5.191 1 87.31 64 ARG B CA 1
ATOM 2556 C C . ARG B 1 64 ? 9.148 35.031 5.34 1 87.31 64 ARG B C 1
ATOM 2558 O O . ARG B 1 64 ? 8.656 34.625 6.391 1 87.31 64 ARG B O 1
ATOM 2565 N N . ALA B 1 65 ? 9.367 34.281 4.328 1 89.19 65 ALA B N 1
ATOM 2566 C CA . ALA B 1 65 ? 9.055 32.875 4.367 1 89.19 65 ALA B CA 1
ATOM 2567 C C . ALA B 1 65 ? 9.891 32.156 5.422 1 89.19 65 ALA B C 1
ATOM 2569 O O . ALA B 1 65 ? 9.398 31.25 6.109 1 89.19 65 ALA B O 1
ATOM 2570 N N . GLU B 1 66 ? 11.117 32.531 5.539 1 92.12 66 GLU B N 1
ATOM 2571 C CA . GLU B 1 66 ? 11.992 31.938 6.555 1 92.12 66 GLU B CA 1
ATOM 2572 C C . GLU B 1 66 ? 11.5 32.281 7.961 1 92.12 66 GLU B C 1
ATOM 2574 O O . GLU B 1 66 ? 11.508 31.422 8.852 1 92.12 66 GLU B O 1
ATOM 2579 N N . GLN B 1 67 ? 11.102 33.5 8.109 1 93.25 67 GLN B N 1
ATOM 2580 C CA . GLN B 1 67 ? 10.57 33.906 9.406 1 93.25 67 GLN B CA 1
ATOM 2581 C C . GLN B 1 67 ? 9.297 33.156 9.75 1 93.25 67 GLN B C 1
ATOM 2583 O O . GLN B 1 67 ? 9.102 32.75 10.891 1 93.25 67 GLN B O 1
ATOM 2588 N N . GLU B 1 68 ? 8.516 32.969 8.781 1 92.31 68 GLU B N 1
ATOM 2589 C CA . GLU B 1 68 ? 7.293 32.219 8.984 1 92.31 68 GLU B CA 1
ATOM 2590 C C . GLU B 1 68 ? 7.602 30.766 9.359 1 92.31 68 GLU B C 1
ATOM 2592 O O . GLU B 1 68 ? 7.004 30.219 10.289 1 92.31 68 GLU B O 1
ATOM 2597 N N . ALA B 1 69 ? 8.531 30.156 8.688 1 95.31 69 ALA B N 1
ATOM 2598 C CA . ALA B 1 69 ? 8.938 28.781 8.992 1 95.31 69 ALA B CA 1
ATOM 2599 C C . ALA B 1 69 ? 9.445 28.672 10.422 1 95.31 69 ALA B C 1
ATOM 2601 O O . ALA B 1 69 ? 9.125 27.719 11.125 1 95.31 69 ALA B O 1
ATOM 2602 N N . GLN B 1 70 ? 10.172 29.656 10.789 1 96.56 70 GLN B N 1
ATOM 2603 C CA . GLN B 1 70 ? 10.719 29.672 12.148 1 96.56 70 GLN B CA 1
ATOM 2604 C C . GLN B 1 70 ? 9.609 29.812 13.188 1 96.56 70 GLN B C 1
ATOM 2606 O O . GLN B 1 70 ? 9.648 29.172 14.242 1 96.56 70 GLN B O 1
ATOM 2611 N N . ALA B 1 71 ? 8.664 30.656 12.867 1 97.19 71 ALA B N 1
ATOM 2612 C CA . ALA B 1 71 ? 7.531 30.828 13.773 1 97.19 71 ALA B CA 1
ATOM 2613 C C . ALA B 1 71 ? 6.746 29.516 13.922 1 97.19 71 ALA B C 1
ATOM 2615 O O . ALA B 1 71 ? 6.348 29.156 15.023 1 97.19 71 ALA B O 1
ATOM 2616 N N . VAL B 1 72 ? 6.57 28.828 12.852 1 97.12 72 VAL B N 1
ATOM 2617 C CA . VAL B 1 72 ? 5.871 27.547 12.859 1 97.12 72 VAL B CA 1
ATOM 2618 C C . VAL B 1 72 ? 6.68 26.531 13.648 1 97.12 72 VAL B C 1
ATOM 2620 O O . VAL B 1 72 ? 6.125 25.766 14.453 1 97.12 72 VAL B O 1
ATOM 2623 N N . GLU B 1 73 ? 7.965 26.5 13.414 1 98.06 73 GLU B N 1
ATOM 2624 C CA . GLU B 1 73 ? 8.852 25.594 14.125 1 98.06 73 GLU B CA 1
ATOM 2625 C C . GLU B 1 73 ? 8.781 25.812 15.641 1 98.06 73 GLU B C 1
ATOM 2627 O O . GLU B 1 73 ? 8.695 24.844 16.406 1 98.06 73 GLU B O 1
ATOM 2632 N N . LYS B 1 74 ? 8.836 27.062 16.031 1 98.06 74 LYS B N 1
ATOM 2633 C CA . LYS B 1 74 ? 8.773 27.391 17.453 1 98.06 74 LYS B CA 1
ATOM 2634 C C . LYS B 1 74 ? 7.449 26.938 18.062 1 98.06 74 LYS B C 1
ATOM 2636 O O . LYS B 1 74 ? 7.426 26.359 19.156 1 98.06 74 LYS B O 1
ATOM 2641 N N . ALA B 1 75 ? 6.391 27.188 17.344 1 97.88 75 ALA B N 1
ATOM 2642 C CA . ALA B 1 75 ? 5.074 26.766 17.812 1 97.88 75 ALA B CA 1
ATOM 2643 C C . ALA B 1 75 ? 4.992 25.234 17.922 1 97.88 75 ALA B C 1
ATOM 2645 O O . ALA B 1 75 ? 4.457 24.703 18.891 1 97.88 75 ALA B O 1
ATOM 2646 N N . ALA B 1 76 ? 5.508 24.531 16.922 1 98.06 76 ALA B N 1
ATOM 2647 C CA . ALA B 1 76 ? 5.516 23.078 16.922 1 98.06 76 ALA B CA 1
ATOM 2648 C C . ALA B 1 76 ? 6.359 22.516 18.062 1 98.06 76 ALA B C 1
ATOM 2650 O O . ALA B 1 76 ? 5.953 21.578 18.75 1 98.06 76 ALA B O 1
ATOM 2651 N N . ALA B 1 77 ? 7.508 23.156 18.266 1 98 77 ALA B N 1
ATOM 2652 C CA . ALA B 1 77 ? 8.391 22.75 19.359 1 98 77 ALA B CA 1
ATOM 2653 C C . ALA B 1 77 ? 7.707 22.922 20.703 1 98 77 ALA B C 1
ATOM 2655 O O . ALA B 1 77 ? 7.832 22.078 21.594 1 98 77 ALA B O 1
ATOM 2656 N N . ALA B 1 78 ? 7.012 23.984 20.812 1 97.75 78 ALA B N 1
ATOM 2657 C CA . ALA B 1 78 ? 6.273 24.25 22.047 1 97.75 78 ALA B CA 1
ATOM 2658 C C . ALA B 1 78 ? 5.188 23.203 22.266 1 97.75 78 ALA B C 1
ATOM 2660 O O . ALA B 1 78 ? 5.023 22.688 23.375 1 97.75 78 ALA B O 1
ATOM 2661 N N . ALA B 1 79 ? 4.477 22.891 21.234 1 97.06 79 ALA B N 1
ATOM 2662 C CA . ALA B 1 79 ? 3.434 21.875 21.312 1 97.06 79 ALA B CA 1
ATOM 2663 C C . ALA B 1 79 ? 4.02 20.516 21.703 1 97.06 79 ALA B C 1
ATOM 2665 O O . ALA B 1 79 ? 3.428 19.766 22.484 1 97.06 79 ALA B O 1
ATOM 2666 N N . LEU B 1 80 ? 5.188 20.172 21.156 1 97.56 80 LEU B N 1
ATOM 2667 C CA . LEU B 1 80 ? 5.855 18.906 21.438 1 97.56 80 LEU B CA 1
ATOM 2668 C C . LEU B 1 80 ? 6.352 18.875 22.891 1 97.56 80 LEU B C 1
ATOM 2670 O O . LEU B 1 80 ? 6.297 17.828 23.531 1 97.56 80 LEU B O 1
ATOM 2674 N N . SER B 1 81 ? 6.812 20.016 23.375 1 96.75 81 SER B N 1
ATOM 2675 C CA . SER B 1 81 ? 7.336 20.094 24.734 1 96.75 81 SER B CA 1
ATOM 2676 C C . SER B 1 81 ? 6.23 19.859 25.766 1 96.75 81 SER B C 1
ATOM 2678 O O . SER B 1 81 ? 6.508 19.484 26.906 1 96.75 81 SER B O 1
ATOM 2680 N N . ALA B 1 82 ? 5.016 20.078 25.344 1 95.88 82 ALA B N 1
ATOM 2681 C CA . ALA B 1 82 ? 3.863 19.906 26.219 1 95.88 82 ALA B CA 1
ATOM 2682 C C . ALA B 1 82 ? 3.461 18.438 26.297 1 95.88 82 ALA B C 1
ATOM 2684 O O . ALA B 1 82 ? 2.615 18.062 27.109 1 95.88 82 ALA B O 1
ATOM 2685 N N . GLN B 1 83 ? 4.082 17.562 25.5 1 96.31 83 GLN B N 1
ATOM 2686 C CA . GLN B 1 83 ? 3.783 16.141 25.469 1 96.31 83 GLN B CA 1
ATOM 2687 C C . GLN B 1 83 ? 4.664 15.367 26.453 1 96.31 83 GLN B C 1
ATOM 2689 O O . GLN B 1 83 ? 5.664 15.898 26.953 1 96.31 83 GLN B O 1
ATOM 2694 N N . PRO B 1 84 ? 4.293 14.156 26.828 1 96.38 84 PRO B N 1
ATOM 2695 C CA . PRO B 1 84 ? 5.117 13.344 27.719 1 96.38 84 PRO B CA 1
ATOM 2696 C C . PRO B 1 84 ? 6.559 13.211 27.25 1 96.38 84 PRO B C 1
ATOM 2698 O O . PRO B 1 84 ? 6.805 13.117 26.031 1 96.38 84 PRO B O 1
ATOM 2701 N N . ALA B 1 85 ? 7.492 13.07 28.109 1 94.38 85 ALA B N 1
ATOM 2702 C CA . ALA B 1 85 ? 8.93 13.102 27.828 1 94.38 85 ALA B CA 1
ATOM 2703 C C . ALA B 1 85 ? 9.359 11.883 27.031 1 94.38 85 ALA B C 1
ATOM 2705 O O . ALA B 1 85 ? 10.406 11.898 26.375 1 94.38 85 ALA B O 1
ATOM 2706 N N . MET B 1 86 ? 8.633 10.883 27.078 1 96.88 86 MET B N 1
ATOM 2707 C CA . MET B 1 86 ? 9.008 9.641 26.406 1 96.88 86 MET B CA 1
ATOM 2708 C C . MET B 1 86 ? 8.773 9.742 24.891 1 96.88 86 MET B C 1
ATOM 2710 O O . MET B 1 86 ? 9.25 8.906 24.125 1 96.88 86 MET B O 1
ATOM 2714 N N . LEU B 1 87 ? 8.07 10.828 24.484 1 97.81 87 LEU B N 1
ATOM 2715 C CA . LEU B 1 87 ? 7.797 11 23.062 1 97.81 87 LEU B CA 1
ATOM 2716 C C . LEU B 1 87 ? 9.086 11.211 22.281 1 97.81 87 LEU B C 1
ATOM 2718 O O . LEU B 1 87 ? 9.891 12.078 22.625 1 97.81 87 LEU B O 1
ATOM 2722 N N . ARG B 1 88 ? 9.336 10.367 21.328 1 97.81 88 ARG B N 1
ATOM 2723 C CA . ARG B 1 88 ? 10.414 10.586 20.375 1 97.81 88 ARG B CA 1
ATOM 2724 C C . ARG B 1 88 ? 9.93 11.445 19.203 1 97.81 88 ARG B C 1
ATOM 2726 O O . ARG B 1 88 ? 9.102 11.008 18.406 1 97.81 88 ARG B O 1
ATOM 2733 N N . ALA B 1 89 ? 10.445 12.672 19.156 1 98.31 89 ALA B N 1
ATOM 2734 C CA . ALA B 1 89 ? 9.961 13.586 18.125 1 98.31 89 ALA B CA 1
ATOM 2735 C C . ALA B 1 89 ? 11.086 14.508 17.641 1 98.31 89 ALA B C 1
ATOM 2737 O O . ALA B 1 89 ? 12.062 14.727 18.359 1 98.31 89 ALA B O 1
ATOM 2738 N N . SER B 1 90 ? 10.984 14.898 16.438 1 97.31 90 SER B N 1
ATOM 2739 C CA . SER B 1 90 ? 11.883 15.891 15.852 1 97.31 90 SER B CA 1
ATOM 2740 C C . SER B 1 90 ? 11.109 16.93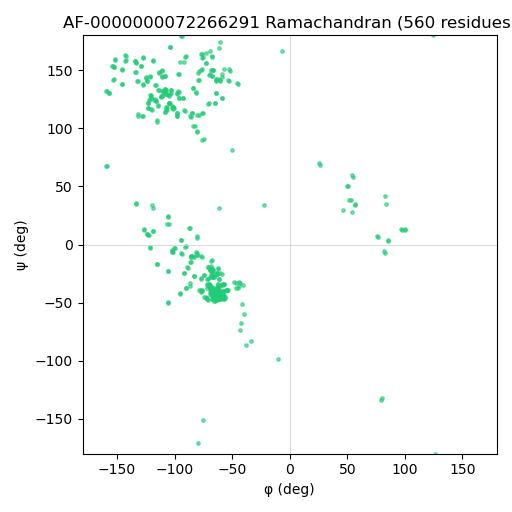8 15.07 1 97.31 90 SER B C 1
ATOM 2742 O O . SER B 1 90 ? 10.016 16.672 14.562 1 97.31 90 SER B O 1
ATOM 2744 N N . VAL B 1 91 ? 11.641 18.141 15.062 1 97.62 91 VAL B N 1
ATOM 2745 C CA . VAL B 1 91 ? 11.07 19.219 14.273 1 97.62 91 VAL B CA 1
ATOM 2746 C C . VAL B 1 91 ? 12.117 19.734 13.281 1 97.62 91 VAL B C 1
ATOM 2748 O O . VAL B 1 91 ? 13.273 19.953 13.641 1 97.62 91 VAL B O 1
ATOM 2751 N N . GLU B 1 92 ? 11.703 19.797 12.078 1 95.5 92 GLU B N 1
ATOM 2752 C CA . GLU B 1 92 ? 12.516 20.406 11.031 1 95.5 92 GLU B CA 1
ATOM 2753 C C . GLU B 1 92 ? 11.75 21.516 10.32 1 95.5 92 GLU B C 1
ATOM 2755 O O . GLU B 1 92 ? 10.523 21.438 10.172 1 95.5 92 GLU B O 1
ATOM 2760 N N . SER B 1 93 ? 12.43 22.562 9.961 1 95.81 93 SER B N 1
ATOM 2761 C CA . SER B 1 93 ? 11.812 23.656 9.203 1 95.81 93 SER B CA 1
ATOM 2762 C C . SER B 1 93 ? 12.352 23.703 7.781 1 95.81 93 SER B C 1
ATOM 2764 O O . SER B 1 93 ? 13.477 23.266 7.52 1 95.81 93 SER B O 1
ATOM 2766 N N . ALA B 1 94 ? 11.547 24.141 6.914 1 94.94 94 ALA B N 1
ATOM 2767 C CA . ALA B 1 94 ? 11.922 24.344 5.516 1 94.94 94 ALA B CA 1
ATOM 2768 C C . ALA B 1 94 ? 11.078 25.438 4.875 1 94.94 94 ALA B C 1
ATOM 2770 O O . ALA B 1 94 ? 10.008 25.781 5.383 1 94.94 94 ALA B O 1
ATOM 2771 N N . VAL B 1 95 ? 11.625 26.078 3.893 1 93.06 95 VAL B N 1
ATOM 2772 C CA . VAL B 1 95 ? 10.898 27.031 3.076 1 93.06 95 VAL B CA 1
ATOM 2773 C C . VAL B 1 95 ? 10.625 26.453 1.695 1 93.06 95 VAL B C 1
ATOM 2775 O O . VAL B 1 95 ? 11.5 25.812 1.104 1 93.06 95 VAL B O 1
ATOM 2778 N N . ALA B 1 96 ? 9.422 26.578 1.265 1 90.19 96 ALA B N 1
ATOM 2779 C CA . ALA B 1 96 ? 9.062 26.109 -0.073 1 90.19 96 ALA B CA 1
ATOM 2780 C C . ALA B 1 96 ? 8.281 27.172 -0.833 1 90.19 96 ALA B C 1
ATOM 2782 O O . ALA B 1 96 ? 7.496 27.922 -0.24 1 90.19 96 ALA B O 1
ATOM 2783 N N . GLN B 1 97 ? 8.617 27.25 -2.162 1 85.19 97 GLN B N 1
ATOM 2784 C CA . GLN B 1 97 ? 7.664 27.906 -3.045 1 85.19 97 GLN B CA 1
ATOM 2785 C C . GLN B 1 97 ? 6.434 27.031 -3.279 1 85.19 97 GLN B C 1
ATOM 2787 O O . GLN B 1 97 ? 6.484 25.812 -3.096 1 85.19 97 GLN B O 1
ATOM 2792 N N . MET B 1 98 ? 5.285 27.641 -3.641 1 81 98 MET B N 1
ATOM 2793 C CA . MET B 1 98 ? 4.062 26.875 -3.857 1 81 98 MET B CA 1
ATOM 2794 C C . MET B 1 98 ? 4.289 25.766 -4.879 1 81 98 MET B C 1
ATOM 2796 O O . MET B 1 98 ? 3.83 24.641 -4.688 1 81 98 MET B O 1
ATOM 2800 N N . GLY B 1 99 ? 5.047 26.047 -5.914 1 81.88 99 GLY B N 1
ATOM 2801 C CA . GLY B 1 99 ? 5.344 25.062 -6.941 1 81.88 99 GLY B CA 1
ATOM 2802 C C . GLY B 1 99 ? 6.238 23.953 -6.449 1 81.88 99 GLY B C 1
ATOM 2803 O O . GLY B 1 99 ? 6.266 22.859 -7.043 1 81.88 99 GLY B O 1
ATOM 2804 N N . GLY B 1 100 ? 6.984 24.172 -5.379 1 88.19 100 GLY B N 1
ATOM 2805 C CA . GLY B 1 100 ? 7.91 23.188 -4.852 1 88.19 100 GLY B CA 1
ATOM 2806 C C . GLY B 1 100 ? 7.387 22.469 -3.621 1 88.19 100 GLY B C 1
ATOM 2807 O O . GLY B 1 100 ? 8.008 21.516 -3.137 1 88.19 100 GLY B O 1
ATOM 2808 N N . LEU B 1 101 ? 6.258 22.859 -3.141 1 90.56 101 LEU B N 1
ATOM 2809 C CA . LEU B 1 101 ? 5.684 22.359 -1.897 1 90.56 101 LEU B CA 1
ATOM 2810 C C . LEU B 1 101 ? 5.398 20.859 -2 1 90.56 101 LEU B C 1
ATOM 2812 O O . LEU B 1 101 ? 5.73 20.094 -1.092 1 90.56 101 LEU B O 1
ATOM 2816 N N . ALA B 1 102 ? 4.848 20.484 -3.098 1 92.5 102 ALA B N 1
ATOM 2817 C CA . ALA B 1 102 ? 4.434 19.094 -3.266 1 92.5 102 ALA B CA 1
ATOM 2818 C C . ALA B 1 102 ? 5.629 18.156 -3.174 1 92.5 102 ALA B C 1
ATOM 2820 O O . ALA B 1 102 ? 5.555 17.109 -2.516 1 92.5 102 ALA B O 1
ATOM 2821 N N . GLY B 1 103 ? 6.715 18.547 -3.82 1 93.19 103 GLY B N 1
ATOM 2822 C CA . GLY B 1 103 ? 7.91 17.719 -3.785 1 93.19 103 GLY B CA 1
ATOM 2823 C C . GLY B 1 103 ? 8.508 17.594 -2.395 1 93.19 103 GLY B C 1
ATOM 2824 O O . GLY B 1 103 ? 8.898 16.5 -1.982 1 93.19 103 GLY B O 1
ATOM 2825 N N . LEU B 1 104 ? 8.539 18.609 -1.685 1 93.31 104 LEU B N 1
ATOM 2826 C CA . LEU B 1 104 ? 9.102 18.625 -0.34 1 93.31 104 LEU B CA 1
ATOM 2827 C C . LEU B 1 104 ? 8.281 17.766 0.61 1 93.31 104 LEU B C 1
ATOM 2829 O O . LEU B 1 104 ? 8.828 16.938 1.344 1 93.31 104 LEU B O 1
ATOM 2833 N N . VAL B 1 105 ? 7.012 17.906 0.552 1 96 105 VAL B N 1
ATOM 2834 C CA . VAL B 1 105 ? 6.117 17.156 1.418 1 96 105 VAL B CA 1
ATOM 2835 C C . VAL B 1 105 ? 6.168 15.672 1.035 1 96 105 VAL B C 1
ATOM 2837 O O . VAL B 1 105 ? 6.184 14.797 1.906 1 96 105 VAL B O 1
ATOM 2840 N N . ALA B 1 106 ? 6.258 15.406 -0.219 1 95.25 106 ALA B N 1
ATOM 2841 C CA . ALA B 1 106 ? 6.277 14.031 -0.715 1 95.25 106 ALA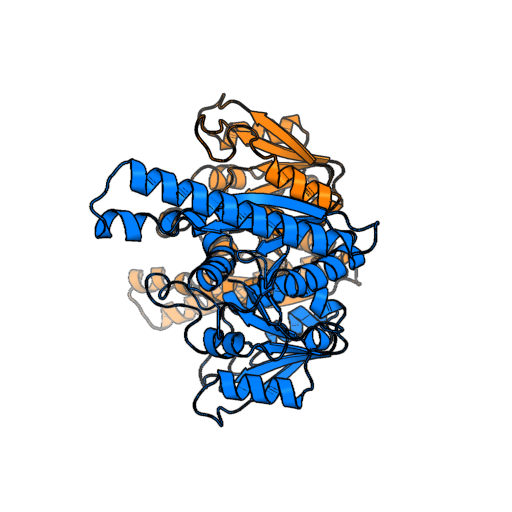 B CA 1
ATOM 2842 C C . ALA B 1 106 ? 7.52 13.289 -0.227 1 95.25 106 ALA B C 1
ATOM 2844 O O . ALA B 1 106 ? 7.438 12.133 0.18 1 95.25 106 ALA B O 1
ATOM 2845 N N . LEU B 1 107 ? 8.617 13.969 -0.252 1 92.25 107 LEU B N 1
ATOM 2846 C CA . LEU B 1 107 ? 9.883 13.367 0.148 1 92.25 107 LEU B CA 1
ATOM 2847 C C . LEU B 1 107 ? 9.836 12.914 1.604 1 92.25 107 LEU B C 1
ATOM 2849 O O . LEU B 1 107 ? 10.383 11.867 1.955 1 92.25 107 LEU B O 1
ATOM 2853 N N . ARG B 1 108 ? 9.094 13.562 2.371 1 93.56 108 ARG B N 1
ATOM 2854 C CA . ARG B 1 108 ? 8.992 13.219 3.787 1 93.56 108 ARG B CA 1
ATOM 2855 C C . ARG B 1 108 ? 7.875 12.219 4.031 1 93.56 108 ARG B C 1
ATOM 2857 O O . ARG B 1 108 ? 8.039 11.266 4.801 1 93.56 108 ARG B O 1
ATOM 2864 N N . SER B 1 109 ? 6.855 12.398 3.332 1 97.56 109 SER B N 1
ATOM 2865 C CA . SER B 1 109 ? 5.656 11.617 3.621 1 97.56 109 SER B CA 1
ATOM 2866 C C . SER B 1 109 ? 5.785 10.188 3.1 1 97.56 109 SER B C 1
ATOM 2868 O O . SER B 1 109 ? 5.223 9.258 3.676 1 97.56 109 SER B O 1
ATOM 2870 N N . ARG B 1 110 ? 6.512 9.953 2.08 1 96.81 110 ARG B N 1
ATOM 2871 C CA . ARG B 1 110 ? 6.531 8.641 1.449 1 96.81 110 ARG B CA 1
ATOM 2872 C C . ARG B 1 110 ? 7.062 7.582 2.408 1 96.81 110 ARG B C 1
ATOM 2874 O O . ARG B 1 110 ? 6.711 6.406 2.301 1 96.81 110 ARG B O 1
ATOM 2881 N N . PHE B 1 111 ? 7.879 7.934 3.42 1 97 111 PHE B N 1
ATOM 2882 C CA . PHE B 1 111 ? 8.453 6.965 4.348 1 97 111 PHE B CA 1
ATOM 2883 C C . PHE B 1 111 ? 7.68 6.953 5.66 1 97 111 PHE B C 1
ATOM 2885 O O . PHE B 1 111 ? 7.992 6.172 6.562 1 97 111 PHE B O 1
ATOM 2892 N N . ALA B 1 112 ? 6.68 7.824 5.781 1 98.19 112 ALA B N 1
ATOM 2893 C CA . ALA B 1 112 ? 5.824 7.805 6.965 1 98.19 112 ALA B CA 1
ATOM 2894 C C . ALA B 1 112 ? 4.777 6.699 6.871 1 98.19 112 ALA B C 1
ATOM 2896 O O . ALA B 1 112 ? 4.258 6.418 5.789 1 98.19 112 ALA B O 1
ATOM 2897 N N . ASP B 1 113 ? 4.547 6.09 8.016 1 98 113 ASP B N 1
ATOM 2898 C CA . ASP B 1 113 ? 3.449 5.129 8.086 1 98 113 ASP B CA 1
ATOM 2899 C C . ASP B 1 113 ? 2.096 5.84 8.102 1 98 113 ASP B C 1
ATOM 2901 O O . ASP B 1 113 ? 1.081 5.258 7.711 1 98 113 ASP B O 1
ATOM 2905 N N . LEU B 1 114 ? 2.119 7.039 8.57 1 98.62 114 LEU B N 1
ATOM 2906 C CA . LEU B 1 114 ? 0.917 7.855 8.688 1 98.62 114 LEU B CA 1
ATOM 2907 C C . LEU B 1 114 ? 1.272 9.336 8.773 1 98.62 114 LEU B C 1
ATOM 2909 O O . LEU B 1 114 ? 2.211 9.719 9.477 1 98.62 114 LEU B O 1
ATOM 2913 N N . VAL B 1 115 ? 0.581 10.109 7.984 1 98.75 115 VAL B N 1
ATOM 2914 C CA . VAL B 1 115 ? 0.696 11.562 8.055 1 98.75 115 VAL B CA 1
ATOM 2915 C C . VAL B 1 115 ? -0.538 12.141 8.734 1 98.75 115 VAL B C 1
ATOM 2917 O O . VAL B 1 115 ? -1.667 11.906 8.297 1 98.75 115 VAL B O 1
ATOM 2920 N N . VAL B 1 116 ? -0.324 12.859 9.82 1 98.5 116 VAL B N 1
ATOM 2921 C CA . VAL B 1 116 ? -1.422 13.461 10.562 1 98.5 116 VAL B CA 1
ATOM 2922 C C . VAL B 1 116 ? -1.487 14.961 10.273 1 98.5 116 VAL B C 1
ATOM 2924 O O . VAL B 1 116 ? -0.527 15.695 10.531 1 98.5 116 VAL B O 1
ATOM 2927 N N . LEU B 1 117 ? -2.627 15.383 9.766 1 96.81 117 LEU B N 1
ATOM 2928 C CA . LEU B 1 117 ? -2.764 16.766 9.328 1 96.81 117 LEU B CA 1
ATOM 2929 C C . LEU B 1 117 ? -4.07 17.375 9.836 1 96.81 117 LEU B C 1
ATOM 2931 O O . LEU B 1 117 ? -5.023 16.641 10.125 1 96.81 117 LEU B O 1
ATOM 2935 N N . SER B 1 118 ? -4.07 18.672 9.914 1 92.81 118 SER B N 1
ATOM 2936 C CA . SER B 1 118 ? -5.309 19.391 10.188 1 92.81 118 SER B CA 1
ATOM 2937 C C . SER B 1 118 ? -6.191 19.469 8.945 1 92.81 118 SER B C 1
ATOM 2939 O O . SER B 1 118 ? -5.73 19.188 7.836 1 92.81 118 SER B O 1
ATOM 2941 N N . ARG B 1 119 ? -7.434 19.797 9.164 1 90.25 119 ARG B N 1
ATOM 2942 C CA . ARG B 1 119 ? -8.352 19.906 8.031 1 90.25 119 ARG B CA 1
ATOM 2943 C C . ARG B 1 119 ? -7.879 20.969 7.047 1 90.25 119 ARG B C 1
ATOM 2945 O O . ARG B 1 119 ? -7.441 22.047 7.449 1 90.25 119 ARG B O 1
ATOM 2952 N N . PRO B 1 120 ? -8.039 20.719 5.781 1 88.94 120 PRO B N 1
ATOM 2953 C CA . PRO B 1 120 ? -7.48 21.594 4.75 1 88.94 120 PRO B CA 1
ATOM 2954 C C . PRO B 1 120 ? -8.414 22.75 4.391 1 88.94 120 PRO B C 1
ATOM 2956 O O . PRO B 1 120 ? -7.992 23.719 3.762 1 88.94 120 PRO B O 1
ATOM 2959 N N . TYR B 1 121 ? -9.648 22.609 4.801 1 84.56 121 TYR B N 1
ATOM 2960 C CA . TYR B 1 121 ? -10.625 23.609 4.387 1 84.56 121 TYR B CA 1
ATOM 2961 C C . TYR B 1 121 ? -11.219 24.328 5.598 1 84.56 121 TYR B C 1
ATOM 2963 O O . TYR B 1 121 ? -11.18 23.812 6.715 1 84.56 121 TYR B O 1
ATOM 2971 N N . GLY B 1 122 ? -11.75 25.531 5.262 1 79.25 122 GLY B N 1
ATOM 2972 C CA . GLY B 1 122 ? -12.391 26.312 6.305 1 79.25 122 GLY B CA 1
ATOM 2973 C C . GLY B 1 122 ? -11.82 27.703 6.441 1 79.25 122 GLY B C 1
ATOM 2974 O O . GLY B 1 122 ? -10.891 28.078 5.719 1 79.25 122 GLY B O 1
ATOM 2975 N N . LYS B 1 123 ? -12.383 28.391 7.355 1 78.31 123 LYS B N 1
ATOM 2976 C CA . LYS B 1 123 ? -12 29.797 7.57 1 78.31 123 LYS B CA 1
ATOM 2977 C C . LYS B 1 123 ? -10.539 29.906 8.016 1 78.31 123 LYS B C 1
ATOM 2979 O O . LYS B 1 123 ? -10.102 29.156 8.891 1 78.31 123 LYS B O 1
ATOM 2984 N N . GLY B 1 124 ? -9.805 30.75 7.379 1 77.19 124 GLY B N 1
ATOM 2985 C CA . GLY B 1 124 ? -8.438 31.031 7.777 1 77.19 124 GLY B CA 1
ATOM 2986 C C . GLY B 1 124 ? -7.434 30.047 7.199 1 77.19 124 GLY B C 1
ATOM 2987 O O . GLY B 1 124 ? -6.238 30.125 7.492 1 77.19 124 GLY B O 1
ATOM 2988 N N . ARG B 1 125 ? -7.996 29.234 6.445 1 83 125 ARG B N 1
ATOM 2989 C CA . ARG B 1 125 ? -7.082 28.281 5.848 1 83 125 ARG B CA 1
ATOM 2990 C C . ARG B 1 125 ? -6.781 28.641 4.398 1 83 125 ARG B C 1
ATOM 2992 O O . ARG B 1 125 ? -7.691 28.938 3.625 1 83 125 ARG B O 1
ATOM 2999 N N . GLY B 1 126 ? -5.5 28.641 4.16 1 78.06 126 GLY B N 1
ATOM 3000 C CA . GLY B 1 126 ? -5.059 29.016 2.822 1 78.06 126 GLY B CA 1
ATOM 3001 C C . GLY B 1 126 ? -4.859 27.812 1.913 1 78.06 126 GLY B C 1
ATOM 3002 O O . GLY B 1 126 ? -5.07 26.672 2.326 1 78.06 126 GLY B O 1
ATOM 3003 N N . ALA B 1 127 ? -4.488 28.094 0.731 1 84.31 127 ALA B N 1
ATOM 3004 C CA . ALA B 1 127 ? -4.285 27.094 -0.328 1 84.31 127 ALA B CA 1
ATOM 3005 C C . ALA B 1 127 ? -3.174 26.125 0.04 1 84.31 127 ALA B C 1
ATOM 3007 O O . ALA B 1 127 ? -3.162 24.984 -0.428 1 84.31 127 ALA B O 1
ATOM 3008 N N . GLU B 1 128 ? -2.314 26.531 0.971 1 87.69 128 GLU B N 1
ATOM 3009 C CA . GLU B 1 128 ? -1.16 25.703 1.326 1 87.69 128 GLU B CA 1
ATOM 3010 C C . GLU B 1 128 ? -1.585 24.469 2.111 1 87.69 128 GLU B C 1
ATOM 3012 O O . GLU B 1 128 ? -0.973 23.406 1.982 1 87.69 128 GLU B O 1
ATOM 3017 N N . THR B 1 129 ? -2.611 24.641 2.914 1 88.81 129 THR B N 1
ATOM 3018 C CA . THR B 1 129 ? -3.061 23.5 3.707 1 88.81 129 THR B CA 1
ATOM 3019 C C . THR B 1 129 ? -3.627 22.406 2.807 1 88.81 129 THR B C 1
ATOM 3021 O O . THR B 1 129 ? -3.369 21.219 3.025 1 88.81 129 THR B O 1
ATOM 3024 N N . GLU B 1 130 ? -4.355 22.875 1.854 1 88.62 130 GLU B N 1
ATOM 3025 C CA . GLU B 1 130 ? -4.867 21.922 0.868 1 88.62 130 GLU B CA 1
ATOM 3026 C C . GLU B 1 130 ? -3.73 21.25 0.099 1 88.62 130 GLU B C 1
ATOM 3028 O O . GLU B 1 130 ? -3.746 20.047 -0.114 1 88.62 130 GLU B O 1
ATOM 3033 N N . ALA B 1 131 ? -2.803 22.047 -0.291 1 90.12 131 ALA B N 1
ATOM 3034 C CA . ALA B 1 131 ? -1.665 21.562 -1.066 1 90.12 131 ALA B CA 1
ATOM 3035 C C . ALA B 1 131 ? -0.875 20.516 -0.285 1 90.12 131 ALA B C 1
ATOM 3037 O O . ALA B 1 131 ? -0.374 19.547 -0.861 1 90.12 131 ALA B O 1
ATOM 3038 N N . VAL B 1 132 ? -0.787 20.688 0.998 1 93.94 132 VAL B N 1
ATOM 3039 C CA . VAL B 1 132 ? -0.053 19.75 1.85 1 93.94 132 VAL B CA 1
ATOM 3040 C C . VAL B 1 132 ? -0.771 18.406 1.882 1 93.94 132 VAL B C 1
ATOM 3042 O O . VAL B 1 132 ? -0.145 17.359 1.708 1 93.94 132 VAL B O 1
ATOM 3045 N N . VAL B 1 133 ? -2.064 18.438 2.082 1 93.5 133 VAL B N 1
ATOM 3046 C CA . VAL B 1 133 ? -2.85 17.219 2.131 1 93.5 133 VAL B CA 1
ATOM 3047 C C . VAL B 1 133 ? -2.74 16.469 0.798 1 93.5 133 VAL B C 1
ATOM 3049 O O . VAL B 1 133 ? -2.49 15.266 0.768 1 93.5 133 VAL B O 1
ATOM 3052 N N . GLU B 1 134 ? -2.834 17.234 -0.221 1 91.25 134 GLU B N 1
ATOM 3053 C CA . GLU B 1 134 ? -2.748 16.641 -1.556 1 91.25 134 GLU B CA 1
ATOM 3054 C C . GLU B 1 134 ? -1.369 16.047 -1.809 1 91.25 134 GLU B C 1
ATOM 3056 O O . GLU B 1 134 ? -1.256 14.93 -2.316 1 91.25 134 GLU B O 1
ATOM 3061 N N . ALA B 1 135 ? -0.371 16.781 -1.462 1 92.94 135 ALA B N 1
ATOM 3062 C CA . ALA B 1 135 ? 0.999 16.328 -1.691 1 92.94 135 ALA B CA 1
ATOM 3063 C C . ALA B 1 135 ? 1.287 15.031 -0.932 1 92.94 135 ALA B C 1
ATOM 3065 O O . ALA B 1 135 ? 1.906 14.109 -1.471 1 92.94 135 ALA B O 1
ATOM 3066 N N . ALA B 1 136 ? 0.833 14.945 0.247 1 95.75 136 ALA B N 1
ATOM 3067 C CA . ALA B 1 136 ? 1.042 13.75 1.054 1 95.75 136 ALA B CA 1
ATOM 3068 C C . ALA B 1 136 ? 0.313 12.547 0.453 1 95.75 136 ALA B C 1
ATOM 3070 O O . ALA B 1 136 ? 0.878 11.453 0.356 1 95.75 136 ALA B O 1
ATOM 3071 N N . LEU B 1 137 ? -0.89 12.766 -0.036 1 93.75 137 LEU B N 1
ATOM 3072 C CA . LEU B 1 137 ? -1.739 11.688 -0.531 1 93.75 137 LEU B CA 1
ATOM 3073 C C . LEU B 1 137 ? -1.271 11.211 -1.902 1 93.75 137 LEU B C 1
ATOM 3075 O O . LEU B 1 137 ? -1.23 10.008 -2.166 1 93.75 137 LEU B O 1
ATOM 3079 N N . PHE B 1 138 ? -0.882 12.141 -2.713 1 90.44 138 PHE B N 1
ATOM 3080 C CA . PHE B 1 138 ? -0.728 11.789 -4.121 1 90.44 138 PHE B CA 1
ATOM 3081 C C . PHE B 1 138 ? 0.746 11.68 -4.492 1 90.44 138 PHE B C 1
ATOM 3083 O O . PHE B 1 138 ? 1.161 10.695 -5.105 1 90.44 138 PHE B O 1
ATOM 3090 N N . GLU B 1 139 ? 1.495 12.672 -4.133 1 91.75 139 GLU B N 1
ATOM 3091 C CA . GLU B 1 139 ? 2.922 12.594 -4.438 1 91.75 139 GLU B CA 1
ATOM 3092 C C . GLU B 1 139 ? 3.648 11.695 -3.445 1 91.75 139 GLU B C 1
ATOM 3094 O O . GLU B 1 139 ? 4.508 10.898 -3.834 1 91.75 139 GLU B O 1
ATOM 3099 N N . GLY B 1 140 ? 3.277 11.789 -2.256 1 94.44 140 GLY B N 1
ATOM 3100 C CA . GLY B 1 140 ? 3.898 10.977 -1.226 1 94.44 140 GLY B CA 1
ATOM 3101 C C . GLY B 1 140 ? 3.307 9.578 -1.133 1 94.44 140 GLY B C 1
ATOM 3102 O O . GLY B 1 140 ? 3.953 8.656 -0.628 1 94.44 140 GLY B O 1
ATOM 3103 N N . GLN B 1 141 ? 2.043 9.477 -1.539 1 94.19 141 GLN B N 1
ATOM 3104 C CA . GLN B 1 141 ? 1.271 8.242 -1.478 1 94.19 141 GLN B CA 1
ATOM 3105 C C . GLN B 1 141 ? 1.23 7.688 -0.056 1 94.19 141 GLN B C 1
ATOM 3107 O O . GLN B 1 141 ? 1.31 6.477 0.146 1 94.19 141 GLN B O 1
ATOM 3112 N N . ALA B 1 142 ? 1.216 8.539 0.894 1 96.94 142 ALA B N 1
ATOM 3113 C CA . ALA B 1 142 ? 1.09 8.156 2.297 1 96.94 142 ALA B CA 1
ATOM 3114 C C . ALA B 1 142 ? -0.362 8.242 2.762 1 96.94 142 ALA B C 1
ATOM 3116 O O . ALA B 1 142 ? -1.14 9.047 2.244 1 96.94 142 ALA B O 1
ATOM 3117 N N . PRO B 1 143 ? -0.723 7.336 3.676 1 97.69 143 PRO B N 1
ATOM 3118 C CA . PRO B 1 143 ? -2.02 7.574 4.316 1 97.69 143 PRO B CA 1
ATOM 3119 C C . PRO B 1 143 ? -2.041 8.859 5.141 1 97.69 143 PRO B C 1
ATOM 3121 O O . PRO B 1 143 ? -1.044 9.203 5.781 1 97.69 143 PRO B O 1
ATOM 3124 N N . VAL B 1 144 ? -3.176 9.539 5.059 1 97.44 144 VAL B N 1
ATOM 3125 C CA . VAL B 1 144 ? -3.32 10.812 5.758 1 97.44 144 VAL B CA 1
ATOM 3126 C C . VAL B 1 144 ? -4.508 10.742 6.719 1 97.44 144 VAL B C 1
ATOM 3128 O O . VAL B 1 144 ? -5.605 10.336 6.328 1 97.44 144 VAL B O 1
ATOM 3131 N N . LEU B 1 145 ? -4.258 11.016 7.914 1 97.69 145 LEU B N 1
ATOM 3132 C CA . LEU B 1 145 ? -5.297 11.227 8.922 1 97.69 145 LEU B CA 1
ATOM 3133 C C . LEU B 1 145 ? -5.574 12.711 9.117 1 97.69 145 LEU B C 1
ATOM 3135 O O . LEU B 1 145 ? -4.734 13.438 9.656 1 97.69 145 LEU B O 1
ATOM 3139 N N . VAL B 1 146 ? -6.695 13.094 8.703 1 95.94 146 VAL B N 1
ATOM 3140 C CA . VAL B 1 146 ? -7.109 14.477 8.906 1 95.94 146 VAL B CA 1
ATOM 3141 C C . VAL B 1 146 ? -7.902 14.602 10.203 1 95.94 146 VAL B C 1
ATOM 3143 O O . VAL B 1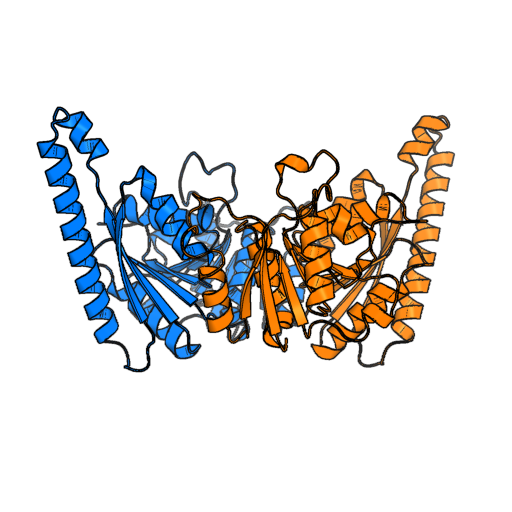 146 ? -8.906 13.906 10.391 1 95.94 146 VAL B O 1
ATOM 3146 N N . VAL B 1 147 ? -7.461 15.5 11.055 1 95.38 147 VAL B N 1
ATOM 3147 C CA . VAL B 1 147 ? -8.078 15.609 12.375 1 95.38 147 VAL B CA 1
ATOM 3148 C C . VAL B 1 147 ? -8.914 16.891 12.445 1 95.38 147 VAL B C 1
ATOM 3150 O O . VAL B 1 147 ? -8.531 17.922 11.891 1 95.38 147 VAL B O 1
ATOM 3153 N N . PRO B 1 148 ? -10.016 16.797 13.172 1 91.94 148 PRO B N 1
ATOM 3154 C CA . PRO B 1 148 ? -10.836 18 13.391 1 91.94 148 PRO B CA 1
ATOM 3155 C C . PRO B 1 148 ? -10.133 19.047 14.25 1 91.94 148 PRO B C 1
ATOM 3157 O O . PRO B 1 148 ? -9.195 18.719 14.984 1 91.94 148 PRO B O 1
ATOM 3160 N N . ASP B 1 149 ? -10.641 20.266 14.172 1 87.12 149 ASP B N 1
ATOM 3161 C CA . ASP B 1 149 ? -10.094 21.344 14.977 1 87.12 149 ASP B CA 1
ATOM 3162 C C . ASP B 1 149 ? -10.414 21.156 16.453 1 87.12 149 ASP B C 1
ATOM 3164 O O . ASP B 1 149 ? -9.602 21.5 17.312 1 87.12 149 ASP B O 1
ATOM 3168 N N . ASP B 1 150 ? -11.555 20.609 16.688 1 87.94 150 ASP B N 1
ATOM 3169 C CA . ASP B 1 150 ? -11.984 20.391 18.062 1 87.94 150 ASP B CA 1
ATOM 3170 C C . ASP B 1 150 ? -11.25 19.203 18.688 1 87.94 150 ASP B C 1
ATOM 3172 O O . ASP B 1 150 ? -11.469 18.062 18.281 1 87.94 150 ASP B O 1
ATOM 3176 N N . PRO B 1 151 ? -10.438 19.5 19.656 1 88.31 151 PRO B N 1
ATOM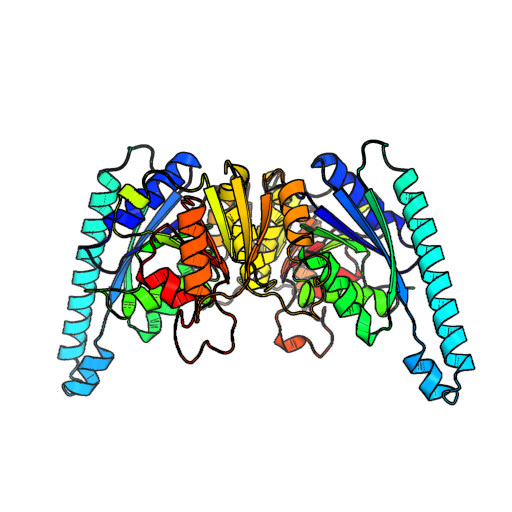 3177 C CA . PRO B 1 151 ? -9.664 18.438 20.281 1 88.31 151 PRO B CA 1
ATOM 3178 C C . PRO B 1 151 ? -10.539 17.344 20.891 1 88.31 151 PRO B C 1
ATOM 3180 O O . PRO B 1 151 ? -10.109 16.188 21 1 88.31 151 PRO B O 1
ATOM 3183 N N . ALA B 1 152 ? -11.742 17.703 21.234 1 89.19 152 ALA B N 1
ATOM 3184 C CA . ALA B 1 152 ? -12.641 16.734 21.859 1 89.19 152 ALA B CA 1
ATOM 3185 C C . ALA B 1 152 ? -13 15.609 20.891 1 89.19 152 ALA B C 1
ATOM 3187 O O . ALA B 1 152 ? -13.227 14.469 21.312 1 89.19 152 ALA B O 1
ATOM 3188 N N . LEU B 1 153 ? -12.961 15.953 19.703 1 87.25 153 LEU B N 1
ATOM 3189 C CA . LEU B 1 153 ? -13.383 15 18.688 1 87.25 153 LEU B CA 1
ATOM 3190 C C . LEU B 1 153 ? -12.266 14.016 18.375 1 87.25 153 LEU B C 1
ATOM 3192 O O . LEU B 1 153 ? -12.5 12.977 17.75 1 87.25 153 LEU B O 1
ATOM 3196 N N . SER B 1 154 ? -11.039 14.328 18.953 1 89.06 154 SER B N 1
ATOM 3197 C CA . SER B 1 154 ? -9.898 13.461 18.656 1 89.06 154 SER B CA 1
ATOM 3198 C C . SER B 1 154 ? -9.297 12.891 19.953 1 89.06 154 SER B C 1
ATOM 3200 O O . SER B 1 154 ? -8.211 12.32 19.922 1 89.06 154 SER B O 1
ATOM 3202 N N . GLU B 1 155 ? -9.945 13.117 21 1 88.25 155 GLU B N 1
ATOM 3203 C CA . GLU B 1 155 ? -9.438 12.617 22.281 1 88.25 155 GLU B CA 1
ATOM 3204 C C . GLU B 1 155 ? -9.445 11.094 22.328 1 88.25 155 GLU B C 1
ATOM 3206 O O . GLU B 1 155 ? -8.469 10.469 22.734 1 88.25 155 GLU B O 1
ATOM 3211 N N . ARG B 1 156 ? -10.609 10.648 21.922 1 89 156 ARG B N 1
ATOM 3212 C CA . ARG B 1 156 ? -10.766 9.203 21.797 1 89 156 ARG B CA 1
ATOM 3213 C C . ARG B 1 156 ? -11.391 8.844 20.453 1 89 156 ARG B C 1
ATOM 3215 O O . ARG B 1 156 ? -12.523 9.242 20.156 1 89 156 ARG B O 1
ATOM 3222 N N . PHE B 1 157 ? -10.508 8.242 19.688 1 94.19 157 PHE B N 1
ATOM 3223 C CA . PHE B 1 157 ? -11.062 7.848 18.406 1 94.19 157 PHE B CA 1
ATOM 3224 C C . PHE B 1 157 ? -10.508 6.5 17.953 1 94.19 157 PHE B C 1
ATOM 3226 O O . PHE B 1 157 ? -9.555 5.988 18.547 1 94.19 157 PHE B O 1
ATOM 3233 N N . GLY B 1 158 ? -11.195 5.895 17.016 1 96.31 158 GLY B N 1
ATOM 3234 C CA . GLY B 1 158 ? -10.742 4.641 16.438 1 96.31 158 GLY B CA 1
ATOM 3235 C C . GLY B 1 158 ? -11.406 3.424 17.047 1 96.31 158 GLY B C 1
ATOM 3236 O O . GLY B 1 158 ? -10.938 2.297 16.875 1 96.31 158 GLY B O 1
ATOM 3237 N N . HIS B 1 159 ? -12.469 3.602 17.828 1 97.38 159 HIS B N 1
ATOM 3238 C CA . HIS B 1 159 ? -13.172 2.498 18.469 1 97.38 159 HIS B CA 1
ATOM 3239 C C . HIS B 1 159 ? -14.375 2.053 17.641 1 97.38 159 HIS B C 1
ATOM 3241 O O . HIS B 1 159 ? -14.695 0.864 17.594 1 97.38 159 HIS B O 1
ATOM 3247 N N . ARG B 1 160 ? -15.078 2.953 17.125 1 98.19 160 ARG B N 1
ATOM 3248 C CA . ARG B 1 160 ? -16.172 2.721 16.188 1 98.19 160 ARG B CA 1
ATOM 3249 C C . ARG B 1 160 ? -15.852 3.314 14.82 1 98.19 160 ARG B C 1
ATOM 3251 O O . ARG B 1 160 ? -15.953 4.527 14.625 1 98.19 160 ARG B O 1
ATOM 3258 N N . ILE B 1 161 ? -15.547 2.463 13.906 1 98.75 161 ILE B N 1
ATOM 3259 C CA . ILE B 1 161 ? -14.984 2.926 12.641 1 98.75 161 ILE B CA 1
ATOM 3260 C C . ILE B 1 161 ? -15.961 2.654 11.5 1 98.75 161 ILE B C 1
ATOM 3262 O O . ILE B 1 161 ? -16.578 1.584 11.445 1 98.75 161 ILE B O 1
ATOM 3266 N N . VAL B 1 162 ? -16.188 3.613 10.68 1 98.5 162 VAL B N 1
ATOM 3267 C CA . VAL B 1 162 ? -16.922 3.441 9.43 1 98.5 162 VAL B CA 1
ATOM 3268 C C . VAL B 1 162 ? -15.961 3.459 8.25 1 98.5 162 VAL B C 1
ATOM 3270 O O . VAL B 1 162 ? -15.094 4.332 8.156 1 98.5 162 VAL B O 1
ATOM 3273 N N . ILE B 1 163 ? -16.047 2.445 7.395 1 98.5 163 ILE B N 1
ATOM 3274 C CA . ILE B 1 163 ? -15.344 2.393 6.121 1 98.5 163 ILE B CA 1
ATOM 3275 C C . ILE B 1 163 ? -16.297 2.748 4.98 1 98.5 163 ILE B C 1
ATOM 3277 O O . ILE B 1 163 ? -17.297 2.057 4.762 1 98.5 163 ILE B O 1
ATOM 3281 N N . ALA B 1 164 ? -16 3.822 4.32 1 96.44 164 ALA B N 1
ATOM 3282 C CA . ALA B 1 164 ? -16.703 4.102 3.074 1 96.44 164 ALA B CA 1
ATOM 3283 C C . ALA B 1 164 ? -16.141 3.279 1.922 1 96.44 164 ALA B C 1
ATOM 3285 O O . ALA B 1 164 ? -15.016 3.531 1.467 1 96.44 164 ALA B O 1
ATOM 3286 N N . TRP B 1 165 ? -16.938 2.328 1.44 1 96.31 165 TRP B N 1
ATOM 3287 C CA . TRP B 1 165 ? -16.438 1.341 0.486 1 96.31 165 TRP B CA 1
ATOM 3288 C C . TRP B 1 165 ? -17.156 1.477 -0.854 1 96.31 165 TRP B C 1
ATOM 3290 O O . TRP B 1 165 ? -18.391 1.452 -0.915 1 96.31 165 TRP B O 1
ATOM 3300 N N . ASP B 1 166 ? -16.375 1.677 -1.909 1 91.44 166 ASP B N 1
ATOM 3301 C CA . ASP B 1 166 ? -16.953 1.735 -3.25 1 91.44 166 ASP B CA 1
ATOM 3302 C C . ASP B 1 166 ? -16.25 0.764 -4.191 1 91.44 166 ASP B C 1
ATOM 3304 O O . ASP B 1 166 ? -16.328 0.91 -5.414 1 91.44 166 ASP B O 1
ATOM 3308 N N . GLN B 1 167 ? -15.445 -0.157 -3.641 1 91.88 167 GLN B N 1
ATOM 3309 C CA . GLN B 1 167 ? -14.75 -1.226 -4.352 1 91.88 167 GLN B CA 1
ATOM 3310 C C . GLN B 1 167 ? -13.539 -0.687 -5.105 1 91.88 167 GLN B C 1
ATOM 3312 O O . GLN B 1 167 ? -12.852 -1.436 -5.805 1 91.88 167 GLN B O 1
ATOM 3317 N N . SER B 1 168 ? -13.234 0.585 -4.875 1 91.38 168 SER B N 1
ATOM 3318 C CA . SER B 1 168 ? -12.109 1.173 -5.598 1 91.38 168 SER B CA 1
ATOM 3319 C C . SER B 1 168 ? -10.773 0.706 -5.023 1 91.38 168 SER B C 1
ATOM 3321 O O . SER B 1 168 ? -10.719 0.222 -3.893 1 91.38 168 SER B O 1
ATOM 3323 N N . ARG B 1 169 ? -9.727 0.836 -5.785 1 92.69 169 ARG B N 1
ATOM 3324 C CA . ARG B 1 169 ? -8.367 0.553 -5.34 1 92.69 169 ARG B CA 1
ATOM 3325 C C . ARG B 1 169 ? -7.953 1.491 -4.211 1 92.69 169 ARG B C 1
ATOM 3327 O O . ARG B 1 169 ? -7.266 1.079 -3.271 1 92.69 169 ARG B O 1
ATOM 3334 N N . GLU B 1 170 ? -8.383 2.721 -4.293 1 93.19 170 GLU B N 1
ATOM 3335 C CA . GLU B 1 170 ? -8.055 3.723 -3.281 1 93.19 170 GLU B CA 1
ATOM 3336 C C . GLU B 1 170 ? -8.688 3.377 -1.936 1 93.19 170 GLU B C 1
ATOM 3338 O O . GLU B 1 170 ? -8.039 3.504 -0.891 1 93.19 170 GLU B O 1
ATOM 3343 N N . ALA B 1 171 ? -9.914 2.938 -1.983 1 95.19 171 ALA B N 1
ATOM 3344 C CA . ALA B 1 171 ? -10.586 2.541 -0.748 1 95.19 171 ALA B CA 1
ATOM 3345 C C . ALA B 1 171 ? -9.891 1.345 -0.106 1 95.19 171 ALA B C 1
ATOM 3347 O O . ALA B 1 171 ? -9.688 1.312 1.11 1 95.19 171 ALA B O 1
ATOM 3348 N N . LEU B 1 172 ? -9.523 0.401 -0.931 1 96.69 172 LEU B N 1
ATOM 3349 C CA . LEU B 1 172 ? -8.836 -0.773 -0.403 1 96.69 172 LEU B CA 1
ATOM 3350 C C . LEU B 1 172 ? -7.484 -0.394 0.192 1 96.69 172 LEU B C 1
ATOM 3352 O O . LEU B 1 172 ? -7.102 -0.898 1.251 1 96.69 172 LEU B O 1
ATOM 3356 N N . THR B 1 173 ? -6.785 0.469 -0.48 1 96 173 THR B N 1
ATOM 3357 C CA . THR B 1 173 ? -5.516 0.96 0.047 1 96 173 THR B CA 1
ATOM 3358 C C . THR B 1 173 ? -5.715 1.639 1.398 1 96 173 THR B C 1
ATOM 3360 O O . THR B 1 173 ? -4.961 1.395 2.34 1 96 173 THR B O 1
ATOM 3363 N N . ALA B 1 174 ? -6.746 2.447 1.492 1 97.12 174 ALA B N 1
ATOM 3364 C CA . ALA B 1 174 ? -7.051 3.123 2.75 1 97.12 174 ALA B CA 1
ATOM 3365 C C . ALA B 1 174 ? -7.352 2.115 3.855 1 97.12 174 ALA B C 1
ATOM 3367 O O . ALA B 1 174 ? -6.891 2.271 4.988 1 97.12 174 ALA B O 1
ATOM 3368 N N . VAL B 1 175 ? -8.086 1.124 3.518 1 98.25 175 VAL B N 1
ATOM 3369 C CA . VAL B 1 175 ? -8.445 0.091 4.484 1 98.25 175 VAL B CA 1
ATOM 3370 C C . VAL B 1 175 ? -7.184 -0.608 4.984 1 98.25 175 VAL B C 1
ATOM 3372 O O . VAL B 1 175 ? -6.988 -0.765 6.191 1 98.25 175 VAL B O 1
ATOM 3375 N N . ARG B 1 176 ? -6.289 -0.984 4.078 1 97.38 176 ARG B N 1
ATOM 3376 C CA . ARG B 1 176 ? -5.059 -1.666 4.473 1 97.38 176 ARG B CA 1
ATOM 3377 C C . ARG B 1 176 ? -4.184 -0.764 5.336 1 97.38 176 ARG B C 1
ATOM 3379 O O . ARG B 1 176 ? -3.619 -1.213 6.336 1 97.38 176 ARG B O 1
ATOM 3386 N N . LYS B 1 177 ? -4.137 0.493 4.988 1 97.44 177 LYS B N 1
ATOM 3387 C CA . LYS B 1 177 ? -3.33 1.443 5.75 1 97.44 177 LYS B CA 1
ATOM 3388 C C . LYS B 1 177 ? -3.955 1.723 7.113 1 97.44 177 LYS B C 1
ATOM 3390 O O . LYS B 1 177 ? -3.268 2.156 8.039 1 97.44 177 LYS B O 1
ATOM 3395 N N . ALA B 1 178 ? -5.254 1.448 7.293 1 98.25 178 ALA B N 1
ATOM 3396 C CA . ALA B 1 178 ? -5.969 1.735 8.531 1 98.25 178 ALA B CA 1
ATOM 3397 C C . ALA B 1 178 ? -5.992 0.516 9.453 1 98.25 178 ALA B C 1
ATOM 3399 O O . ALA B 1 178 ? -6.57 0.56 10.539 1 98.25 178 ALA B O 1
ATOM 3400 N N . MET B 1 179 ? -5.332 -0.562 9.078 1 97.75 179 MET B N 1
ATOM 3401 C CA . MET B 1 179 ? -5.445 -1.848 9.758 1 97.75 179 MET B CA 1
ATOM 3402 C C . MET B 1 179 ? -5.09 -1.715 11.234 1 97.75 179 MET B C 1
ATOM 3404 O O . MET B 1 179 ? -5.754 -2.295 12.094 1 97.75 179 MET B O 1
ATOM 3408 N N . PRO B 1 180 ? -4.047 -0.93 11.648 1 97.06 180 PRO B N 1
ATOM 3409 C CA . PRO B 1 180 ? -3.752 -0.808 13.078 1 97.06 180 PRO B CA 1
ATOM 3410 C C . PRO B 1 180 ? -4.938 -0.275 13.875 1 97.06 180 PRO B C 1
ATOM 3412 O O . PRO B 1 180 ? -5.129 -0.66 15.031 1 97.06 180 PRO B O 1
ATOM 3415 N N . PHE B 1 181 ? -5.723 0.623 13.281 1 97.88 181 PHE B N 1
ATOM 3416 C CA . PHE B 1 181 ? -6.938 1.101 13.93 1 97.88 181 PHE B CA 1
ATOM 3417 C C . PHE B 1 181 ? -8.016 0.028 13.914 1 97.88 181 PHE B C 1
ATOM 3419 O O . PHE B 1 181 ? -8.68 -0.214 14.93 1 97.88 181 PHE B O 1
ATOM 3426 N N . LEU B 1 182 ? -8.188 -0.607 12.797 1 98.38 182 LEU B N 1
ATOM 3427 C CA . LEU B 1 182 ? -9.289 -1.549 12.594 1 98.38 182 LEU B CA 1
ATOM 3428 C C . LEU B 1 182 ? -9.164 -2.732 13.547 1 98.38 182 LEU B C 1
ATOM 3430 O O . LEU B 1 182 ? -10.172 -3.219 14.07 1 98.38 182 LEU B O 1
ATOM 3434 N N . LEU B 1 183 ? -7.984 -3.164 13.781 1 97 183 LEU B N 1
ATOM 3435 C CA . LEU B 1 183 ? -7.73 -4.336 14.617 1 97 183 LEU B CA 1
ATOM 3436 C C . LEU B 1 183 ? -8.102 -4.059 16.078 1 97 183 LEU B C 1
ATOM 3438 O O . LEU B 1 183 ? -8.469 -4.977 16.812 1 97 183 LEU B O 1
ATOM 3442 N N . ARG B 1 184 ? -8.07 -2.844 16.469 1 96.44 184 ARG B N 1
ATOM 3443 C CA . ARG B 1 184 ? -8.312 -2.492 17.859 1 96.44 184 ARG B CA 1
ATOM 3444 C C . ARG B 1 184 ? -9.734 -1.959 18.047 1 96.44 184 ARG B C 1
ATOM 3446 O O . ARG B 1 184 ? -10.164 -1.711 19.172 1 96.44 184 ARG B O 1
ATOM 3453 N N . ALA B 1 185 ? -10.422 -1.777 16.984 1 98.12 185 ALA B N 1
ATOM 3454 C CA . ALA B 1 185 ? -11.758 -1.19 17.031 1 98.12 185 ALA B CA 1
ATOM 3455 C C . ALA B 1 185 ? -12.75 -2.152 17.672 1 98.12 185 ALA B C 1
ATOM 3457 O O . ALA B 1 185 ? -12.633 -3.369 17.531 1 98.12 185 ALA B O 1
ATOM 3458 N N . ASP B 1 186 ? -13.695 -1.6 18.375 1 98.12 186 ASP B N 1
ATOM 3459 C CA . ASP B 1 186 ? -14.812 -2.385 18.891 1 98.12 186 ASP B CA 1
ATOM 3460 C C . ASP B 1 186 ? -15.711 -2.881 17.766 1 98.12 186 ASP B C 1
ATOM 3462 O O . ASP B 1 186 ? -16.25 -3.988 17.828 1 98.12 186 ASP B O 1
ATOM 3466 N N . ASN B 1 187 ? -15.844 -2.029 16.828 1 97.31 187 ASN B N 1
ATOM 3467 C CA . ASN B 1 187 ? -16.672 -2.359 15.68 1 97.31 187 ASN B CA 1
ATOM 3468 C C . ASN B 1 187 ? -16.234 -1.588 14.438 1 97.31 187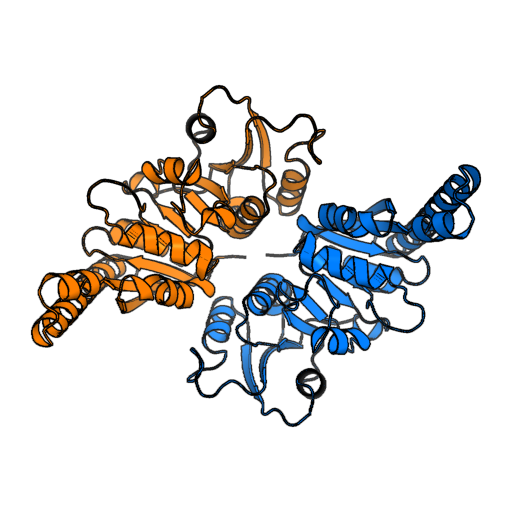 ASN B C 1
ATOM 3470 O O . ASN B 1 187 ? -15.859 -0.417 14.531 1 97.31 187 ASN B O 1
ATOM 3474 N N . VAL B 1 188 ? -16.312 -2.314 13.328 1 98.81 188 VAL B N 1
ATOM 3475 C CA . VAL B 1 188 ? -16.031 -1.722 12.023 1 98.81 188 VAL B CA 1
ATOM 3476 C C . VAL B 1 188 ? -17.234 -1.908 11.102 1 98.81 188 VAL B C 1
ATOM 3478 O O . VAL B 1 188 ? -17.688 -3.033 10.883 1 98.81 188 VAL B O 1
ATOM 3481 N N . ASP B 1 189 ? -17.75 -0.825 10.633 1 98.75 189 ASP B N 1
ATOM 3482 C CA . ASP B 1 189 ? -18.906 -0.847 9.734 1 98.75 189 ASP B CA 1
ATOM 3483 C C . ASP B 1 189 ? -18.5 -0.479 8.312 1 98.75 189 ASP B C 1
ATOM 3485 O O . ASP B 1 189 ? -18.062 0.643 8.055 1 98.75 189 ASP B O 1
ATOM 3489 N N . ILE B 1 190 ? -18.625 -1.479 7.398 1 98.69 190 ILE B N 1
ATOM 3490 C CA . ILE B 1 190 ? -18.406 -1.248 5.977 1 98.69 190 ILE B CA 1
ATOM 3491 C C . ILE B 1 190 ? -19.672 -0.725 5.324 1 98.69 190 ILE B C 1
ATOM 3493 O O . ILE B 1 190 ? -20.656 -1.465 5.172 1 98.69 190 ILE B O 1
ATOM 3497 N N . VAL B 1 191 ? -19.625 0.533 4.871 1 97.62 191 VAL B N 1
ATOM 3498 C CA . VAL B 1 191 ? -20.844 1.109 4.324 1 97.62 191 VAL B CA 1
ATOM 3499 C C . VAL B 1 191 ? -20.703 1.251 2.809 1 97.62 191 VAL B C 1
ATOM 3501 O O . VAL B 1 191 ? -19.688 1.736 2.311 1 97.62 191 VAL B O 1
ATOM 3504 N N . ILE B 1 192 ? -21.656 0.808 2.121 1 96.56 192 ILE B N 1
ATOM 3505 C CA . ILE B 1 192 ? -21.797 0.934 0.674 1 96.56 192 ILE B CA 1
ATOM 3506 C C . ILE B 1 192 ? -23.094 1.683 0.342 1 96.56 192 ILE B C 1
ATOM 3508 O O . ILE B 1 192 ? -24.156 1.327 0.832 1 96.56 192 ILE B O 1
ATOM 3512 N N . VAL B 1 193 ? -22.891 2.764 -0.472 1 94.25 193 VAL B N 1
ATOM 3513 C CA . VAL B 1 193 ? -24.047 3.576 -0.816 1 94.25 193 VAL B CA 1
ATOM 3514 C C . VAL B 1 193 ? -24.438 3.328 -2.271 1 94.25 193 VAL B C 1
ATOM 3516 O O . VAL B 1 193 ? -23.625 3.543 -3.182 1 94.25 193 VAL B O 1
ATOM 3519 N N . ASP B 1 194 ? -25.594 2.854 -2.506 1 89.69 194 ASP B N 1
ATOM 3520 C CA . ASP B 1 194 ? -26.25 2.676 -3.799 1 89.69 194 ASP B CA 1
ATOM 3521 C C . ASP B 1 194 ? -25.375 1.859 -4.746 1 89.69 194 ASP B C 1
ATOM 3523 O O . ASP B 1 194 ? -25.031 2.326 -5.836 1 89.69 194 ASP B O 1
ATOM 3527 N N . PRO B 1 195 ? -25.062 0.657 -4.352 1 84.19 195 PRO B N 1
ATOM 3528 C CA . PRO B 1 195 ? -24.234 -0.161 -5.246 1 84.19 195 PRO B CA 1
ATOM 3529 C C . PRO B 1 195 ? -24.938 -0.479 -6.566 1 84.19 195 PRO B C 1
ATOM 3531 O O . PRO B 1 195 ? -26.156 -0.613 -6.602 1 84.19 195 PRO B O 1
ATOM 3534 N N . ALA B 1 196 ? -24.125 -0.474 -7.605 1 75.5 196 ALA B N 1
ATOM 3535 C CA . ALA B 1 196 ? -24.688 -0.767 -8.922 1 75.5 196 ALA B CA 1
ATOM 3536 C C . ALA B 1 196 ? -25.344 -2.145 -8.945 1 75.5 196 ALA B C 1
ATOM 3538 O O . ALA B 1 196 ? -24.859 -3.076 -8.289 1 75.5 196 ALA B O 1
ATOM 3539 N N . ALA B 1 197 ? -26.422 -2.195 -9.688 1 67.88 197 ALA B N 1
ATOM 3540 C CA . ALA B 1 197 ? -27.172 -3.434 -9.844 1 67.88 197 ALA B CA 1
ATOM 3541 C C . ALA B 1 197 ? -26.359 -4.488 -10.586 1 67.88 197 ALA B C 1
ATOM 3543 O O . ALA B 1 197 ? -26.578 -5.691 -10.406 1 67.88 197 ALA B O 1
ATOM 3544 N N . HIS B 1 198 ? -25.391 -4.133 -11.422 1 67.5 198 HIS B N 1
ATOM 3545 C CA . HIS B 1 198 ? -24.688 -5.09 -12.273 1 67.5 198 HIS B CA 1
ATOM 3546 C C . HIS B 1 198 ? -23.203 -5.121 -11.953 1 67.5 198 HIS B C 1
ATOM 3548 O O . HIS B 1 198 ? -22.406 -5.625 -12.75 1 67.5 198 HIS B O 1
ATOM 3554 N N . GLY B 1 199 ? -22.797 -4.887 -10.75 1 62.34 199 GLY B N 1
ATOM 3555 C CA . GLY B 1 199 ? -21.359 -4.863 -10.461 1 62.34 199 GLY B CA 1
ATOM 3556 C C . GLY B 1 199 ? -20.828 -6.207 -10.016 1 62.34 199 GLY B C 1
ATOM 3557 O O . GLY B 1 199 ? -21.594 -7.148 -9.797 1 62.34 199 GLY B O 1
ATOM 3558 N N . ALA B 1 200 ? -19.484 -6.523 -10.141 1 59.09 200 ALA B N 1
ATOM 3559 C CA . ALA B 1 200 ? -18.766 -7.754 -9.828 1 59.09 200 ALA B CA 1
ATOM 3560 C C . ALA B 1 200 ? -19.203 -8.32 -8.477 1 59.09 200 ALA B C 1
ATOM 3562 O O . ALA B 1 200 ? -19.234 -9.539 -8.289 1 59.09 200 ALA B O 1
ATOM 3563 N N . GLU B 1 201 ? -19.531 -7.406 -7.625 1 63.78 201 GLU B N 1
ATOM 3564 C CA . GLU B 1 201 ? -19.922 -7.82 -6.281 1 63.78 201 GLU B CA 1
ATOM 3565 C C . GLU B 1 201 ? -21.422 -7.703 -6.074 1 63.78 201 GLU B C 1
ATOM 3567 O O . GLU B 1 201 ? -21.891 -7.535 -4.945 1 63.78 201 GLU B O 1
ATOM 3572 N N . ARG B 1 202 ? -22.156 -7.738 -7.105 1 65.06 202 ARG B N 1
ATOM 3573 C CA . ARG B 1 202 ? -23.594 -7.469 -7.012 1 65.06 202 ARG B CA 1
ATOM 3574 C C . ARG B 1 202 ? -24.25 -8.367 -5.969 1 65.06 202 ARG B C 1
ATOM 3576 O O . ARG B 1 202 ? -25.047 -7.898 -5.164 1 65.06 202 ARG B O 1
ATOM 3583 N N . SER B 1 203 ? -23.766 -9.578 -5.98 1 71.31 203 SER B N 1
ATOM 3584 C CA . SER B 1 203 ? -24.5 -10.5 -5.113 1 71.31 203 SER B CA 1
ATOM 3585 C C . SER B 1 203 ? -24.031 -10.398 -3.67 1 71.31 203 SER B C 1
ATOM 3587 O O . SER B 1 203 ? -24.734 -10.805 -2.746 1 71.31 203 SER B O 1
ATOM 3589 N N . ASP B 1 204 ? -22.906 -9.672 -3.463 1 85.38 204 ASP B N 1
ATOM 3590 C CA . ASP B 1 204 ? -22.359 -9.586 -2.111 1 85.38 204 ASP B CA 1
ATOM 3591 C C . ASP B 1 204 ? -21.453 -8.375 -1.97 1 85.38 204 ASP B C 1
ATOM 3593 O O . ASP B 1 204 ? -20.25 -8.523 -1.739 1 85.38 204 ASP B O 1
ATOM 3597 N N . PRO B 1 205 ? -22.172 -7.203 -2.055 1 88.69 205 PRO B N 1
ATOM 3598 C CA . PRO B 1 205 ? -21.344 -6 -1.942 1 88.69 205 PRO B CA 1
ATOM 3599 C C . PRO B 1 205 ? -20.562 -5.941 -0.631 1 88.69 205 PRO B C 1
ATOM 3601 O O . PRO B 1 205 ? -21.156 -6.074 0.446 1 88.69 205 PRO B O 1
ATOM 3604 N N . GLY B 1 206 ? -19.297 -5.773 -0.676 1 93.94 206 GLY B N 1
ATOM 3605 C CA . GLY B 1 206 ? -18.453 -5.641 0.494 1 93.94 206 GLY B CA 1
ATOM 3606 C C . GLY B 1 206 ? -18.062 -6.977 1.1 1 93.94 206 GLY B C 1
ATOM 3607 O O . GLY B 1 206 ? -17.281 -7.027 2.059 1 93.94 206 GLY B O 1
ATOM 3608 N N . GLY B 1 207 ? -18.609 -8.07 0.625 1 94.94 207 GLY B N 1
ATOM 3609 C CA . GLY B 1 207 ? -18.359 -9.383 1.191 1 94.94 207 GLY B CA 1
ATOM 3610 C C . GLY B 1 207 ? -16.891 -9.773 1.199 1 94.94 207 GLY B C 1
ATOM 3611 O O . GLY B 1 207 ? -16.375 -10.25 2.211 1 94.94 207 GLY B O 1
ATOM 3612 N N . ALA B 1 208 ? -16.234 -9.562 0.115 1 95.19 208 ALA B N 1
ATOM 3613 C CA . ALA B 1 208 ? -14.82 -9.922 0.002 1 95.19 208 ALA B CA 1
ATOM 3614 C C . ALA B 1 208 ? -13.969 -9.102 0.968 1 95.19 208 ALA B C 1
ATOM 3616 O O . ALA B 1 208 ? -13.062 -9.633 1.607 1 95.19 208 ALA B O 1
ATOM 3617 N N . LEU B 1 209 ? -14.312 -7.816 1.067 1 97.19 209 LEU B N 1
ATOM 3618 C CA . LEU B 1 209 ? -13.602 -6.98 2.025 1 97.19 209 LEU B CA 1
ATOM 3619 C C . LEU B 1 209 ? -13.859 -7.445 3.455 1 97.19 209 LEU B C 1
ATOM 3621 O O . LEU B 1 209 ? -12.938 -7.535 4.262 1 97.19 209 LEU B O 1
ATOM 3625 N N . CYS B 1 210 ? -15.094 -7.719 3.729 1 98 210 CYS B N 1
ATOM 3626 C CA . CYS B 1 210 ? -15.453 -8.195 5.059 1 98 210 CYS B CA 1
ATOM 3627 C C . CYS B 1 210 ? -14.695 -9.469 5.41 1 98 210 CYS B C 1
ATOM 3629 O O . CYS B 1 210 ? -14.148 -9.586 6.508 1 98 210 CYS B O 1
ATOM 3631 N N . GLN B 1 211 ? -14.641 -10.359 4.48 1 97 211 GLN B N 1
ATOM 3632 C CA . GLN B 1 211 ? -13.914 -11.602 4.703 1 97 211 GLN B CA 1
ATOM 3633 C C . GLN B 1 211 ? -12.438 -11.344 4.992 1 97 211 GLN B C 1
ATOM 3635 O O . GLN B 1 211 ? -11.867 -11.922 5.918 1 97 211 GLN B O 1
ATOM 3640 N N . MET B 1 212 ? -11.836 -10.5 4.207 1 97 212 MET B N 1
ATOM 3641 C CA . MET B 1 212 ? -10.438 -10.133 4.422 1 97 212 MET B CA 1
ATOM 3642 C C . MET B 1 212 ? -10.234 -9.586 5.828 1 97 212 MET B C 1
ATOM 3644 O O . MET B 1 212 ? -9.312 -10.008 6.535 1 97 212 MET B O 1
ATOM 3648 N N . LEU B 1 213 ? -11.125 -8.719 6.242 1 98.25 213 LEU B N 1
ATOM 3649 C CA . LEU B 1 213 ? -10.992 -8.062 7.543 1 98.25 213 LEU B CA 1
ATOM 3650 C C . LEU B 1 213 ? -11.211 -9.062 8.672 1 98.25 213 LEU B C 1
ATOM 3652 O O . LEU B 1 213 ? -10.461 -9.062 9.656 1 98.25 213 LEU B O 1
ATOM 3656 N N . VAL B 1 214 ? -12.172 -9.914 8.508 1 97.94 214 VAL B N 1
ATOM 3657 C CA . VAL B 1 214 ? -12.477 -10.898 9.539 1 97.94 214 VAL B CA 1
ATOM 3658 C C . VAL B 1 214 ? -11.305 -11.875 9.68 1 97.94 214 VAL B C 1
ATOM 3660 O O . VAL B 1 214 ? -10.953 -12.266 10.797 1 97.94 214 VAL B O 1
ATOM 3663 N N . ARG B 1 215 ? -10.711 -12.227 8.57 1 97.5 215 ARG B N 1
ATOM 3664 C CA . ARG B 1 215 ? -9.547 -13.117 8.617 1 97.5 215 ARG B CA 1
ATOM 3665 C C . ARG B 1 215 ? -8.391 -12.469 9.367 1 97.5 215 ARG B C 1
ATOM 3667 O O . ARG B 1 215 ? -7.574 -13.164 9.977 1 97.5 215 ARG B O 1
ATOM 3674 N N . HIS B 1 216 ? -8.344 -11.188 9.414 1 97.69 216 HIS B N 1
ATOM 3675 C CA . HIS B 1 216 ? -7.316 -10.469 10.156 1 97.69 216 HIS B CA 1
ATOM 3676 C C . HIS B 1 216 ? -7.711 -10.297 11.617 1 97.69 216 HIS B C 1
ATOM 3678 O O . HIS B 1 216 ? -6.926 -9.789 12.422 1 97.69 216 HIS B O 1
ATOM 3684 N N . GLY B 1 217 ? -9 -10.633 11.906 1 97 217 GLY B N 1
ATOM 3685 C CA . GLY B 1 217 ? -9.453 -10.523 13.281 1 97 217 GLY B CA 1
ATOM 3686 C C . GLY B 1 217 ? -10.258 -9.266 13.547 1 97 217 GLY B C 1
ATOM 3687 O O . GLY B 1 217 ? -10.477 -8.898 14.703 1 97 217 GLY B O 1
ATOM 3688 N N . VAL B 1 218 ? -10.648 -8.594 12.516 1 98.25 218 VAL B N 1
ATOM 3689 C CA . VAL B 1 218 ? -11.438 -7.375 12.648 1 98.25 218 VAL B CA 1
ATOM 3690 C C . VAL B 1 218 ? -12.922 -7.727 12.797 1 98.25 218 VAL B C 1
ATOM 3692 O O . VAL B 1 218 ? -13.43 -8.609 12.102 1 98.25 218 VAL B O 1
ATOM 3695 N N . ARG B 1 219 ? -13.562 -7.086 13.734 1 98.25 219 ARG B N 1
ATOM 3696 C CA . ARG B 1 219 ? -15.016 -7.199 13.852 1 98.25 219 ARG B CA 1
ATOM 3697 C C . ARG B 1 219 ? -15.719 -6.277 12.859 1 98.25 219 ARG B C 1
ATOM 3699 O O . ARG B 1 219 ? -15.945 -5.102 13.148 1 98.25 219 ARG B O 1
ATOM 3706 N N . ALA B 1 220 ? -16.094 -6.898 11.75 1 98.56 220 ALA B N 1
ATOM 3707 C CA . ALA B 1 220 ? -16.609 -6.078 10.648 1 98.56 220 ALA B CA 1
ATOM 3708 C C . ALA B 1 220 ? -18.016 -6.488 10.258 1 98.56 220 ALA B C 1
ATOM 3710 O O . ALA B 1 220 ? -18.359 -7.672 10.305 1 98.56 220 ALA B O 1
ATOM 3711 N N . GLU B 1 221 ? -18.781 -5.582 9.906 1 97.88 221 GLU B N 1
ATOM 3712 C CA . GLU B 1 221 ? -20.125 -5.781 9.352 1 97.88 221 GLU B CA 1
ATOM 3713 C C . GLU B 1 221 ? -20.359 -4.906 8.125 1 97.88 221 GLU B C 1
ATOM 3715 O O . GLU B 1 221 ? -19.672 -3.9 7.934 1 97.88 221 GLU B O 1
ATOM 3720 N N . VAL B 1 222 ? -21.328 -5.328 7.281 1 97.88 222 VAL B N 1
ATOM 3721 C CA . VAL B 1 222 ? -21.609 -4.613 6.039 1 97.88 222 VAL B CA 1
ATOM 3722 C C . VAL B 1 222 ? -22.953 -3.92 6.125 1 97.88 222 VAL B C 1
ATOM 3724 O O . VAL B 1 222 ? -23.953 -4.523 6.555 1 97.88 222 VAL B O 1
ATOM 3727 N N . SER B 1 223 ? -22.938 -2.646 5.742 1 97.44 223 SER B N 1
ATOM 3728 C CA . SER B 1 223 ? -24.156 -1.855 5.609 1 97.44 223 SER B CA 1
ATOM 3729 C C . SER B 1 223 ? -24.344 -1.344 4.184 1 97.44 223 SER B C 1
ATOM 3731 O O . SER B 1 223 ? -23.516 -0.571 3.689 1 97.44 223 SER B O 1
ATOM 3733 N N . VAL B 1 224 ? -25.406 -1.81 3.555 1 96.19 224 VAL B N 1
ATOM 3734 C CA . VAL B 1 224 ? -25.734 -1.31 2.227 1 96.19 224 VAL B CA 1
ATOM 3735 C C . VAL B 1 224 ? -26.875 -0.295 2.332 1 96.19 224 VAL B C 1
ATOM 3737 O O . VAL B 1 224 ? -27.969 -0.622 2.805 1 96.19 224 VAL B O 1
ATOM 3740 N N . LEU B 1 225 ? -26.547 0.89 1.906 1 96.12 225 LEU B N 1
ATOM 3741 C CA . LEU B 1 225 ? -27.516 1.977 2.068 1 96.12 225 LEU B CA 1
ATOM 3742 C C . LEU B 1 225 ? -28.016 2.471 0.712 1 96.12 225 LEU B C 1
ATOM 3744 O O . LEU B 1 225 ? -27.25 2.486 -0.261 1 96.12 225 LEU B O 1
ATOM 3748 N N . ALA B 1 226 ? -29.25 2.908 0.662 1 94.56 226 ALA B N 1
ATOM 3749 C CA . ALA B 1 226 ? -29.781 3.623 -0.498 1 94.56 226 ALA B CA 1
ATOM 3750 C C . ALA B 1 226 ? -29.281 5.066 -0.522 1 94.56 226 ALA B C 1
ATOM 3752 O O . ALA B 1 226 ? -28.953 5.629 0.521 1 94.56 226 ALA B O 1
ATOM 3753 N N . LYS B 1 227 ? -29.188 5.57 -1.707 1 93.75 227 LYS B N 1
ATOM 3754 C CA . LYS B 1 227 ? -28.875 6.992 -1.828 1 93.75 227 LYS B CA 1
ATOM 3755 C C . LYS B 1 227 ? -30.094 7.852 -1.506 1 93.75 227 LYS B C 1
ATOM 3757 O O . LYS B 1 227 ? -30.812 8.273 -2.408 1 93.75 227 LYS B O 1
ATOM 3762 N N . THR B 1 228 ? -30.266 8.195 -0.383 1 93.38 228 THR B N 1
ATOM 3763 C CA . THR B 1 228 ? -31.438 8.914 0.091 1 93.38 228 THR B CA 1
ATOM 3764 C C . THR B 1 228 ? -31.203 10.422 0.064 1 93.38 228 THR B C 1
ATOM 3766 O O . THR B 1 228 ? -32.094 11.203 0.372 1 93.38 228 THR B O 1
ATOM 3769 N N . MET B 1 229 ? -30.031 10.867 -0.191 1 91.38 229 MET B N 1
ATOM 3770 C CA . MET B 1 229 ? -29.641 12.273 -0.278 1 91.38 229 MET B CA 1
ATOM 3771 C C . MET B 1 229 ? -28.922 12.555 -1.591 1 91.38 229 MET B C 1
ATOM 3773 O O . MET B 1 229 ? -28.422 11.641 -2.24 1 91.38 229 MET B O 1
ATOM 3777 N N . PRO B 1 230 ? -28.859 13.805 -1.972 1 88.19 230 PRO B N 1
ATOM 3778 C CA . PRO B 1 230 ? -28.266 14.148 -3.266 1 88.19 230 PRO B CA 1
ATOM 3779 C C . PRO B 1 230 ? -26.781 13.789 -3.352 1 88.19 230 PRO B C 1
ATOM 3781 O O . PRO B 1 230 ? -26.312 13.32 -4.395 1 88.19 230 PRO B O 1
ATOM 3784 N N . ARG B 1 231 ? -26.094 13.977 -2.238 1 88.75 231 ARG B N 1
ATOM 3785 C CA . ARG B 1 231 ? -24.672 13.68 -2.242 1 88.75 231 ARG B CA 1
ATOM 3786 C C . ARG B 1 231 ? -24.375 12.414 -1.437 1 88.75 231 ARG B C 1
ATOM 3788 O O . ARG B 1 231 ? -24.891 12.25 -0.328 1 88.75 231 ARG B O 1
ATOM 3795 N N . ILE B 1 232 ? -23.578 11.547 -1.979 1 89.44 232 ILE B N 1
ATOM 3796 C CA . ILE B 1 232 ? -23.156 10.328 -1.295 1 89.44 232 ILE B CA 1
ATOM 3797 C C . ILE B 1 232 ? -22.484 10.688 0.026 1 89.44 232 ILE B C 1
ATOM 3799 O O . ILE B 1 232 ? -22.656 9.992 1.026 1 89.44 232 ILE B O 1
ATOM 3803 N N . SER B 1 233 ? -21.766 11.844 0.029 1 89.81 233 SER B N 1
ATOM 3804 C CA . SER B 1 233 ? -21.062 12.297 1.23 1 89.81 233 SER B CA 1
ATOM 3805 C C . SER B 1 233 ? -22.047 12.57 2.367 1 89.81 233 SER B C 1
ATOM 3807 O O . SER B 1 233 ? -21.734 12.328 3.533 1 89.81 233 SER B O 1
ATOM 3809 N N . ASP B 1 234 ? -23.203 13.086 2.02 1 92.31 234 ASP B N 1
ATOM 3810 C CA . ASP B 1 234 ? -24.203 13.375 3.035 1 92.31 234 ASP B CA 1
ATOM 3811 C C . ASP B 1 234 ? -24.75 12.086 3.646 1 92.31 234 ASP B C 1
ATOM 3813 O O . ASP B 1 234 ? -25.016 12.023 4.848 1 92.31 234 ASP B O 1
ATOM 3817 N N . VAL B 1 235 ? -24.906 11.078 2.812 1 94.62 235 VAL B N 1
ATOM 3818 C CA . VAL B 1 235 ? -25.375 9.781 3.287 1 94.62 235 VAL B CA 1
ATOM 3819 C C . VAL B 1 235 ? -24.344 9.164 4.219 1 94.62 235 VAL B C 1
ATOM 3821 O O . VAL B 1 235 ? -24.688 8.664 5.293 1 94.62 235 VAL B O 1
ATOM 3824 N N . ILE B 1 236 ? -23.109 9.258 3.867 1 94.56 236 ILE B N 1
ATOM 3825 C CA . ILE B 1 236 ? -22.016 8.703 4.672 1 94.56 236 ILE B CA 1
ATOM 3826 C C . ILE B 1 236 ? -21.922 9.461 5.992 1 94.56 236 ILE B C 1
ATOM 3828 O O . ILE B 1 236 ? -21.812 8.852 7.059 1 94.56 236 ILE B O 1
ATOM 3832 N N . ALA B 1 237 ? -22 10.773 5.934 1 94.25 237 ALA B N 1
ATOM 3833 C CA . ALA B 1 237 ? -21.922 11.586 7.141 1 94.25 237 ALA B CA 1
ATOM 3834 C C . ALA B 1 237 ? -23.047 11.25 8.109 1 94.25 237 ALA B C 1
ATOM 3836 O O . ALA B 1 237 ? -22.812 11.141 9.32 1 94.25 237 ALA B O 1
ATOM 3837 N N . ARG B 1 238 ? -24.188 11.148 7.586 1 95.5 238 ARG B N 1
ATOM 3838 C CA . ARG B 1 238 ? -25.328 10.766 8.422 1 95.5 238 ARG B CA 1
ATOM 3839 C C . ARG B 1 238 ? -25.109 9.398 9.055 1 95.5 238 ARG B C 1
ATOM 3841 O O . ARG B 1 238 ? -25.391 9.195 10.234 1 95.5 238 ARG B O 1
ATOM 3848 N N . HIS B 1 239 ? -24.609 8.453 8.242 1 96.38 239 HIS B N 1
ATOM 3849 C CA . HIS B 1 239 ? -24.344 7.117 8.75 1 96.38 239 HIS B CA 1
ATOM 3850 C C . HIS B 1 239 ? -23.297 7.148 9.859 1 96.38 239 HIS B C 1
ATOM 3852 O O . HIS B 1 239 ? -23.438 6.469 10.875 1 96.38 239 HIS B O 1
ATOM 3858 N N . VAL B 1 240 ? -22.281 7.926 9.719 1 96.25 240 VAL B N 1
ATOM 3859 C CA . VAL B 1 240 ? -21.234 8.102 10.727 1 96.25 240 VAL B CA 1
ATOM 3860 C C . VAL B 1 240 ? -21.844 8.586 12.031 1 96.25 240 VAL B C 1
ATOM 3862 O O . VAL B 1 240 ? -21.547 8.055 13.109 1 96.25 240 VAL B O 1
ATOM 3865 N N . ARG B 1 241 ? -22.734 9.555 11.953 1 95.69 241 ARG B N 1
ATOM 3866 C CA . ARG B 1 241 ? -23.406 10.078 13.133 1 95.69 241 ARG B CA 1
ATOM 3867 C C . ARG B 1 241 ? -24.312 9.031 13.766 1 95.69 241 ARG B C 1
ATOM 3869 O O . ARG B 1 241 ? -24.281 8.82 14.984 1 95.69 241 ARG B O 1
ATOM 3876 N N . ASP B 1 242 ? -25.031 8.375 12.898 1 96.56 242 ASP B N 1
ATOM 3877 C CA . ASP B 1 242 ? -25.984 7.379 13.367 1 96.56 242 ASP B CA 1
ATOM 3878 C C . ASP B 1 242 ? -25.281 6.242 14.102 1 96.56 242 ASP B C 1
ATOM 3880 O O . ASP B 1 242 ? -25.828 5.668 15.039 1 96.56 242 ASP B O 1
ATOM 3884 N N . GLN B 1 243 ? -24.109 5.918 13.672 1 96.06 243 GLN B N 1
ATOM 3885 C CA . GLN B 1 243 ? -23.344 4.82 14.258 1 96.06 243 GLN B CA 1
ATOM 3886 C C . GLN B 1 243 ? -22.469 5.309 15.406 1 96.06 243 GLN B C 1
ATOM 3888 O O . GLN B 1 243 ? -21.719 4.531 16 1 96.06 243 GLN B O 1
ATOM 3893 N N . ASP B 1 244 ? -22.516 6.648 15.672 1 96.44 244 ASP B N 1
ATOM 3894 C CA . ASP B 1 244 ? -21.625 7.262 16.641 1 96.44 244 ASP B CA 1
ATOM 3895 C C . ASP B 1 244 ? -20.156 6.895 16.359 1 96.44 244 ASP B C 1
ATOM 3897 O O . ASP B 1 244 ? -19.422 6.52 17.281 1 96.44 244 ASP B O 1
ATOM 3901 N N . ALA B 1 245 ? -19.859 6.852 15.094 1 97.12 245 ALA B N 1
ATOM 3902 C CA . ALA B 1 245 ? -18.5 6.523 14.688 1 97.12 245 ALA B CA 1
ATOM 3903 C C . ALA B 1 245 ? -17.516 7.617 15.109 1 97.12 245 ALA B C 1
ATOM 3905 O O . ALA B 1 245 ? -17.891 8.797 15.164 1 97.12 245 ALA B O 1
ATOM 3906 N N . ASP B 1 246 ? -16.297 7.238 15.359 1 97.75 246 ASP B N 1
ATOM 3907 C CA . ASP B 1 246 ? -15.281 8.195 15.789 1 97.75 246 ASP B CA 1
ATOM 3908 C C . ASP B 1 246 ? -14.07 8.172 14.859 1 97.75 246 ASP B C 1
ATOM 3910 O O . ASP B 1 246 ? -13.047 8.797 15.148 1 97.75 246 ASP B O 1
ATOM 3914 N N . LEU B 1 247 ? -14.164 7.492 13.781 1 98.06 247 LEU B N 1
ATOM 3915 C CA . LEU B 1 247 ? -13.172 7.488 12.711 1 98.06 247 LEU B CA 1
ATOM 3916 C C . LEU B 1 247 ? -13.797 7.062 11.383 1 98.06 247 LEU B C 1
ATOM 3918 O O . LEU B 1 247 ? -14.555 6.09 11.336 1 98.06 247 LEU B O 1
ATOM 3922 N N . LEU B 1 248 ? -13.57 7.812 10.352 1 97.25 248 LEU B N 1
ATOM 3923 C CA . LEU B 1 248 ? -13.969 7.469 8.992 1 97.25 248 LEU B CA 1
ATOM 3924 C C . LEU B 1 248 ? -12.75 7.09 8.156 1 97.25 248 LEU B C 1
ATOM 3926 O O . LEU B 1 248 ? -11.75 7.809 8.141 1 97.25 248 LEU B O 1
ATOM 3930 N N . VAL B 1 249 ? -12.82 5.938 7.469 1 97.88 249 VAL B N 1
ATOM 3931 C CA . VAL B 1 249 ? -11.805 5.488 6.527 1 97.88 249 VAL B CA 1
ATOM 3932 C C . VAL B 1 249 ? -12.359 5.508 5.105 1 97.88 249 VAL B C 1
ATOM 3934 O O . VAL B 1 249 ? -13.414 4.926 4.84 1 97.88 249 VAL B O 1
ATOM 3937 N N . MET B 1 250 ? -11.672 6.148 4.219 1 95.12 250 MET B N 1
ATOM 3938 C CA . MET B 1 250 ? -12.164 6.223 2.848 1 95.12 250 MET B CA 1
ATOM 3939 C C . MET B 1 250 ? -11.016 6.414 1.863 1 95.12 250 MET B C 1
ATOM 3941 O O . MET B 1 250 ? -9.93 6.855 2.246 1 95.12 250 MET B O 1
ATOM 3945 N N . GLY B 1 251 ? -11.211 5.973 0.613 1 93.69 251 GLY B N 1
ATOM 3946 C CA . GLY B 1 251 ? -10.242 6.258 -0.433 1 93.69 251 GLY B CA 1
ATOM 3947 C C . GLY B 1 251 ? -10.172 7.727 -0.8 1 93.69 251 GLY B C 1
ATOM 3948 O O . GLY B 1 251 ? -11.195 8.422 -0.791 1 93.69 251 GLY B O 1
ATOM 3949 N N . ALA B 1 252 ? -8.875 8.039 -1.104 1 87.69 252 ALA B N 1
ATOM 3950 C CA . ALA B 1 252 ? -8.727 9.383 -1.658 1 87.69 252 ALA B CA 1
ATOM 3951 C C . ALA B 1 252 ? -9.07 9.398 -3.145 1 87.69 252 ALA B C 1
ATOM 3953 O O . ALA B 1 252 ? -8.922 8.391 -3.838 1 87.69 252 ALA B O 1
ATOM 3954 N N . TYR B 1 253 ? -9.797 10.133 -3.787 1 68.19 253 TYR B N 1
ATOM 3955 C CA . TYR B 1 253 ? -10.289 10.133 -5.16 1 68.19 253 TYR B CA 1
ATOM 3956 C C . TYR B 1 253 ? -9.156 9.852 -6.141 1 68.19 253 TYR B C 1
ATOM 3958 O O . TYR B 1 253 ? -7.988 10.117 -5.844 1 68.19 253 TYR B O 1
ATOM 3966 N N . GLY B 1 254 ? -9.328 8.961 -7.32 1 56.44 254 GLY B N 1
ATOM 3967 C CA . GLY B 1 254 ? -8.43 8.539 -8.383 1 56.44 254 GLY B CA 1
ATOM 3968 C C . GLY B 1 254 ? -7.914 9.695 -9.219 1 56.44 254 GLY B C 1
ATOM 3969 O O . GLY B 1 254 ? -8.312 10.844 -9.016 1 56.44 254 GLY B O 1
ATOM 3970 N N . HIS B 1 255 ? -6.836 9.438 -10.148 1 50.28 255 HIS B N 1
ATOM 3971 C CA . HIS B 1 255 ? -5.992 10.266 -10.992 1 50.28 255 HIS B CA 1
ATOM 3972 C C . HIS B 1 255 ? -6.805 11.359 -11.688 1 50.28 255 HIS B C 1
ATOM 3974 O O . HIS B 1 255 ? -6.289 12.438 -11.969 1 50.28 255 HIS B O 1
ATOM 3980 N N . SER B 1 256 ? -7.684 10.812 -12.625 1 43.69 256 SER B N 1
ATOM 3981 C CA . SER B 1 256 ? -8 11.812 -13.641 1 43.69 256 SER B CA 1
ATOM 3982 C C . SER B 1 256 ? -8.281 13.172 -13.016 1 43.69 256 SER B C 1
ATOM 3984 O O . SER B 1 256 ? -8.219 14.195 -13.695 1 43.69 256 SER B O 1
ATOM 3986 N N . ARG B 1 257 ? -8.828 13.156 -12 1 43.84 257 ARG B N 1
ATOM 3987 C CA . ARG B 1 257 ? -9.219 14.477 -11.531 1 43.84 257 ARG B CA 1
ATOM 3988 C C . ARG B 1 257 ? -8.039 15.203 -10.883 1 43.84 257 ARG B C 1
ATOM 3990 O O . ARG B 1 257 ? -8.234 16.109 -10.078 1 43.84 257 ARG B O 1
ATOM 3997 N N . PHE B 1 258 ? -6.836 14.766 -10.852 1 43.16 258 PHE B N 1
ATOM 3998 C CA . PHE B 1 258 ? -5.703 15.586 -10.43 1 43.16 258 PHE B CA 1
ATOM 3999 C C . PHE B 1 258 ? -5.906 17.047 -10.836 1 43.16 258 PHE B C 1
ATOM 4001 O O . PHE B 1 258 ? -5.582 17.953 -10.078 1 43.16 258 PHE B O 1
ATOM 4008 N N . ARG B 1 259 ? -5.484 17.234 -12.242 1 42.59 259 ARG B N 1
ATOM 4009 C CA . ARG B 1 259 ? -5.242 18.672 -12.414 1 42.59 259 ARG B CA 1
ATOM 4010 C C . ARG B 1 259 ? -6.32 19.5 -11.719 1 42.59 259 ARG B C 1
ATOM 4012 O O . ARG B 1 259 ? -6.152 20.703 -11.523 1 42.59 259 ARG B O 1
ATOM 4019 N N . GLU B 1 260 ? -7.492 19.188 -12 1 41.66 260 GLU B N 1
ATOM 4020 C CA . GLU B 1 260 ? -8.414 20.109 -11.336 1 41.66 260 GLU B CA 1
ATOM 4021 C C . GLU B 1 260 ? -8.594 19.734 -9.867 1 41.66 260 GLU B C 1
ATOM 4023 O O . GLU B 1 260 ? -8.219 18.641 -9.445 1 41.66 260 GLU B O 1
ATOM 4028 N N . ALA B 1 261 ? -9.602 20.391 -9.141 1 46.69 261 ALA B N 1
ATOM 4029 C CA . ALA B 1 261 ? -9.906 20.484 -7.715 1 46.69 261 ALA B CA 1
ATOM 4030 C C . ALA B 1 261 ? -9.945 19.109 -7.07 1 46.69 261 ALA B C 1
ATOM 4032 O O . ALA B 1 261 ? -10.703 18.234 -7.508 1 46.69 261 ALA B O 1
ATOM 4033 N N . ILE B 1 262 ? -8.695 18.531 -6.715 1 48.66 262 ILE B N 1
ATOM 4034 C CA . ILE B 1 262 ? -8.312 17.359 -5.934 1 48.66 262 ILE B CA 1
ATOM 4035 C C . ILE B 1 262 ? -9.531 16.797 -5.211 1 48.66 262 ILE B C 1
ATOM 4037 O O . ILE B 1 262 ? -9.852 15.617 -5.348 1 48.66 262 ILE B O 1
ATOM 4041 N N . LEU B 1 263 ? -9.57 17.25 -3.848 1 57.06 263 LEU B N 1
ATOM 4042 C CA . LEU B 1 263 ? -10.539 16.766 -2.867 1 57.06 263 LEU B CA 1
ATOM 4043 C C . LEU B 1 263 ? -11.969 17.094 -3.311 1 57.06 263 LEU B C 1
ATOM 4045 O O . LEU B 1 263 ? -12.68 17.828 -2.631 1 57.06 263 LEU B O 1
ATOM 4049 N N . GLY B 1 264 ? -12.094 17.094 -4.664 1 61.59 264 GLY B N 1
ATOM 4050 C CA . GLY B 1 264 ? -13.484 17.359 -5.008 1 61.59 264 GLY B CA 1
ATOM 4051 C C . GLY B 1 264 ? -14.414 16.203 -4.723 1 61.59 264 GLY B C 1
ATOM 4052 O O . GLY B 1 264 ? -13.984 15.164 -4.215 1 61.59 264 GLY B O 1
ATOM 4053 N N . GLY B 1 265 ? -15.578 16.469 -4.727 1 69.88 265 GLY B N 1
ATOM 4054 C CA . GLY B 1 265 ? -16.672 15.516 -4.562 1 69.88 265 GLY B CA 1
ATOM 4055 C C . GLY B 1 265 ? -16.922 15.148 -3.113 1 69.88 265 GLY B C 1
ATOM 4056 O O . GLY B 1 265 ? -16.984 16.016 -2.246 1 69.88 265 GLY B O 1
ATOM 4057 N N . ALA B 1 266 ? -17.016 13.93 -2.914 1 70.44 266 ALA B N 1
ATOM 4058 C CA . ALA B 1 266 ? -17.359 13.383 -1.604 1 70.44 266 ALA B CA 1
ATOM 4059 C C . ALA B 1 266 ? -16.219 13.594 -0.608 1 70.44 266 ALA B C 1
ATOM 4061 O O . ALA B 1 266 ? -16.469 13.875 0.569 1 70.44 266 ALA B O 1
ATOM 4062 N N . THR B 1 267 ? -14.977 13.656 -1.14 1 77.5 267 THR B N 1
ATOM 4063 C CA . THR B 1 267 ? -13.82 13.805 -0.264 1 77.5 267 THR B CA 1
ATOM 4064 C C . THR B 1 267 ? -13.758 15.219 0.313 1 77.5 267 THR B C 1
ATOM 4066 O O . THR B 1 267 ? -13.586 15.391 1.521 1 77.5 267 THR B O 1
ATOM 4069 N N . ARG B 1 268 ? -13.938 16.203 -0.51 1 78.44 268 ARG B N 1
ATOM 4070 C CA . ARG B 1 268 ? -13.914 17.578 -0.043 1 78.44 268 ARG B CA 1
ATOM 4071 C C . ARG B 1 268 ? -15.008 17.844 0.983 1 78.44 268 ARG B C 1
ATOM 4073 O O . ARG B 1 268 ? -14.773 18.469 2.016 1 78.44 268 ARG B O 1
ATOM 4080 N N . ASP B 1 269 ? -16.109 17.328 0.725 1 78 269 ASP B N 1
ATOM 4081 C CA . ASP B 1 269 ? -17.234 17.516 1.616 1 78 269 ASP B CA 1
ATOM 4082 C C . ASP B 1 269 ? -16.984 16.891 2.986 1 78 269 ASP B C 1
ATOM 4084 O O . ASP B 1 269 ? -17.312 17.484 4.016 1 78 269 ASP B O 1
ATOM 4088 N N . MET B 1 270 ? -16.344 15.766 2.938 1 81.06 270 MET B N 1
ATOM 4089 C CA . MET B 1 270 ? -16.078 15.062 4.188 1 81.06 270 MET B CA 1
ATOM 4090 C C . MET B 1 270 ? -15.008 15.789 5 1 81.06 270 MET B C 1
ATOM 4092 O O . MET B 1 270 ? -15.062 15.797 6.234 1 81.06 270 MET B O 1
ATOM 4096 N N . LEU B 1 271 ? -14.125 16.469 4.223 1 83.75 271 LEU B N 1
ATOM 4097 C CA . LEU B 1 271 ? -12.992 17.094 4.895 1 83.75 271 LEU B CA 1
ATOM 4098 C C . LEU B 1 271 ? -13.344 18.5 5.348 1 83.75 271 LEU B C 1
ATOM 4100 O O . LEU B 1 271 ? -12.672 19.062 6.223 1 83.75 271 LEU B O 1
ATOM 4104 N N . GLU B 1 272 ? -14.375 19.031 4.715 1 78.44 272 GLU B N 1
ATOM 4105 C CA . GLU B 1 272 ? -14.742 20.406 5.055 1 78.44 272 GLU B CA 1
ATOM 4106 C C . GLU B 1 272 ? -15.164 20.531 6.516 1 78.44 272 GLU B C 1
ATOM 4108 O O . GLU B 1 272 ? -14.758 21.453 7.215 1 78.44 272 GLU B O 1
ATOM 4113 N N . LEU B 1 273 ? -15.914 19.547 6.969 1 69.38 273 LEU B N 1
ATOM 4114 C CA . LEU B 1 273 ? -16.359 19.625 8.359 1 69.38 273 LEU B CA 1
ATOM 4115 C C . LEU B 1 273 ? -15.594 18.641 9.227 1 69.38 273 LEU B C 1
ATOM 4117 O O . LEU B 1 273 ? -15.359 18.891 10.414 1 69.38 273 LEU B O 1
ATOM 4121 N N . ALA B 1 274 ? -15.07 17.656 8.711 1 72.81 274 ALA B N 1
ATOM 4122 C CA . ALA B 1 274 ? -14.406 16.547 9.398 1 72.81 274 ALA B CA 1
ATOM 4123 C C . ALA B 1 274 ? -14.938 16.375 10.82 1 72.81 274 ALA B C 1
ATOM 4125 O O . ALA B 1 274 ? -14.195 16.562 11.789 1 72.81 274 ALA B O 1
ATOM 4126 N N . GLU B 1 275 ? -16.141 15.938 11 1 86.94 275 GLU B N 1
ATOM 4127 C CA . GLU B 1 275 ? -16.781 15.797 12.305 1 86.94 275 GLU B CA 1
ATOM 4128 C C . GLU B 1 275 ? -16.125 14.688 13.125 1 86.94 275 GLU B C 1
ATOM 4130 O O . GLU B 1 275 ? -16.359 14.57 14.328 1 86.94 275 GLU B O 1
ATOM 4135 N N . VAL B 1 276 ? -15.398 13.953 12.484 1 94.12 276 VAL B N 1
ATOM 4136 C CA . VAL B 1 276 ? -14.531 12.93 13.078 1 94.12 276 VAL B CA 1
ATOM 4137 C C . VAL B 1 276 ? -13.219 12.859 12.305 1 94.12 276 VAL B C 1
ATOM 4139 O O . VAL B 1 276 ? -13.133 13.32 11.164 1 94.12 276 VAL B O 1
ATOM 4142 N N . PRO B 1 277 ? -12.172 12.352 12.898 1 96.94 277 PRO B N 1
ATOM 4143 C CA . PRO B 1 277 ? -10.969 12.094 12.102 1 96.94 277 PRO B CA 1
ATOM 4144 C C . PRO B 1 277 ? -11.25 11.25 10.859 1 96.94 277 PRO B C 1
ATOM 4146 O O . PRO B 1 277 ? -12.07 10.336 10.906 1 96.94 277 PRO B O 1
ATOM 4149 N N . VAL B 1 278 ? -10.594 11.586 9.758 1 96.38 278 VAL B N 1
ATOM 4150 C CA . VAL B 1 278 ? -10.766 10.891 8.484 1 96.38 278 VAL B CA 1
ATOM 4151 C C . VAL B 1 278 ? -9.414 10.367 8 1 96.38 278 VAL B C 1
ATOM 4153 O O . VAL B 1 278 ? -8.484 11.141 7.785 1 96.38 278 VAL B O 1
ATOM 4156 N N . LEU B 1 279 ? -9.297 9.078 7.883 1 97.31 279 LEU B N 1
ATOM 4157 C CA . LEU B 1 279 ? -8.102 8.477 7.293 1 97.31 279 LEU B CA 1
ATOM 4158 C C . LEU B 1 279 ? -8.32 8.18 5.812 1 97.31 279 LEU B C 1
ATOM 4160 O O . LEU B 1 279 ? -9.281 7.512 5.441 1 97.31 279 LEU B O 1
ATOM 4164 N N . MET B 1 280 ? -7.395 8.703 5.016 1 95.56 280 MET B N 1
ATOM 4165 C CA . MET B 1 280 ? -7.473 8.547 3.566 1 95.56 280 MET B CA 1
ATOM 4166 C C . MET B 1 280 ? -6.152 8.031 3.006 1 95.56 280 MET B C 1
ATOM 4168 O O . MET B 1 280 ? -5.09 8.258 3.588 1 95.56 280 MET B O 1
ATOM 4172 N N . ALA B 1 281 ? -6.309 7.383 1.908 1 95.69 281 ALA B N 1
ATOM 4173 C CA . ALA B 1 281 ? -5.145 6.953 1.139 1 95.69 281 ALA B CA 1
ATOM 4174 C C . ALA B 1 281 ? -5.477 6.852 -0.347 1 95.69 281 ALA B C 1
ATOM 4176 O O . ALA B 1 281 ? -6.648 6.824 -0.728 1 95.69 281 ALA B O 1
ATOM 4177 N N . HIS B 1 282 ? -4.426 6.918 -1.025 1 89.94 282 HIS B N 1
ATOM 4178 C CA . HIS B 1 282 ? -4.57 6.816 -2.475 1 89.94 282 HIS B CA 1
ATOM 4179 C C . HIS B 1 282 ? -3.816 5.609 -3.02 1 89.94 282 HIS B C 1
ATOM 4181 O O . HIS B 1 282 ? -2.689 5.332 -2.6 1 89.94 282 HIS B O 1
#

Foldseek 3Di:
DAFAFEEEEDAALVQQQLQLVLRQVSCVVRVHEYEYEQEFEQAVVVVCVVVPNDPVSNVVSVVVSVVSSVSNQVSNVVSVVVGDPSHHYDYDYDYDYLVCLLVVLLVRLLPGLEYEYEQQDDPPHDPSRQSNVCSNFPSNQHKYKYFYSDSVLSVDALQEEEQEDDPDPFSVVQCVSCLVSQQNHVEYEYEYEPHDCDDPCNVPVCVVVQVVSVVVVGHYDYHYYYCPDPAPLVVVVVVCVVSVHQEYTYEQDDPPCVVDDGCPGSRSVCSNRVSHIYIYHD/DAFAFEEEEDAALVQQQLQLVLRQVSCVVRVHEYEYEQEFEQAVVVVCVVVPNDPVSNVVSVVNSVVRSVSNQVSNVVSVVVGDPSHHYDYDYDYDYLVCLLVVLLVRLLPGLEYEYEQQDDPPHDPSSVSNVCSNFPSNQHKYKYFYSDSVLSVDALQEEEQEDDPDPFSVVQCVSCLVSQQNHVEYEYEAEPHDCDDPCNVPVCVVVVVVNVVVVGHYDYHYYYCPDPAPLVVVVVVCVVSVHQEYTYEQDDPPCPVDDRCPGSSSVCSNRVSHIYIYHD

Radius of gyration: 25.2 Å; Cα contacts (8 Å, |Δi|>4): 1244; chains: 2; bounding box: 62×78×67 Å

Nearest PDB structures (foldseek):
  3ab8-assembly1_A  TM=7.173E-01  e=7.962E-14  Thermus thermophilus HB8
  3mt0-assembly1_A  TM=6.113E-01  e=8.407E-08  Pseudomonas aeruginosa PAO1
  3hgm-assembly1_B  TM=7.449E-01  e=9.432E-05  Halomonas elongata
  6hcd-assembly1_A  TM=7.748E-01  e=1.239E-03  Archaeoglobus fulgidus
  3qtb-assembly1_A  TM=7.052E-01  e=2.810E-03  Archaeoglobus fulgidus

Solvent-accessible surface area (backbone atoms only — not comparable to full-atom values): 28471 Å² total; per-residue (Å²): 77,74,53,28,31,34,34,32,69,34,74,43,51,88,67,34,51,53,28,50,53,50,44,47,53,52,18,54,75,46,72,16,37,35,40,36,40,10,34,6,67,27,65,33,72,63,46,34,71,69,71,68,59,45,72,65,58,50,50,51,32,48,51,50,13,47,51,45,7,49,48,17,36,53,40,43,50,52,50,54,67,72,45,68,85,84,56,45,68,48,78,46,65,46,68,30,41,74,89,46,38,38,60,59,42,13,68,57,27,49,66,25,57,31,33,30,28,57,53,38,47,56,90,93,50,50,71,63,47,39,45,50,56,47,13,24,27,65,69,13,50,13,35,35,35,30,32,37,82,54,58,77,47,57,70,67,56,37,41,29,29,36,32,52,48,79,85,41,71,23,23,52,44,16,50,62,69,38,40,57,44,48,57,66,21,76,34,33,41,38,35,30,66,53,71,60,85,83,43,100,41,48,93,43,69,62,46,67,58,45,49,47,40,41,56,69,60,25,51,61,46,76,41,81,38,74,72,86,47,95,44,70,40,57,48,48,52,51,49,38,59,72,64,61,36,26,24,38,35,28,38,37,84,75,66,86,46,58,88,51,75,64,66,53,67,52,52,30,59,49,40,50,66,22,86,29,29,36,36,28,11,74,79,74,53,27,32,34,32,32,68,35,75,42,52,90,68,34,52,53,28,49,53,50,45,47,53,52,20,57,76,49,71,16,37,32,40,34,41,11,36,7,67,25,66,34,72,60,45,34,72,68,71,67,58,46,72,64,59,50,51,53,32,48,52,50,11,48,52,43,7,50,46,17,35,53,39,43,50,52,50,55,66,72,43,68,84,83,56,44,66,47,79,46,65,46,69,32,40,75,90,46,38,37,59,57,43,12,70,57,27,49,64,24,57,33,33,30,27,55,52,39,47,57,91,92,50,53,72,63,48,40,45,50,56,46,13,24,28,65,68,14,50,14,34,33,34,32,36,36,82,53,58,76,46,58,71,67,54,37,41,30,30,35,34,50,46,81,85,42,70,24,22,51,44,16,50,63,70,39,39,58,44,47,58,67,21,76,33,33,38,38,34,31,69,53,72,59,85,83,43,99,41,48,92,44,69,62,46,68,58,42,50,47,40,40,55,68,61,24,50,61,46,77,41,81,38,74,71,84,46,95,44,69,40,57,50,50,52,50,49,36,58,74,64,62,36,27,24,38,35,29,38,38,76,73,69,88,47,52,89,49,77,61,60,46,68,49,54,30,60,49,41,49,65,22,86,28,29,35,35,27,11,75